Protein AF-A0ABD3FH54-F1 (afdb_monomer_lite)

Radius of gyration: 39.16 Å; chains: 1; bounding box: 114×93×156 Å

Organism: NCBI:txid2107226

pLDDT: mean 70.72, std 25.62, range [23.98, 96.56]

Foldseek 3Di:
DDDDDDDDDDDDDDDDDDDDDDDDDDDDDDDDDDDDDDDDDDDDDDDDDDDDDDDDDDDDDDDDDDDDDDDDDDDDDDDDDDDDDDDDDDDDPDDLPPLQVPVLVWKFFPPDSGFDQAVVLQCVLLVHPAQQVSQQVQCVVCVVVVHDDPNFKHWDDPRHRMDTPDDDDQLWKDKDGKTKIKGFDWDKDAWFFDLAKKKKAFANNLQFKKKKKKWQVPDDLVLDPADDDDCSVVSSVVRPDIDIDIHGHSDIDIGGFPITMMMIMDGDPPQDNSSRMTIMIMIGMHTPVCLQSSVCCLQRGPYDDPRVDPVSQLVVLCSVCSSVVHHDDVVCSVVSVVVSVVPDDDDPVRVVVVVVVVVVVVVVVVVVVVVVVVVVVVVVVVVVVVVVVVVVVVVVVVVVVVVVPDDDD

Sequence (409 aa):
MNHPKAPDARITGTADHGGPGHGRRGHGHGSLGHHGALGHDEGHGLGEGCGHGDGGHNEALGHGLGERHVERGHGEGPDLGEGHGRGDCSHGELDDGELAGEVNLFNGFRGKAQLPTHKEHLLAALDTGNMLEYINQGVLGEWNAGRYSPEDQFISKEPVGYYSKLRFKREKAYAFPSEYWMQTGNRESAIHMDHGRVVASIPPCATQCFKVWVFFPKEHAETFRTGYKTNSFNRMLDATTTGVLIQRPGDVVCLNNFVYHAVLLVYQPGTPDDDRWGCSFGDMIIRSDDRRNSFKYIMRAACGVRRKSHDAWDSLLSVYCFMKNSIWDPTFFEEEKTQFLASLPLDPAALRGQTGARAKHDKRRRMKDRLASLRMMKKKKADSVGEELSCAKDTCTALHWAASASPMT

Secondary structure (DSSP, 8-state):
-----------------------------------------------------------------------------------------------TTSTHHHHHHHEEETT-SS---SHHHHHHHTT-S-HHHHHHHHHHHHHHTT----TTEEEEPPPTTEEE-----TTTEEEPPPEEEEEESS-EEEEE--SSEEEEE--TT-TTEEEEEEE-TT--GGGS--S--TTGGGGGTT-SS-EEEEEPTT-EEEEPTT--EEEEEEE-TT--GGG-EEEEEEEEEEEGGGHHHHHHHHHH--SSS-TT-HHHHHHHHHHHHHHTT----GGGHHHHHHHHHHTSPPPHHHHHHHHHHHHHHHHHHHHHHHHHHHHHHHHHHHHHHHHHHHHHHHHHHHHHHHTT-----

Structure (mmCIF, N/CA/C/O backbone):
data_AF-A0ABD3FH54-F1
#
_entry.id   AF-A0ABD3FH54-F1
#
loop_
_atom_site.group_PDB
_atom_site.id
_atom_site.type_symbol
_atom_site.label_atom_id
_atom_site.label_alt_id
_atom_site.label_comp_id
_atom_site.label_asym_id
_atom_site.label_entity_id
_atom_site.label_seq_id
_atom_site.pdbx_PDB_ins_code
_atom_site.Cartn_x
_atom_site.Cartn_y
_atom_site.Cartn_z
_atom_site.occupancy
_atom_site.B_iso_or_equiv
_atom_site.auth_seq_id
_atom_site.auth_comp_id
_atom_site.auth_asym_id
_atom_site.auth_atom_id
_atom_site.pdbx_PDB_model_num
ATOM 1 N N . MET A 1 1 ? -12.477 20.280 65.196 1.00 34.72 1 MET A N 1
ATOM 2 C CA . MET A 1 1 ? -11.253 20.554 64.414 1.00 34.72 1 MET A CA 1
ATOM 3 C C . MET A 1 1 ? -11.698 20.973 63.028 1.00 34.72 1 MET A C 1
ATOM 5 O O . MET A 1 1 ? -12.534 20.299 62.444 1.00 34.72 1 MET A O 1
ATOM 9 N N . ASN A 1 2 ? -11.267 22.165 62.628 1.00 29.20 2 ASN A N 1
ATOM 10 C CA . ASN A 1 2 ? -11.924 23.037 61.658 1.00 29.20 2 ASN A CA 1
ATOM 11 C C . ASN A 1 2 ? -11.390 22.852 60.232 1.00 29.20 2 ASN A C 1
ATOM 13 O O . ASN A 1 2 ? -10.189 22.687 60.036 1.00 29.20 2 ASN A O 1
ATOM 17 N N . HIS A 1 3 ? -12.285 22.987 59.253 1.00 35.66 3 HIS A N 1
ATOM 18 C CA . HIS A 1 3 ? -11.949 23.366 57.878 1.00 35.66 3 HIS A CA 1
ATOM 19 C C . HIS A 1 3 ? -11.307 24.760 57.818 1.00 35.66 3 HIS A C 1
ATOM 21 O O . HIS A 1 3 ? -11.648 25.618 58.638 1.00 35.66 3 HIS A O 1
ATOM 27 N N . PRO A 1 4 ? -10.550 25.052 56.747 1.00 49.19 4 PRO A N 1
ATOM 28 C CA . PRO A 1 4 ? -10.490 26.404 56.214 1.00 49.19 4 PRO A CA 1
ATOM 29 C C . PRO A 1 4 ? -11.003 26.498 54.766 1.00 49.19 4 PRO A C 1
ATOM 31 O O . PRO A 1 4 ? -10.686 25.679 53.904 1.00 49.19 4 PRO A O 1
ATOM 34 N N . LYS A 1 5 ? -11.799 27.550 54.537 1.00 35.97 5 LYS A N 1
ATOM 35 C CA . LYS A 1 5 ? -12.118 28.172 53.242 1.00 35.97 5 LYS A CA 1
ATOM 36 C C . LYS A 1 5 ? -11.085 29.272 52.924 1.00 35.97 5 LYS A C 1
ATOM 38 O O . LYS A 1 5 ? -10.418 29.766 53.827 1.00 35.97 5 LYS A O 1
ATOM 43 N N . ALA A 1 6 ? -11.022 29.626 51.637 1.00 35.44 6 ALA A N 1
ATOM 44 C CA . ALA A 1 6 ? -10.164 30.608 50.955 1.00 35.44 6 ALA A CA 1
ATOM 45 C C . ALA A 1 6 ? -10.181 32.056 51.503 1.00 35.44 6 ALA A C 1
ATOM 47 O O . ALA A 1 6 ? -11.003 32.387 52.362 1.00 35.44 6 ALA A O 1
ATOM 48 N N . PRO A 1 7 ? -9.349 32.944 50.914 1.00 48.66 7 PRO A N 1
ATOM 49 C CA . PRO A 1 7 ? -9.944 34.145 50.307 1.00 48.66 7 PRO A CA 1
ATOM 50 C C . PRO A 1 7 ? -9.359 34.599 48.947 1.00 48.66 7 PRO A C 1
ATOM 52 O O . PRO A 1 7 ? -8.205 34.338 48.611 1.00 48.66 7 PRO A O 1
ATOM 55 N N . ASP A 1 8 ? -10.211 35.334 48.219 1.00 37.16 8 ASP A N 1
ATOM 56 C CA . ASP A 1 8 ? -9.977 36.188 47.040 1.00 37.16 8 ASP A CA 1
ATOM 57 C C . ASP A 1 8 ? -9.146 37.453 47.343 1.00 37.16 8 ASP A C 1
ATOM 59 O O . ASP A 1 8 ? -9.212 37.965 48.459 1.00 37.16 8 ASP A O 1
ATOM 63 N N . ALA A 1 9 ? -8.518 38.053 46.313 1.00 32.09 9 ALA A N 1
ATOM 64 C CA . ALA A 1 9 ? -8.592 39.504 46.039 1.00 32.09 9 ALA A CA 1
ATOM 65 C C . ALA A 1 9 ? -7.971 39.913 44.680 1.00 32.09 9 ALA A C 1
ATOM 67 O O . ALA A 1 9 ? -7.040 39.300 44.169 1.00 32.09 9 ALA A O 1
ATOM 68 N N . ARG A 1 10 ? -8.523 40.998 44.123 1.00 28.86 10 ARG A N 1
ATOM 69 C CA . ARG A 1 10 ? -8.390 41.579 42.773 1.00 28.86 10 ARG A CA 1
ATOM 70 C C . ARG A 1 10 ? -7.550 42.882 42.756 1.00 28.86 10 ARG A C 1
ATOM 72 O O . ARG A 1 10 ? -7.645 43.653 43.699 1.00 28.86 10 ARG A O 1
ATOM 79 N N . ILE A 1 11 ? -6.949 43.166 41.585 1.00 32.69 11 ILE A N 1
ATOM 80 C CA . ILE A 1 11 ? -6.762 44.463 40.857 1.00 32.69 11 ILE A CA 1
ATOM 81 C C . ILE A 1 11 ? -5.819 45.564 41.410 1.00 32.69 11 ILE A C 1
ATOM 83 O O . ILE A 1 11 ? -5.997 46.057 42.515 1.00 32.69 11 ILE A O 1
ATOM 87 N N . THR A 1 12 ? -4.906 46.048 40.541 1.00 32.62 12 THR A N 1
ATOM 88 C CA . THR A 1 12 ? -4.634 47.451 40.070 1.00 32.62 12 THR A CA 1
ATOM 89 C C . THR A 1 12 ? -3.328 47.428 39.227 1.00 32.62 12 THR A C 1
ATOM 91 O O . THR A 1 12 ? -2.480 46.590 39.494 1.00 32.62 12 THR A O 1
ATOM 94 N N . GLY A 1 13 ? -3.055 48.207 38.167 1.00 28.86 13 GLY A N 1
ATOM 95 C CA . GLY A 1 13 ? -3.699 49.362 37.538 1.00 28.86 13 GLY A CA 1
ATOM 96 C C . GLY A 1 13 ? -3.063 49.723 36.165 1.00 28.86 13 GLY A C 1
ATOM 97 O O . GLY A 1 13 ? -2.164 49.047 35.676 1.00 28.86 13 GLY A O 1
ATOM 98 N N . THR A 1 14 ? -3.612 50.785 35.567 1.00 31.66 14 THR A N 1
ATOM 99 C CA . THR A 1 14 ? -3.348 51.520 34.298 1.00 31.66 14 THR A CA 1
ATOM 100 C C . THR A 1 14 ? -1.918 52.115 34.191 1.00 31.66 14 THR A C 1
ATOM 102 O O . THR A 1 14 ? -1.252 52.200 35.213 1.00 31.66 14 THR A O 1
ATOM 105 N N . ALA A 1 15 ? -1.347 52.592 33.070 1.00 31.95 15 ALA A N 1
ATOM 106 C CA . ALA A 1 15 ? -1.837 53.531 32.047 1.00 31.95 15 ALA A CA 1
ATOM 107 C C . ALA A 1 15 ? -0.879 53.610 30.815 1.00 31.95 15 ALA A C 1
ATOM 109 O O . ALA A 1 15 ? -0.008 52.769 30.628 1.00 31.95 15 ALA A O 1
ATOM 110 N N . ASP A 1 16 ? -1.063 54.652 30.006 1.00 33.69 16 ASP A N 1
ATOM 111 C CA . ASP A 1 16 ? -1.063 54.731 28.541 1.00 33.69 16 ASP A CA 1
ATOM 112 C C . ASP A 1 16 ? 0.046 55.665 27.968 1.00 33.69 16 ASP A C 1
ATOM 114 O O . ASP A 1 16 ? 0.692 56.397 28.717 1.00 33.69 16 ASP A O 1
ATOM 118 N N . HIS A 1 17 ? 0.147 55.694 26.628 1.00 33.88 17 HIS A N 1
ATOM 119 C CA . HIS A 1 17 ? 0.651 56.752 25.720 1.00 33.88 17 HIS A CA 1
ATOM 120 C C . HIS A 1 17 ? 2.074 56.729 25.112 1.00 33.88 17 HIS A C 1
ATOM 122 O O . HIS A 1 17 ? 3.086 56.868 25.792 1.00 33.88 17 HIS A O 1
ATOM 128 N N . GLY A 1 18 ? 2.095 56.790 23.764 1.00 28.92 18 GLY A N 1
ATOM 129 C CA . GLY A 1 18 ? 3.006 57.664 22.997 1.00 28.92 18 GLY A CA 1
ATOM 130 C C . GLY A 1 18 ? 3.621 57.095 21.702 1.00 28.92 18 GLY A C 1
ATOM 131 O O . GLY A 1 18 ? 4.697 56.514 21.748 1.00 28.92 18 GLY A O 1
ATOM 132 N N . GLY A 1 19 ? 3.003 57.323 20.530 1.00 27.06 19 GLY A N 1
ATOM 133 C CA . GLY A 1 19 ? 3.700 57.310 19.217 1.00 27.06 19 GLY A CA 1
ATOM 134 C C . GLY A 1 19 ? 4.253 58.708 18.859 1.00 27.06 19 GLY A C 1
ATOM 135 O O . GLY A 1 19 ? 4.308 59.556 19.747 1.00 27.06 19 GLY A O 1
ATOM 136 N N . PRO A 1 20 ? 4.471 59.076 17.576 1.00 53.59 20 PRO A N 1
ATOM 137 C CA . PRO A 1 20 ? 5.099 58.379 16.441 1.00 53.59 20 PRO A CA 1
ATOM 138 C C . PRO A 1 20 ? 6.225 59.238 15.778 1.00 53.59 20 PRO A C 1
ATOM 140 O O . PRO A 1 20 ? 6.400 60.409 16.107 1.00 53.59 20 PRO A O 1
ATOM 143 N N . GLY A 1 21 ? 6.959 58.714 14.780 1.00 30.38 21 GLY A N 1
ATOM 144 C CA . GLY A 1 21 ? 7.939 59.519 14.024 1.00 30.38 21 GLY A CA 1
ATOM 145 C C . GLY A 1 21 ? 8.381 58.937 12.674 1.00 30.38 21 GLY A C 1
ATOM 146 O O . GLY A 1 21 ? 8.992 57.877 12.611 1.00 30.38 21 GLY A O 1
ATOM 147 N N . HIS A 1 22 ? 8.075 59.664 11.596 1.00 37.66 22 HIS A N 1
ATOM 148 C CA . HIS A 1 22 ? 8.464 59.425 10.200 1.00 37.66 22 HIS A CA 1
ATOM 149 C C . HIS A 1 22 ? 9.959 59.677 9.913 1.00 37.66 22 HIS A C 1
ATOM 151 O O . HIS A 1 22 ? 10.553 60.595 10.469 1.00 37.66 22 HIS A O 1
ATOM 157 N N . GLY A 1 23 ? 10.514 58.990 8.903 1.00 29.86 23 GLY A N 1
ATOM 158 C CA . GLY A 1 23 ? 11.784 59.352 8.259 1.00 29.86 23 GLY A CA 1
ATOM 159 C C . GLY A 1 23 ? 11.956 58.684 6.890 1.00 29.86 23 GLY A C 1
ATOM 160 O O . GLY A 1 23 ? 11.749 57.487 6.745 1.00 29.86 23 GLY A O 1
ATOM 161 N N . ARG A 1 24 ? 12.272 59.479 5.865 1.00 33.50 24 ARG A N 1
ATOM 162 C CA . ARG A 1 24 ? 12.218 59.185 4.420 1.00 33.50 24 ARG A CA 1
ATOM 163 C C . ARG A 1 24 ? 13.638 59.064 3.823 1.00 33.50 24 ARG A C 1
ATOM 165 O O . ARG A 1 24 ? 14.525 59.774 4.273 1.00 33.50 24 ARG A O 1
ATOM 172 N N . ARG A 1 25 ? 13.721 58.373 2.670 1.00 31.52 25 ARG A N 1
ATOM 173 C CA . ARG A 1 25 ? 14.666 58.504 1.521 1.00 31.52 25 ARG A CA 1
ATOM 174 C C . ARG A 1 25 ? 16.062 57.855 1.573 1.00 31.52 25 ARG A C 1
ATOM 176 O O . ARG A 1 25 ? 16.849 58.091 2.474 1.00 31.52 25 ARG A O 1
ATOM 183 N N . GLY A 1 26 ? 16.396 57.216 0.443 1.00 28.70 26 GLY A N 1
ATOM 184 C CA . GLY A 1 26 ? 17.763 56.997 -0.038 1.00 28.70 26 GLY A CA 1
ATOM 185 C C . GLY A 1 26 ? 17.836 56.055 -1.247 1.00 28.70 26 GLY A C 1
ATOM 186 O O . GLY A 1 26 ? 17.954 54.851 -1.070 1.00 28.70 26 GLY A O 1
ATOM 187 N N . HIS A 1 27 ? 17.754 56.595 -2.468 1.00 31.25 27 HIS A N 1
ATOM 188 C CA . HIS A 1 27 ? 18.139 55.902 -3.708 1.00 31.25 27 HIS A CA 1
ATOM 189 C C . HIS A 1 27 ? 19.669 55.790 -3.807 1.00 31.25 27 HIS A C 1
ATOM 191 O O . HIS A 1 27 ? 20.366 56.744 -3.471 1.00 31.25 27 HIS A O 1
ATOM 197 N N . GLY A 1 28 ? 20.173 54.692 -4.378 1.00 28.02 28 GLY A N 1
ATOM 198 C CA . GLY A 1 28 ? 21.567 54.559 -4.807 1.00 28.02 28 GLY A CA 1
ATOM 199 C C . GLY A 1 28 ? 21.725 53.469 -5.867 1.00 28.02 28 GLY A C 1
ATOM 200 O O . GLY A 1 28 ? 21.619 52.286 -5.565 1.00 28.02 28 GLY A O 1
ATOM 201 N N . HIS A 1 29 ? 21.945 53.890 -7.113 1.00 29.41 29 HIS A N 1
ATOM 202 C CA . HIS A 1 29 ? 22.426 53.069 -8.227 1.00 29.41 29 HIS A CA 1
ATOM 203 C C . HIS A 1 29 ? 23.844 52.542 -7.947 1.00 29.41 29 HIS A C 1
ATOM 205 O O . HIS A 1 29 ? 24.668 53.269 -7.398 1.00 29.41 29 HIS A O 1
ATOM 211 N N . GLY A 1 30 ? 24.170 51.343 -8.435 1.00 27.22 30 GLY A N 1
ATOM 212 C CA . GLY A 1 30 ? 25.546 50.847 -8.497 1.00 27.22 30 GLY A CA 1
ATOM 213 C C . GLY A 1 30 ? 25.633 49.553 -9.300 1.00 27.22 30 GLY A C 1
ATOM 214 O O . GLY A 1 30 ? 24.889 48.616 -9.053 1.00 27.22 30 GLY A O 1
ATOM 215 N N . SER A 1 31 ? 26.498 49.554 -10.304 1.00 27.14 31 SER A N 1
ATOM 216 C CA . SER A 1 31 ? 26.586 48.614 -11.419 1.00 27.14 31 SER A CA 1
ATOM 217 C C . SER A 1 31 ? 27.839 47.734 -11.304 1.00 27.14 31 SER A C 1
ATOM 219 O O . SER A 1 31 ? 28.832 48.197 -10.755 1.00 27.14 31 SER A O 1
ATOM 221 N N . LEU A 1 32 ? 27.786 46.549 -11.930 1.00 28.06 32 LEU A N 1
ATOM 222 C CA . LEU A 1 32 ? 28.887 45.730 -12.481 1.00 28.06 32 LEU A CA 1
ATOM 223 C C . LEU A 1 32 ? 29.980 45.168 -11.546 1.00 28.06 32 LEU A C 1
ATOM 225 O O . LEU A 1 32 ? 30.685 45.887 -10.852 1.00 28.06 32 LEU A O 1
ATOM 229 N N . GLY A 1 33 ? 30.236 43.862 -11.693 1.00 26.22 33 GLY A N 1
ATOM 230 C CA . GLY A 1 33 ? 31.463 43.213 -11.224 1.00 26.22 33 GLY A CA 1
ATOM 231 C C . GLY A 1 33 ? 31.485 41.708 -11.495 1.00 26.22 33 GLY A C 1
ATOM 232 O O . GLY A 1 33 ? 30.744 40.955 -10.881 1.00 26.22 33 GLY A O 1
ATOM 233 N N . HIS A 1 34 ? 32.306 41.296 -12.458 1.00 28.62 34 HIS A N 1
ATOM 234 C CA . HIS A 1 34 ? 32.585 39.921 -12.890 1.00 28.62 34 HIS A CA 1
ATOM 235 C C . HIS A 1 34 ? 33.560 39.173 -11.950 1.00 28.62 34 HIS A C 1
ATOM 237 O O . HIS A 1 34 ? 34.184 39.795 -11.097 1.00 28.62 34 HIS A O 1
ATOM 243 N N . HIS A 1 35 ? 33.765 37.878 -12.255 1.00 30.08 35 HIS A N 1
ATOM 244 C CA . HIS A 1 35 ? 34.653 36.856 -11.653 1.00 30.08 35 HIS A CA 1
ATOM 245 C C . HIS A 1 35 ? 34.010 36.046 -10.510 1.00 30.08 35 HIS A C 1
ATOM 247 O O . HIS A 1 35 ? 33.373 36.602 -9.634 1.00 30.08 35 HIS A O 1
ATOM 253 N N . GLY A 1 36 ? 34.096 34.718 -10.436 1.00 25.25 36 GLY A N 1
ATOM 254 C CA . GLY A 1 36 ? 34.899 33.760 -11.186 1.00 25.25 36 GLY A CA 1
ATOM 255 C C . GLY A 1 36 ? 35.547 32.763 -10.220 1.00 25.25 36 GLY A C 1
ATOM 256 O O . GLY A 1 36 ? 36.480 33.134 -9.528 1.00 25.25 36 GLY A O 1
ATOM 257 N N . ALA A 1 37 ? 35.091 31.510 -10.296 1.00 27.39 37 ALA A N 1
ATOM 258 C CA . ALA A 1 37 ? 35.834 30.272 -10.035 1.00 27.39 37 ALA A CA 1
ATOM 259 C C . ALA A 1 37 ? 36.099 29.771 -8.592 1.00 27.39 37 ALA A C 1
ATOM 261 O O . ALA A 1 37 ? 36.389 30.525 -7.672 1.00 27.39 37 ALA A O 1
ATOM 262 N N . LEU A 1 38 ? 36.135 28.425 -8.545 1.00 30.36 38 LEU A N 1
ATOM 263 C CA . LEU A 1 38 ? 36.715 27.498 -7.555 1.00 30.36 38 LEU A CA 1
ATOM 264 C C . LEU A 1 38 ? 35.866 27.295 -6.283 1.00 30.36 38 LEU A C 1
ATOM 266 O O . LEU A 1 38 ? 35.451 28.250 -5.653 1.00 30.36 38 LEU A O 1
ATOM 270 N N . GLY A 1 39 ? 35.497 26.084 -5.861 1.00 26.36 39 GLY A N 1
ATOM 271 C CA . GLY A 1 39 ? 36.102 24.772 -6.079 1.00 26.36 39 GLY A CA 1
ATOM 272 C C . GLY A 1 39 ? 36.667 24.271 -4.749 1.00 26.36 39 GLY A C 1
ATOM 273 O O . GLY A 1 39 ? 37.425 25.000 -4.124 1.00 26.36 39 GLY A O 1
ATOM 274 N N . HIS A 1 40 ? 36.338 23.022 -4.408 1.00 29.33 40 HIS A N 1
ATOM 275 C CA . HIS A 1 40 ? 36.711 22.247 -3.214 1.00 29.33 40 HIS A CA 1
ATOM 276 C C . HIS A 1 40 ? 35.823 22.447 -1.983 1.00 29.33 40 HIS A C 1
ATOM 278 O O . HIS A 1 40 ? 35.926 23.441 -1.277 1.00 29.33 40 HIS A O 1
ATOM 284 N N . ASP A 1 41 ? 34.991 21.435 -1.729 1.00 30.66 41 ASP A N 1
ATOM 285 C CA . ASP A 1 41 ? 34.442 21.162 -0.407 1.00 30.66 41 ASP A CA 1
ATOM 286 C C . ASP A 1 41 ? 34.965 19.791 0.031 1.00 30.66 41 ASP A C 1
ATOM 288 O O . ASP A 1 41 ? 34.993 18.831 -0.752 1.00 30.66 41 ASP A O 1
ATOM 292 N N . GLU A 1 42 ? 35.497 19.772 1.244 1.00 32.31 42 GLU A N 1
ATOM 293 C CA . GLU A 1 42 ? 36.257 18.687 1.840 1.00 32.31 42 GLU A CA 1
ATOM 294 C C . GLU A 1 42 ? 35.340 17.560 2.318 1.00 32.31 42 GLU A C 1
ATOM 296 O O . GLU A 1 42 ? 34.211 17.760 2.767 1.00 32.31 42 GLU A O 1
ATOM 301 N N . GLY A 1 43 ? 35.848 16.335 2.208 1.00 28.70 43 GLY A N 1
ATOM 302 C CA . GLY A 1 43 ? 35.193 15.156 2.740 1.00 28.70 43 GLY A CA 1
ATOM 303 C C . GLY A 1 43 ? 35.354 15.043 4.251 1.00 28.70 43 GLY A C 1
ATOM 304 O O . GLY A 1 43 ? 36.419 15.306 4.793 1.00 28.70 43 GLY A O 1
ATOM 305 N N . HIS A 1 44 ? 34.330 14.498 4.899 1.00 33.06 44 HIS A N 1
ATOM 306 C CA . HIS A 1 44 ? 34.501 13.708 6.111 1.00 33.06 44 HIS A CA 1
ATOM 307 C C . HIS A 1 44 ? 33.610 12.473 6.016 1.00 33.06 44 HIS A C 1
ATOM 309 O O . HIS A 1 44 ? 32.384 12.557 5.980 1.00 33.06 44 HIS A O 1
ATOM 315 N N . GLY A 1 45 ? 34.268 11.319 5.913 1.00 27.58 45 GLY A N 1
ATOM 316 C CA . GLY A 1 45 ? 33.654 10.008 6.026 1.00 27.58 45 GLY A CA 1
ATOM 317 C C . GLY A 1 45 ? 33.650 9.525 7.470 1.00 27.58 45 GLY A C 1
ATOM 318 O O . GLY A 1 45 ? 34.601 9.775 8.198 1.00 27.58 45 GLY A O 1
ATOM 319 N N . LEU A 1 46 ? 32.592 8.804 7.827 1.00 33.97 46 LEU A N 1
ATOM 320 C CA . LEU A 1 46 ? 32.466 7.790 8.879 1.00 33.97 46 LEU A CA 1
ATOM 321 C C . LEU A 1 46 ? 31.233 6.971 8.448 1.00 33.97 46 LEU A C 1
ATOM 323 O O . LEU A 1 46 ? 30.235 7.561 8.052 1.00 33.97 46 LEU A O 1
ATOM 327 N N . GLY A 1 47 ? 31.165 5.651 8.437 1.00 27.61 47 GLY A N 1
ATOM 328 C CA . GLY A 1 47 ? 32.051 4.569 8.826 1.00 27.61 47 GLY A CA 1
ATOM 329 C C . GLY A 1 47 ? 31.193 3.311 8.657 1.00 27.61 47 GLY A C 1
ATOM 330 O O . GLY A 1 47 ? 30.043 3.285 9.093 1.00 27.61 47 GLY A O 1
ATOM 331 N N . GLU A 1 48 ? 31.706 2.328 7.927 1.00 32.34 48 GLU A N 1
ATOM 332 C CA . GLU A 1 48 ? 31.045 1.049 7.675 1.00 32.34 48 GLU A CA 1
ATOM 333 C C . GLU A 1 48 ? 31.012 0.191 8.946 1.00 32.34 48 GLU A C 1
ATOM 335 O O . GLU A 1 48 ? 31.952 0.186 9.739 1.00 32.34 48 GLU A O 1
ATOM 340 N N . GLY A 1 49 ? 29.933 -0.571 9.107 1.00 27.22 49 GLY A N 1
ATOM 341 C CA . GLY A 1 49 ? 29.775 -1.576 10.151 1.00 27.22 49 GLY A CA 1
ATOM 342 C C . GLY A 1 49 ? 28.801 -2.648 9.683 1.00 27.22 49 GLY A C 1
ATOM 343 O O . GLY A 1 49 ? 27.615 -2.600 9.993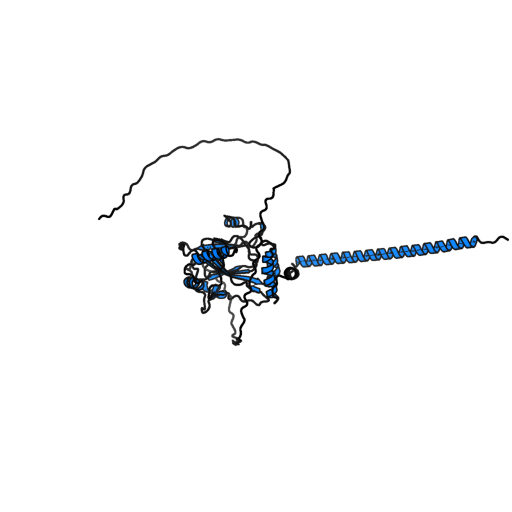 1.00 27.22 49 GLY A O 1
ATOM 344 N N . CYS A 1 50 ? 29.300 -3.581 8.875 1.00 29.52 50 CYS A N 1
ATOM 345 C CA . CYS A 1 50 ? 28.566 -4.737 8.374 1.00 29.52 50 CYS A CA 1
ATOM 346 C C . CYS A 1 50 ? 28.432 -5.791 9.484 1.00 29.52 50 CYS A C 1
ATOM 348 O O . CYS A 1 50 ? 29.434 -6.358 9.914 1.00 29.52 50 CYS A O 1
ATOM 350 N N . GLY A 1 51 ? 27.204 -6.083 9.914 1.00 26.86 51 GLY A N 1
ATOM 351 C CA . GLY A 1 51 ? 26.883 -7.215 10.784 1.00 26.86 51 GLY A CA 1
ATOM 352 C C . GLY A 1 51 ? 26.072 -8.252 10.014 1.00 26.86 51 GLY A C 1
ATOM 353 O O . GLY A 1 51 ? 24.943 -7.978 9.622 1.00 26.86 51 GLY A O 1
ATOM 354 N N . HIS A 1 52 ? 26.672 -9.417 9.771 1.00 30.58 52 HIS A N 1
ATOM 355 C CA . HIS A 1 52 ? 25.989 -10.612 9.274 1.00 30.58 52 HIS A CA 1
ATOM 356 C C . HIS A 1 52 ? 25.067 -11.172 10.366 1.00 30.58 52 HIS A C 1
ATOM 358 O O . HIS A 1 52 ? 25.468 -11.248 11.527 1.00 30.58 52 HIS A O 1
ATOM 364 N N . GLY A 1 53 ? 23.864 -11.598 9.986 1.00 27.75 53 GLY A N 1
ATOM 365 C CA . GLY A 1 53 ? 22.942 -12.322 10.855 1.00 27.75 53 GLY A CA 1
ATOM 366 C C . GLY A 1 53 ? 22.140 -13.328 10.040 1.00 27.75 53 GLY A C 1
ATOM 367 O O . GLY A 1 53 ? 21.273 -12.939 9.262 1.00 27.75 53 GLY A O 1
ATOM 368 N N . ASP A 1 54 ? 22.480 -14.603 10.209 1.00 27.80 54 ASP A N 1
ATOM 369 C CA . ASP A 1 54 ? 21.845 -15.764 9.592 1.00 27.80 54 ASP A CA 1
ATOM 370 C C . ASP A 1 54 ? 20.356 -15.866 9.963 1.00 27.80 54 ASP A C 1
ATOM 372 O O . ASP A 1 54 ? 19.981 -15.894 11.137 1.00 27.80 54 ASP A O 1
ATOM 376 N N . GLY A 1 55 ? 19.499 -15.947 8.943 1.00 28.05 55 GLY A N 1
ATOM 377 C CA . GLY A 1 55 ? 18.068 -16.202 9.083 1.00 28.05 55 GLY A CA 1
ATOM 378 C C . GLY A 1 55 ? 17.775 -17.700 9.108 1.00 28.05 55 GLY A C 1
ATOM 379 O O . GLY A 1 55 ? 17.937 -18.389 8.103 1.00 28.05 55 GLY A O 1
ATOM 380 N N . GLY A 1 56 ? 17.318 -18.194 10.259 1.00 25.88 56 GLY A N 1
ATOM 381 C CA . GLY A 1 56 ? 16.817 -19.554 10.436 1.00 25.88 56 GLY A CA 1
ATOM 382 C C . GLY A 1 56 ? 15.504 -19.798 9.686 1.00 25.88 56 GLY A C 1
ATOM 383 O O . GLY A 1 56 ? 14.547 -19.032 9.797 1.00 25.88 56 GLY A O 1
ATOM 384 N N . HIS A 1 57 ? 15.470 -20.902 8.943 1.00 27.31 57 HIS A N 1
ATOM 385 C CA . HIS A 1 57 ? 14.288 -21.466 8.301 1.00 27.31 57 HIS A CA 1
ATOM 386 C C . HIS A 1 57 ? 13.334 -22.077 9.339 1.00 27.31 57 HIS A C 1
ATOM 388 O O . HIS A 1 57 ? 13.754 -22.882 10.166 1.00 27.31 57 HIS A O 1
ATOM 394 N N . ASN A 1 58 ? 12.040 -21.758 9.238 1.00 30.92 58 ASN A N 1
ATOM 395 C CA . ASN A 1 58 ? 10.965 -22.544 9.842 1.00 30.92 58 ASN A CA 1
ATOM 396 C C . ASN A 1 58 ? 10.266 -23.351 8.741 1.00 30.92 58 ASN A C 1
ATOM 398 O O . ASN A 1 58 ? 9.554 -22.795 7.904 1.00 30.92 58 ASN A O 1
ATOM 402 N N . GLU A 1 59 ? 10.473 -24.667 8.763 1.00 28.33 59 GLU A N 1
ATOM 403 C CA . GLU A 1 59 ? 9.591 -25.654 8.146 1.00 28.33 59 GLU A CA 1
ATOM 404 C C . GLU A 1 59 ? 8.408 -25.926 9.083 1.00 28.33 59 GLU A C 1
ATOM 406 O O . GLU A 1 59 ? 8.609 -26.218 10.260 1.00 28.33 59 GLU A O 1
ATOM 411 N N . ALA A 1 60 ? 7.179 -25.902 8.561 1.00 28.53 60 ALA A N 1
ATOM 412 C CA . ALA A 1 60 ? 6.070 -26.659 9.140 1.00 28.53 60 ALA A CA 1
ATOM 413 C C . ALA A 1 60 ? 4.955 -26.902 8.107 1.00 28.53 60 ALA A C 1
ATOM 415 O O . ALA A 1 60 ? 4.096 -26.059 7.868 1.00 28.53 60 ALA A O 1
ATOM 416 N N . LEU A 1 61 ? 5.017 -28.100 7.523 1.00 28.73 61 LEU A N 1
ATOM 417 C CA . LEU A 1 61 ? 3.934 -29.080 7.384 1.00 28.73 61 LEU A CA 1
ATOM 418 C C . LEU A 1 61 ? 2.622 -28.672 6.694 1.00 28.73 61 LEU A C 1
ATOM 420 O O . LEU A 1 61 ? 1.747 -28.009 7.245 1.00 28.73 61 LEU A O 1
ATOM 424 N N . GLY A 1 62 ? 2.439 -29.272 5.516 1.00 23.98 62 GLY A N 1
ATOM 425 C CA . GLY A 1 62 ? 1.138 -29.523 4.920 1.00 23.98 62 GLY A CA 1
ATOM 426 C C . GLY A 1 62 ? 0.478 -30.794 5.464 1.00 23.98 62 GLY A C 1
ATOM 427 O O . GLY A 1 62 ? 1.121 -31.817 5.646 1.00 23.98 62 GLY A O 1
ATOM 428 N N . HIS A 1 63 ? -0.835 -30.706 5.641 1.00 28.09 63 HIS A N 1
ATOM 429 C CA . HIS A 1 63 ? -1.865 -31.745 5.547 1.00 28.09 63 HIS A CA 1
ATOM 430 C C . HIS A 1 63 ? -3.140 -30.937 5.220 1.00 28.09 63 HIS A C 1
ATOM 432 O O . HIS A 1 63 ? -3.334 -29.868 5.782 1.00 28.09 63 HIS A O 1
ATOM 438 N N . GLY A 1 64 ? -4.030 -31.252 4.287 1.00 24.02 64 GLY A N 1
ATOM 439 C CA . GLY A 1 64 ? -4.453 -32.520 3.728 1.00 24.02 64 GLY A CA 1
ATOM 440 C C . GLY A 1 64 ? -5.988 -32.513 3.763 1.00 24.02 64 GLY A C 1
ATOM 441 O O . GLY A 1 64 ? -6.565 -32.275 4.817 1.00 24.02 64 GLY A O 1
ATOM 442 N N . LEU A 1 65 ? -6.602 -32.842 2.621 1.00 26.72 65 LEU A N 1
ATOM 443 C CA . LEU A 1 65 ? -7.996 -33.279 2.433 1.00 26.72 65 LEU A CA 1
ATOM 444 C C . LEU A 1 65 ? -9.105 -32.218 2.324 1.00 26.72 65 LEU A C 1
ATOM 446 O O . LEU A 1 65 ? -9.282 -31.357 3.179 1.00 26.72 65 LEU A O 1
ATOM 450 N N . GLY A 1 66 ? -9.961 -32.427 1.316 1.00 26.20 66 GLY A N 1
ATOM 451 C CA . GLY A 1 66 ? -11.384 -32.117 1.444 1.00 26.20 66 GLY A CA 1
ATOM 452 C C . GLY A 1 66 ? -12.065 -31.546 0.209 1.00 26.20 66 GLY A C 1
ATOM 453 O O . GLY A 1 66 ? -12.643 -30.467 0.295 1.00 26.20 66 GLY A O 1
ATOM 454 N N . GLU A 1 67 ? -12.052 -32.268 -0.912 1.00 29.00 67 GLU A N 1
ATOM 455 C CA . GLU A 1 67 ? -13.026 -32.059 -1.987 1.00 29.00 67 GLU A CA 1
ATOM 456 C C . GLU A 1 67 ? -14.450 -32.139 -1.423 1.00 29.00 67 GLU A C 1
ATOM 458 O O . GLU A 1 67 ? -14.806 -33.114 -0.760 1.00 29.00 67 GLU A O 1
ATOM 463 N N . ARG A 1 68 ? -15.287 -31.138 -1.711 1.00 29.66 68 ARG A N 1
ATOM 464 C CA . ARG A 1 68 ? -16.742 -31.302 -1.709 1.00 29.66 68 ARG A CA 1
ATOM 465 C C . ARG A 1 68 ? -17.371 -30.436 -2.794 1.00 29.66 68 ARG A C 1
ATOM 467 O O . ARG A 1 68 ? -17.396 -29.212 -2.712 1.00 29.66 68 ARG A O 1
ATOM 474 N N . HIS A 1 69 ? -17.875 -31.136 -3.806 1.00 26.00 69 HIS A N 1
ATOM 475 C CA . HIS A 1 69 ? -18.866 -30.678 -4.768 1.00 26.00 69 HIS A CA 1
ATOM 476 C C . HIS A 1 69 ? -20.095 -30.114 -4.045 1.00 26.00 69 HIS A C 1
ATOM 478 O O . HIS A 1 69 ? -20.643 -30.771 -3.162 1.00 26.00 69 HIS A O 1
ATOM 484 N N . VAL A 1 70 ? -20.566 -28.944 -4.477 1.00 31.44 70 VAL A N 1
ATOM 485 C CA . VAL A 1 70 ? -21.957 -28.520 -4.296 1.00 31.44 70 VAL A CA 1
ATOM 486 C C . VAL A 1 70 ? -22.432 -27.933 -5.620 1.00 31.44 70 VAL A C 1
ATOM 488 O O . VAL A 1 70 ? -21.935 -26.905 -6.076 1.00 31.44 70 VAL A O 1
ATOM 491 N N . GLU A 1 71 ? -23.377 -28.636 -6.236 1.00 29.02 71 GLU A N 1
ATOM 492 C CA . GLU A 1 71 ? -24.203 -28.173 -7.345 1.00 29.02 71 GLU A CA 1
ATOM 493 C C . GLU A 1 71 ? -25.036 -26.962 -6.904 1.00 29.02 71 GLU A C 1
ATOM 495 O O . GLU A 1 71 ? -25.644 -26.986 -5.831 1.00 29.02 71 GLU A O 1
ATOM 500 N N . ARG A 1 72 ? -25.142 -25.926 -7.744 1.00 30.44 72 ARG A N 1
ATOM 501 C CA . ARG A 1 72 ? -26.302 -25.029 -7.710 1.00 30.44 72 ARG A CA 1
ATOM 502 C C . ARG A 1 72 ? -26.762 -24.676 -9.109 1.00 30.44 72 ARG A C 1
ATOM 504 O O . ARG A 1 72 ? -25.978 -24.263 -9.957 1.00 30.44 72 ARG A O 1
ATOM 511 N N . GLY A 1 73 ? -28.060 -24.897 -9.278 1.00 28.88 73 GLY A N 1
ATOM 512 C CA . GLY A 1 73 ? -28.835 -24.732 -10.485 1.00 28.88 73 GLY A CA 1
ATOM 513 C C . GLY A 1 73 ? -28.915 -23.300 -10.993 1.00 28.88 73 GLY A C 1
ATOM 514 O O . GLY A 1 73 ? -28.793 -22.321 -10.257 1.00 28.88 73 GLY A O 1
ATOM 515 N N . HIS A 1 74 ? -29.160 -23.255 -12.294 1.00 28.86 74 HIS A N 1
ATOM 516 C CA . HIS A 1 74 ? -29.597 -22.114 -13.071 1.00 28.86 74 HIS A CA 1
ATOM 517 C C . HIS A 1 74 ? -30.900 -21.514 -12.521 1.00 28.86 74 HIS A C 1
ATOM 519 O O . HIS A 1 74 ? -31.841 -22.241 -12.206 1.00 28.86 74 HIS A O 1
ATOM 525 N N . GLY A 1 75 ? -30.957 -20.185 -12.471 1.00 28.80 75 GLY A N 1
ATOM 526 C CA . GLY A 1 75 ? -32.177 -19.404 -12.304 1.00 28.80 75 GLY A CA 1
ATOM 527 C C . GLY A 1 75 ? -32.048 -18.134 -13.137 1.00 28.80 75 GLY A C 1
ATOM 528 O O . GLY A 1 75 ? -31.142 -17.336 -12.911 1.00 28.80 75 GLY A O 1
ATOM 529 N N . GLU A 1 76 ? -32.897 -18.036 -14.153 1.00 29.95 76 GLU A N 1
ATOM 530 C CA . GLU A 1 76 ? -33.010 -16.953 -15.130 1.00 29.95 76 GLU A CA 1
ATOM 531 C C . GLU A 1 76 ? -33.529 -15.644 -14.493 1.00 29.95 76 GLU A C 1
ATOM 533 O O . GLU A 1 76 ? -34.059 -15.658 -13.384 1.00 29.95 76 GLU A O 1
ATOM 538 N N . GLY A 1 77 ? -33.326 -14.517 -15.195 1.00 27.45 77 GLY A N 1
ATOM 539 C CA . GLY A 1 77 ? -33.622 -13.136 -14.761 1.00 27.45 77 GLY A CA 1
ATOM 540 C C . GLY A 1 77 ? -35.115 -12.784 -14.573 1.00 27.45 77 GLY A C 1
ATOM 541 O O . GLY A 1 77 ? -35.947 -13.684 -14.486 1.00 27.45 77 GLY A O 1
ATOM 542 N N . PRO A 1 78 ? -35.489 -11.483 -14.520 1.00 39.31 78 PRO A N 1
ATOM 543 C CA . PRO A 1 78 ? -35.275 -10.600 -15.667 1.00 39.31 78 PRO A CA 1
ATOM 544 C C . PRO A 1 78 ? -34.880 -9.137 -15.371 1.00 39.31 78 PRO A C 1
ATOM 546 O O . PRO A 1 78 ? -34.907 -8.629 -14.253 1.00 39.31 78 PRO A O 1
ATOM 549 N N . ASP A 1 79 ? -34.525 -8.521 -16.492 1.00 29.53 79 ASP A N 1
ATOM 550 C CA . ASP A 1 79 ? -34.190 -7.147 -16.851 1.00 29.53 79 ASP A CA 1
ATOM 551 C C . ASP A 1 79 ? -35.408 -6.202 -16.836 1.00 29.53 79 ASP A C 1
ATOM 553 O O . ASP A 1 79 ? -36.416 -6.543 -17.448 1.00 29.53 79 ASP A O 1
ATOM 557 N N . LEU A 1 80 ? -35.299 -5.043 -16.169 1.00 32.75 80 LEU A N 1
ATOM 558 C CA . LEU A 1 80 ? -36.068 -3.783 -16.304 1.00 32.75 80 LEU A CA 1
ATOM 559 C C . LEU A 1 80 ? -35.295 -2.737 -15.464 1.00 32.75 80 LEU A C 1
ATOM 561 O O . LEU A 1 80 ? -34.918 -3.043 -14.340 1.00 32.75 80 LEU A O 1
ATOM 565 N N . GLY A 1 81 ? -35.014 -1.488 -15.822 1.00 27.81 81 GLY A N 1
ATOM 566 C CA . GLY A 1 81 ? -35.353 -0.598 -16.922 1.00 27.81 81 GLY A CA 1
ATOM 567 C C . GLY A 1 81 ? -34.866 0.805 -1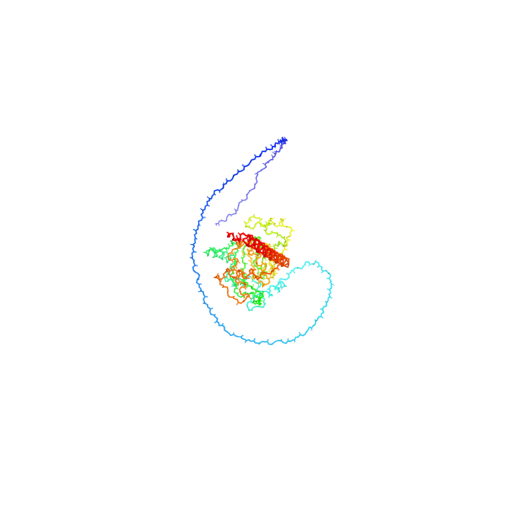6.502 1.00 27.81 81 GLY A C 1
ATOM 568 O O . GLY A 1 81 ? -34.787 1.113 -15.312 1.00 27.81 81 GLY A O 1
ATOM 569 N N . GLU A 1 82 ? -34.478 1.635 -17.468 1.00 32.34 82 GLU A N 1
ATOM 570 C CA . GLU A 1 82 ? -33.969 2.996 -17.259 1.00 32.34 82 GLU A CA 1
ATOM 571 C C . GLU A 1 82 ? -35.013 3.949 -16.645 1.00 32.34 82 GLU A C 1
ATOM 573 O O . GLU A 1 82 ? -36.192 3.916 -16.995 1.00 32.34 82 GLU A O 1
ATOM 578 N N . GLY A 1 83 ? -34.556 4.880 -15.798 1.00 28.06 83 GLY A N 1
ATOM 579 C CA . GLY A 1 83 ? -35.363 5.998 -15.308 1.00 28.06 83 GLY A CA 1
ATOM 580 C C . GLY A 1 83 ? -34.510 7.123 -14.718 1.00 28.06 83 GLY A C 1
ATOM 581 O O . GLY A 1 83 ? -33.948 6.990 -13.637 1.00 28.06 83 GLY A O 1
ATOM 582 N N . HIS A 1 84 ? -34.410 8.243 -15.438 1.00 30.97 84 HIS A N 1
ATOM 583 C CA . HIS A 1 84 ? -33.891 9.520 -14.938 1.00 30.97 84 HIS A CA 1
ATOM 584 C C . HIS A 1 84 ? -34.845 10.144 -13.904 1.00 30.97 84 HIS A C 1
ATOM 586 O O . HIS A 1 84 ? -36.049 10.209 -14.141 1.00 30.97 84 HIS A O 1
ATOM 592 N N . GLY A 1 85 ? -34.300 10.729 -12.833 1.00 27.58 85 GLY A N 1
ATOM 593 C CA . GLY A 1 85 ? -35.051 11.578 -11.905 1.00 27.58 85 GLY A CA 1
ATOM 594 C C . GLY A 1 85 ? -34.130 12.375 -10.982 1.00 27.58 85 GLY A C 1
ATOM 595 O O . GLY A 1 85 ? -33.279 11.805 -10.314 1.00 27.58 85 GLY A O 1
ATOM 596 N N . ARG A 1 86 ? -34.275 13.703 -10.998 1.00 31.88 86 ARG A N 1
ATOM 597 C CA . ARG A 1 86 ? -33.569 14.682 -10.154 1.00 31.88 86 ARG A CA 1
ATOM 598 C C . ARG A 1 86 ? -34.186 14.775 -8.750 1.00 31.88 86 ARG A C 1
ATOM 600 O O . ARG A 1 86 ? -35.381 14.549 -8.605 1.00 31.88 86 ARG A O 1
ATOM 607 N N . GLY A 1 87 ? -33.397 15.298 -7.809 1.00 25.84 87 GLY A N 1
ATOM 608 C CA . GLY A 1 87 ? -33.801 15.756 -6.469 1.00 25.84 87 GLY A CA 1
ATOM 609 C C . GLY A 1 87 ? -33.067 14.956 -5.392 1.00 25.84 87 GLY A C 1
ATOM 610 O O . GLY A 1 87 ? -32.730 13.806 -5.618 1.00 25.84 87 GLY A O 1
ATOM 611 N N . ASP A 1 88 ? -32.731 15.457 -4.218 1.00 26.73 88 ASP A N 1
ATOM 612 C CA . ASP A 1 88 ? -32.836 16.771 -3.600 1.00 26.73 88 ASP A CA 1
ATOM 613 C C . ASP A 1 88 ? -31.853 16.705 -2.414 1.00 26.73 88 ASP A C 1
ATOM 615 O O . ASP A 1 88 ? -31.682 15.641 -1.813 1.00 26.73 88 ASP A O 1
ATOM 619 N N . CYS A 1 89 ? -31.146 17.788 -2.101 1.00 31.47 89 CYS A N 1
ATOM 620 C CA . CYS A 1 89 ? -30.156 17.778 -1.022 1.00 31.47 89 CYS A CA 1
ATOM 621 C C . CYS A 1 89 ? -30.857 17.986 0.324 1.00 31.47 89 CYS A C 1
ATOM 623 O O . CYS A 1 89 ? -30.982 19.118 0.786 1.00 31.47 89 CYS A O 1
ATOM 625 N N . SER A 1 90 ? -31.283 16.903 0.971 1.00 28.91 90 SER A N 1
ATOM 626 C CA . SER A 1 90 ? -31.731 16.932 2.365 1.00 28.91 90 SER A CA 1
ATOM 627 C C . SER A 1 90 ? -30.729 16.214 3.263 1.00 28.91 90 SER A C 1
ATOM 629 O O . SER A 1 90 ? -30.437 15.036 3.069 1.00 28.91 90 SER A O 1
ATOM 631 N N . HIS A 1 91 ? -30.212 16.951 4.247 1.00 38.50 91 HIS A N 1
ATOM 632 C CA . HIS A 1 91 ? -29.433 16.444 5.372 1.00 38.50 91 HIS A CA 1
ATOM 633 C C . HIS A 1 91 ? -30.166 15.280 6.058 1.00 38.50 91 HIS A C 1
ATOM 635 O O . HIS A 1 91 ? -31.148 15.504 6.760 1.00 38.50 91 HIS A O 1
ATOM 641 N N . GLY A 1 92 ? -29.682 14.057 5.848 1.00 25.95 92 GLY A N 1
ATOM 642 C CA . GLY A 1 92 ? -30.027 12.893 6.656 1.00 25.95 92 GLY A CA 1
ATOM 643 C C . GLY A 1 92 ? -28.887 12.596 7.622 1.00 25.95 92 GLY A C 1
ATOM 644 O O . GLY A 1 92 ? -27.734 12.492 7.199 1.00 25.95 92 GLY A O 1
ATOM 645 N N . GLU A 1 93 ? -29.200 12.490 8.912 1.00 32.34 93 GLU A N 1
ATOM 646 C CA . GLU A 1 93 ? -28.368 11.737 9.851 1.00 32.34 93 GLU A CA 1
ATOM 647 C C . GLU A 1 93 ? -28.181 10.332 9.267 1.00 32.34 93 GLU A C 1
ATOM 649 O O . GLU A 1 93 ? -29.153 9.641 8.964 1.00 32.34 93 GLU A O 1
ATOM 654 N N . LEU A 1 94 ? -26.926 9.973 8.998 1.00 31.34 94 LEU A N 1
ATOM 655 C CA . LEU A 1 94 ? -26.570 8.695 8.398 1.00 31.34 94 LEU A CA 1
ATOM 656 C C . LEU A 1 94 ? -26.651 7.631 9.487 1.00 31.34 94 LEU A C 1
ATOM 658 O O . LEU A 1 94 ? -25.886 7.667 10.445 1.00 31.34 94 LEU A O 1
ATOM 662 N N . ASP A 1 95 ? -27.598 6.718 9.324 1.00 34.69 95 ASP A N 1
ATOM 663 C CA . ASP A 1 95 ? -27.721 5.509 10.123 1.00 34.69 95 ASP A CA 1
ATOM 664 C C . ASP A 1 95 ? -26.484 4.626 9.853 1.00 34.69 95 ASP A C 1
ATOM 666 O O . ASP A 1 95 ? -26.213 4.246 8.709 1.00 34.69 95 ASP A O 1
ATOM 670 N N . ASP A 1 96 ? -25.698 4.328 10.891 1.00 44.50 96 ASP A N 1
ATOM 671 C CA . ASP A 1 96 ? -24.388 3.649 10.813 1.00 44.50 96 ASP A CA 1
ATOM 672 C C . ASP A 1 96 ? -24.451 2.240 10.168 1.00 44.50 96 ASP A C 1
ATOM 674 O O . ASP A 1 96 ? -23.424 1.621 9.873 1.00 44.50 96 ASP A O 1
ATOM 678 N N . GLY A 1 97 ? -25.658 1.710 9.939 1.00 41.69 97 GLY A N 1
ATOM 679 C CA . GLY A 1 97 ? -25.908 0.379 9.389 1.00 41.69 97 GLY A CA 1
ATOM 680 C C . GLY A 1 97 ? -25.700 0.227 7.876 1.00 41.69 97 GLY A C 1
ATOM 681 O O . GLY A 1 97 ? -25.418 -0.886 7.428 1.00 41.69 97 GLY A O 1
ATOM 682 N N . GLU A 1 98 ? -25.802 1.296 7.077 1.00 37.25 98 GLU A N 1
ATOM 683 C CA . GLU A 1 98 ? -25.757 1.186 5.604 1.00 37.25 98 GLU A CA 1
ATOM 684 C C . GLU A 1 98 ? -24.314 1.182 5.046 1.00 37.25 98 GLU A C 1
ATOM 686 O O . GLU A 1 98 ? -24.014 0.481 4.078 1.00 37.25 98 GLU A O 1
ATOM 691 N N . LEU A 1 99 ? -23.372 1.849 5.727 1.00 43.25 99 LEU A N 1
ATOM 692 C CA . LEU A 1 99 ? -21.953 1.933 5.328 1.00 43.25 99 LEU A CA 1
ATOM 693 C C . LEU A 1 99 ? -21.168 0.628 5.547 1.00 43.25 99 LEU A C 1
ATOM 695 O O . LEU A 1 99 ? -20.138 0.394 4.916 1.00 43.25 99 LEU A O 1
ATOM 699 N N . ALA A 1 100 ? -21.659 -0.274 6.402 1.00 52.62 100 ALA A N 1
ATOM 700 C CA . ALA A 1 100 ? -21.013 -1.564 6.637 1.00 52.62 100 ALA A CA 1
ATOM 701 C C . ALA A 1 100 ? -21.043 -2.484 5.395 1.00 52.62 100 ALA A C 1
ATOM 703 O O . ALA A 1 100 ? -20.285 -3.454 5.332 1.00 52.62 100 ALA A O 1
ATOM 704 N N . GLY A 1 101 ? -21.903 -2.219 4.405 1.00 57.91 101 GLY A N 1
ATOM 705 C CA . GLY A 1 101 ? -22.095 -3.085 3.238 1.00 57.91 101 GLY A CA 1
ATOM 706 C C . GLY A 1 101 ? -20.852 -3.242 2.357 1.00 57.91 101 GLY A C 1
ATOM 707 O O . GLY A 1 101 ? -20.522 -4.363 1.964 1.00 57.91 101 GLY A O 1
ATOM 708 N N . GLU A 1 102 ? -20.128 -2.154 2.086 1.00 67.31 102 GLU A N 1
ATOM 709 C CA . GLU A 1 102 ? -19.032 -2.167 1.111 1.00 67.31 102 GLU A CA 1
ATOM 710 C C . GLU A 1 102 ? -17.777 -2.854 1.649 1.00 67.31 102 GLU A C 1
ATOM 712 O O . GLU A 1 102 ? -17.254 -3.759 1.000 1.00 67.31 102 GLU A O 1
ATOM 717 N N . VAL A 1 103 ? -17.322 -2.525 2.865 1.00 78.50 103 VAL A N 1
ATOM 718 C CA . VAL A 1 103 ? -16.144 -3.182 3.465 1.00 78.50 103 VAL A CA 1
ATOM 719 C C . VAL A 1 103 ? -16.331 -4.685 3.649 1.00 78.50 103 VAL A C 1
ATOM 721 O O . VAL A 1 103 ? -15.379 -5.453 3.495 1.00 78.50 103 VAL A O 1
ATOM 724 N N . ASN A 1 104 ? -17.562 -5.135 3.898 1.00 81.25 104 ASN A N 1
ATOM 725 C CA . ASN A 1 104 ? -17.883 -6.553 4.019 1.00 81.25 104 ASN A CA 1
ATOM 726 C C . ASN A 1 104 ? -17.708 -7.324 2.700 1.00 81.25 104 ASN A C 1
ATOM 728 O O . ASN A 1 104 ? -17.645 -8.554 2.734 1.00 81.25 104 ASN A O 1
ATOM 732 N N . LEU A 1 105 ? -17.584 -6.658 1.549 1.00 83.44 105 LEU A N 1
ATOM 733 C CA . LEU A 1 105 ? -17.227 -7.310 0.284 1.00 83.44 105 LEU A CA 1
ATOM 734 C C . LEU A 1 105 ? -15.735 -7.667 0.219 1.00 83.44 105 LEU A C 1
ATOM 736 O O . LEU A 1 105 ? -15.367 -8.658 -0.412 1.00 83.44 105 LEU A O 1
ATOM 740 N N . PHE A 1 106 ? -14.886 -6.895 0.898 1.00 85.94 106 PHE A N 1
ATOM 741 C CA . PHE A 1 106 ? -13.427 -6.994 0.797 1.00 85.94 106 PHE A CA 1
ATOM 742 C C . PHE A 1 106 ? -12.791 -7.665 2.004 1.00 85.94 106 PHE A C 1
ATOM 744 O O . PHE A 1 106 ? -11.816 -8.390 1.849 1.00 85.94 106 PHE A O 1
ATOM 751 N N . ASN A 1 107 ? -13.370 -7.480 3.186 1.00 90.12 107 ASN A N 1
ATOM 752 C CA . ASN A 1 107 ? -12.855 -8.002 4.440 1.00 90.12 107 ASN A CA 1
ATOM 753 C C . ASN A 1 107 ? -13.895 -8.866 5.148 1.00 90.12 107 ASN A C 1
ATOM 755 O O . ASN A 1 107 ? -15.108 -8.747 4.950 1.00 90.12 107 ASN A O 1
ATOM 759 N N . GLY A 1 108 ? -13.405 -9.801 5.954 1.00 91.44 108 GLY A N 1
ATOM 760 C CA . GLY A 1 108 ? -14.230 -10.725 6.711 1.00 91.44 108 GLY A CA 1
ATOM 761 C C . GLY A 1 108 ? -13.754 -10.903 8.139 1.00 91.44 108 GLY A C 1
ATOM 762 O O . GLY A 1 108 ? -12.605 -10.629 8.475 1.00 91.44 108 GLY A O 1
ATOM 763 N N . PHE A 1 109 ? -14.669 -11.406 8.963 1.00 92.94 109 PHE A N 1
ATOM 764 C CA . PHE A 1 109 ? -14.383 -11.861 10.312 1.00 92.94 109 PHE A CA 1
ATOM 765 C C . PHE A 1 109 ? -14.869 -13.305 10.468 1.00 92.94 109 PHE A C 1
ATOM 767 O O . PHE A 1 109 ? -16.003 -13.633 10.110 1.00 92.94 109 PHE A O 1
ATOM 774 N N . ARG A 1 110 ? -14.006 -14.203 10.946 1.00 93.19 110 ARG A N 1
ATOM 775 C CA . ARG A 1 110 ? -14.307 -15.636 11.052 1.00 93.19 110 ARG A CA 1
ATOM 776 C C . ARG A 1 110 ? -15.514 -15.865 11.961 1.00 93.19 110 ARG A C 1
ATOM 778 O O . ARG A 1 110 ? -15.596 -15.328 13.060 1.00 93.19 110 ARG A O 1
ATOM 785 N N . GLY A 1 111 ? -16.454 -16.681 11.487 1.00 90.00 111 GLY A N 1
ATOM 786 C CA . GLY A 1 111 ? -17.672 -17.014 12.230 1.00 90.00 111 GLY A CA 1
ATOM 787 C C . GLY A 1 111 ? -18.734 -15.909 12.268 1.00 90.00 111 GLY A C 1
ATOM 788 O O . GLY A 1 111 ? -19.747 -16.094 12.935 1.00 90.00 111 GLY A O 1
ATOM 789 N N . LYS A 1 112 ? -18.548 -14.785 11.558 1.00 88.31 112 LYS A N 1
ATOM 790 C CA . LYS A 1 112 ? -19.547 -13.711 11.452 1.00 88.31 112 LYS A CA 1
ATOM 791 C C . LYS A 1 112 ? -19.861 -13.377 9.994 1.00 88.31 112 LYS A C 1
ATOM 793 O O . LYS A 1 112 ? -19.004 -13.476 9.119 1.00 88.31 112 LYS A O 1
ATOM 798 N N . ALA A 1 113 ? -21.104 -12.965 9.741 1.00 86.69 113 ALA A N 1
ATOM 799 C CA . ALA A 1 113 ? -21.541 -12.517 8.416 1.00 86.69 113 ALA A CA 1
ATOM 800 C C . ALA A 1 113 ? -20.963 -11.140 8.046 1.00 86.69 113 ALA A C 1
ATOM 802 O O . ALA A 1 113 ? -20.745 -10.855 6.870 1.00 86.69 113 ALA A O 1
ATOM 803 N N . GLN A 1 114 ? -20.698 -10.310 9.056 1.00 89.25 114 GLN A N 1
ATOM 804 C CA . GLN A 1 114 ? -20.217 -8.941 8.917 1.00 89.25 114 GLN A CA 1
ATOM 805 C C . GLN A 1 114 ? -19.021 -8.691 9.839 1.00 89.25 114 GLN A C 1
ATOM 807 O O . GLN A 1 114 ? -18.829 -9.393 10.841 1.00 89.25 114 GLN A O 1
ATOM 812 N N . LEU A 1 115 ? -18.224 -7.681 9.498 1.00 91.25 115 LEU A N 1
ATOM 813 C CA . LEU A 1 115 ? -17.172 -7.169 10.359 1.00 91.25 115 LEU A CA 1
ATOM 814 C C . LEU A 1 115 ? -17.749 -6.638 11.680 1.00 91.25 115 LEU A C 1
ATOM 816 O O . LEU A 1 115 ? -18.837 -6.061 11.692 1.00 91.25 115 LEU A O 1
ATOM 820 N N . PRO A 1 116 ? -17.019 -6.798 12.795 1.00 90.62 116 PRO A N 1
ATOM 821 C CA . PRO A 1 116 ? -17.416 -6.211 14.064 1.00 90.62 116 PRO A CA 1
ATOM 822 C C . PRO A 1 116 ? -17.519 -4.680 14.016 1.00 90.62 116 PRO A C 1
ATOM 824 O O . PRO A 1 116 ? -16.668 -4.007 13.433 1.00 90.62 116 PRO A O 1
ATOM 827 N N . THR A 1 117 ? -18.529 -4.144 14.701 1.00 92.38 117 THR A N 1
ATOM 828 C CA . THR A 1 117 ? -18.823 -2.703 14.828 1.00 92.38 117 THR A CA 1
ATOM 829 C C . THR A 1 117 ? -18.419 -2.113 16.182 1.00 92.38 117 THR A C 1
ATOM 831 O O . THR A 1 117 ? -18.430 -0.901 16.350 1.00 92.38 117 THR A O 1
ATOM 834 N N . HIS A 1 118 ? -18.028 -2.948 17.146 1.00 92.00 118 HIS A N 1
ATOM 835 C CA . HIS A 1 118 ? -17.597 -2.524 18.481 1.00 92.00 118 HIS A CA 1
ATOM 836 C C . HIS A 1 118 ? -16.083 -2.685 18.643 1.00 92.00 118 HIS A C 1
ATOM 838 O O . HIS A 1 118 ? -15.531 -3.720 18.252 1.00 92.00 118 HIS A O 1
ATOM 844 N N . LYS A 1 119 ? -15.408 -1.675 19.210 1.00 92.00 119 LYS A N 1
ATOM 845 C CA . LYS A 1 119 ? -13.937 -1.637 19.336 1.00 92.00 119 LYS A CA 1
ATOM 846 C C . LYS A 1 119 ? -13.384 -2.775 20.193 1.00 92.00 119 LYS A C 1
ATOM 848 O O . LYS A 1 119 ? -12.285 -3.257 19.938 1.00 92.00 119 LYS A O 1
ATOM 853 N N . GLU A 1 120 ? -14.176 -3.269 21.140 1.00 93.19 120 GLU A N 1
ATOM 854 C CA . GLU A 1 120 ? -13.849 -4.385 22.029 1.00 93.19 120 GLU A CA 1
ATOM 855 C C . GLU A 1 120 ? -13.524 -5.663 21.246 1.00 93.19 120 GLU A C 1
ATOM 857 O O . GLU A 1 120 ? -12.682 -6.451 21.669 1.00 93.19 120 GLU A O 1
ATOM 862 N N . HIS A 1 121 ? -14.130 -5.859 20.069 1.00 92.06 121 HIS A N 1
ATOM 863 C CA . HIS A 1 121 ? -13.785 -6.985 19.204 1.00 92.06 121 HIS A CA 1
ATOM 864 C C . HIS A 1 121 ? -12.382 -6.867 18.613 1.00 92.06 121 HIS A C 1
ATOM 866 O O . HIS A 1 121 ? -11.694 -7.879 18.503 1.00 92.06 121 HIS A O 1
ATOM 872 N N . LEU A 1 122 ? -11.962 -5.657 18.240 1.00 92.88 122 LEU A N 1
ATOM 873 C CA . LEU A 1 122 ? -10.621 -5.425 17.718 1.00 92.88 122 LEU A CA 1
ATOM 874 C C . LEU A 1 122 ? -9.576 -5.529 18.834 1.00 92.88 122 LEU A C 1
ATOM 876 O O . LEU A 1 122 ? -8.552 -6.172 18.640 1.00 92.88 122 LEU A O 1
ATOM 880 N N . LEU A 1 123 ? -9.872 -4.974 20.013 1.00 94.75 123 LEU A N 1
ATOM 881 C CA . LEU A 1 123 ? -9.048 -5.122 21.218 1.00 94.75 123 LEU A CA 1
ATOM 882 C C . LEU A 1 123 ? -8.825 -6.602 21.567 1.00 94.75 123 LEU A C 1
ATOM 884 O O . LEU A 1 123 ? -7.686 -7.040 21.711 1.00 94.75 123 LEU A O 1
ATOM 888 N N . ALA A 1 124 ? -9.897 -7.402 21.591 1.00 95.06 124 ALA A N 1
ATOM 889 C CA . ALA A 1 124 ? -9.803 -8.842 21.822 1.00 95.06 124 ALA A CA 1
ATOM 890 C C . ALA A 1 124 ? -9.032 -9.577 20.710 1.00 95.06 124 ALA A C 1
ATOM 892 O O . ALA A 1 124 ? -8.253 -10.480 21.000 1.00 95.06 124 ALA A O 1
ATOM 893 N N . ALA A 1 125 ? -9.218 -9.197 19.441 1.00 94.12 125 ALA A N 1
ATOM 894 C CA . ALA A 1 125 ? -8.509 -9.805 18.310 1.00 94.12 125 ALA A CA 1
ATOM 895 C C . ALA A 1 125 ? -6.999 -9.512 18.304 1.00 94.12 125 ALA A C 1
ATOM 897 O O . ALA A 1 125 ? -6.231 -10.264 17.702 1.00 94.12 125 ALA A O 1
ATOM 898 N N . LEU A 1 126 ? -6.589 -8.423 18.953 1.00 94.25 126 LEU A N 1
ATOM 899 C CA . LEU A 1 126 ? -5.200 -7.998 19.114 1.00 94.25 126 LEU A CA 1
ATOM 900 C C . LEU A 1 126 ? -4.596 -8.406 20.464 1.00 94.25 126 LEU A C 1
ATOM 902 O O . LEU A 1 126 ? -3.426 -8.113 20.696 1.00 94.25 126 LEU A O 1
ATOM 906 N N . ASP A 1 127 ? -5.375 -9.065 21.328 1.00 95.44 127 ASP A N 1
ATOM 907 C CA . ASP A 1 127 ? -4.991 -9.430 22.697 1.00 95.44 127 ASP A CA 1
ATOM 908 C C . ASP A 1 127 ? -4.473 -8.227 23.508 1.00 95.44 127 ASP A C 1
ATOM 910 O O . ASP A 1 127 ? -3.406 -8.252 24.117 1.00 95.44 127 ASP A O 1
ATOM 914 N N . THR A 1 128 ? -5.222 -7.120 23.471 1.00 94.81 128 THR A N 1
ATOM 915 C CA . THR A 1 128 ? -4.872 -5.890 24.192 1.00 94.81 128 THR A CA 1
ATOM 916 C C . THR A 1 128 ? -6.077 -5.259 24.881 1.00 94.81 128 THR A C 1
ATOM 918 O O . THR A 1 128 ? -7.198 -5.301 24.379 1.00 94.81 128 THR A O 1
ATOM 921 N N . GLY A 1 129 ? -5.841 -4.631 26.035 1.00 94.88 129 GLY A N 1
ATOM 922 C CA . GLY A 1 129 ? -6.815 -3.771 26.713 1.00 94.88 129 GLY A CA 1
ATOM 923 C C . GLY A 1 129 ? -6.698 -2.288 26.339 1.00 94.88 129 GLY A C 1
ATOM 924 O O . GLY A 1 129 ? -7.582 -1.509 26.682 1.00 94.88 129 GLY A O 1
ATOM 925 N N . ASN A 1 130 ? -5.624 -1.888 25.649 1.00 94.06 130 ASN A N 1
ATOM 926 C CA . ASN A 1 130 ? -5.335 -0.495 25.315 1.00 94.06 130 ASN A CA 1
ATOM 927 C C . ASN A 1 130 ? -4.683 -0.400 23.926 1.00 94.06 130 ASN A C 1
ATOM 929 O O . ASN A 1 130 ? -3.587 -0.916 23.694 1.00 94.06 130 ASN A O 1
ATOM 933 N N . MET A 1 131 ? -5.360 0.271 22.989 1.00 94.12 131 MET A N 1
ATOM 934 C CA . MET A 1 131 ? -4.884 0.369 21.608 1.00 94.12 131 MET A CA 1
ATOM 935 C C . MET A 1 131 ? -3.653 1.269 21.466 1.00 94.12 131 MET A C 1
ATOM 937 O O . MET A 1 131 ? -2.743 0.944 20.708 1.00 94.12 131 MET A O 1
ATOM 941 N N . LEU A 1 132 ? -3.601 2.388 22.192 1.00 94.25 132 LEU A N 1
ATOM 942 C CA . LEU A 1 132 ? -2.460 3.303 22.137 1.00 94.25 132 LEU A CA 1
ATOM 943 C C . LEU A 1 132 ? -1.191 2.619 22.637 1.00 94.25 132 LEU A C 1
ATOM 945 O O . LEU A 1 132 ? -0.146 2.702 21.995 1.00 94.25 132 LEU A O 1
ATOM 949 N N . GLU A 1 133 ? -1.295 1.907 23.758 1.00 95.06 133 GLU A N 1
ATOM 950 C CA . GLU A 1 133 ? -0.189 1.131 24.308 1.00 95.06 133 GLU A CA 1
ATOM 951 C C . GLU A 1 133 ? 0.257 0.039 23.334 1.00 95.06 133 GLU A C 1
ATOM 953 O O . GLU A 1 133 ? 1.451 -0.074 23.064 1.00 95.06 133 GLU A O 1
ATOM 958 N N . TYR A 1 134 ? -0.689 -0.700 22.744 1.00 95.81 134 TYR A N 1
ATOM 959 C CA . TYR A 1 134 ? -0.393 -1.717 21.734 1.00 95.81 134 TYR A CA 1
ATOM 960 C C . TYR A 1 134 ? 0.416 -1.149 20.558 1.00 95.81 134 TYR A C 1
ATOM 962 O O . TYR A 1 134 ? 1.420 -1.734 20.149 1.00 95.81 134 TYR A O 1
ATOM 970 N N . ILE A 1 135 ? 0.017 0.016 20.037 1.00 95.62 135 ILE A N 1
ATOM 971 C CA . ILE A 1 135 ? 0.717 0.670 18.925 1.00 95.62 135 ILE A CA 1
ATOM 972 C C . ILE A 1 135 ? 2.116 1.116 19.355 1.00 95.62 135 ILE A C 1
ATOM 974 O O . ILE A 1 135 ? 3.090 0.786 18.680 1.00 95.62 135 ILE A O 1
ATOM 978 N N . ASN A 1 136 ? 2.235 1.806 20.491 1.00 94.81 136 ASN A N 1
ATOM 979 C CA . ASN A 1 136 ? 3.516 2.314 20.988 1.00 94.81 136 ASN A CA 1
ATOM 980 C C . ASN A 1 136 ? 4.512 1.178 21.289 1.00 94.81 136 ASN A C 1
ATOM 982 O O . ASN A 1 136 ? 5.698 1.284 20.971 1.00 94.81 136 ASN A O 1
ATOM 986 N N . GLN A 1 137 ? 4.041 0.068 21.864 1.00 96.12 137 GLN A N 1
ATOM 987 C CA . GLN A 1 137 ? 4.861 -1.124 22.089 1.00 96.12 137 GLN A CA 1
ATOM 988 C C . GLN A 1 137 ? 5.273 -1.786 20.769 1.00 96.12 137 GLN A C 1
ATOM 990 O O . GLN A 1 137 ? 6.416 -2.224 20.640 1.00 96.12 137 GLN A O 1
ATOM 995 N N . GLY A 1 138 ? 4.376 -1.825 19.779 1.00 96.12 138 GLY A N 1
ATOM 996 C CA . GLY A 1 138 ? 4.680 -2.309 18.434 1.00 96.12 138 GLY A CA 1
ATOM 997 C C . GLY A 1 138 ? 5.794 -1.503 17.761 1.00 96.12 138 GLY A C 1
ATOM 998 O O . GLY A 1 138 ? 6.768 -2.085 17.285 1.00 96.12 138 GLY A O 1
ATOM 999 N N . VAL A 1 139 ? 5.707 -0.169 17.804 1.00 95.38 139 VAL A N 1
ATOM 1000 C CA . VAL A 1 139 ? 6.754 0.747 17.312 1.00 95.38 139 VAL A CA 1
ATOM 1001 C C . VAL A 1 139 ? 8.096 0.466 17.989 1.00 95.38 139 VAL A C 1
ATOM 1003 O O . VAL A 1 139 ? 9.109 0.277 17.314 1.00 95.38 139 VAL A O 1
ATOM 1006 N N . LEU A 1 140 ? 8.107 0.384 19.323 1.00 96.38 140 LEU A N 1
ATOM 1007 C CA . LEU A 1 140 ? 9.323 0.095 20.080 1.00 96.38 140 LEU A CA 1
ATOM 1008 C C . LEU A 1 140 ? 9.900 -1.285 19.722 1.00 96.38 140 LEU A C 1
ATOM 1010 O O . LEU A 1 140 ? 11.116 -1.442 19.622 1.00 96.38 140 LEU A O 1
ATOM 1014 N N . GLY A 1 141 ? 9.040 -2.279 19.494 1.00 96.31 141 GLY A N 1
ATOM 1015 C CA . GLY A 1 141 ? 9.428 -3.613 19.041 1.00 96.31 141 GLY A CA 1
ATOM 1016 C C . GLY A 1 141 ? 10.125 -3.603 17.678 1.00 96.31 141 GLY A C 1
ATOM 1017 O O . GLY A 1 141 ? 11.147 -4.272 17.513 1.00 96.31 141 GLY A O 1
ATOM 1018 N N . GLU A 1 142 ? 9.624 -2.818 16.722 1.00 95.00 142 GLU A N 1
ATOM 1019 C CA . GLU A 1 142 ? 10.260 -2.630 15.412 1.00 95.00 142 GLU A CA 1
ATOM 1020 C C . GLU A 1 142 ? 11.641 -1.979 15.544 1.00 95.00 142 GLU A C 1
ATOM 1022 O O . GLU A 1 142 ? 12.622 -2.495 15.001 1.00 95.00 142 GLU A O 1
ATOM 1027 N N . TRP A 1 143 ? 11.746 -0.903 16.331 1.00 95.12 143 TRP A N 1
ATOM 1028 C CA . TRP A 1 143 ? 13.016 -0.214 16.578 1.00 95.12 143 TRP A CA 1
ATOM 1029 C C . TRP A 1 143 ? 14.048 -1.110 17.259 1.00 95.12 143 TRP A C 1
ATOM 1031 O O . TRP A 1 143 ? 15.201 -1.157 16.831 1.00 95.12 143 TRP A O 1
ATOM 1041 N N . ASN A 1 144 ? 13.634 -1.877 18.269 1.00 96.56 144 ASN A N 1
ATOM 1042 C CA . ASN A 1 144 ? 14.501 -2.834 18.957 1.00 96.56 144 ASN A CA 1
ATOM 1043 C C . ASN A 1 144 ? 14.997 -3.948 18.026 1.00 96.56 144 ASN A C 1
ATOM 1045 O O . ASN A 1 144 ? 16.074 -4.498 18.241 1.00 96.56 144 ASN A O 1
ATOM 1049 N N . ALA A 1 145 ? 14.237 -4.266 16.977 1.00 95.31 145 ALA A N 1
ATOM 1050 C CA . ALA A 1 145 ? 14.636 -5.213 15.945 1.00 95.31 145 ALA A CA 1
ATOM 1051 C C . ALA A 1 145 ? 15.424 -4.569 14.786 1.00 95.31 145 ALA A C 1
ATOM 1053 O O . ALA A 1 145 ? 15.676 -5.231 13.778 1.00 95.31 145 ALA A O 1
ATOM 1054 N N . GLY A 1 146 ? 15.790 -3.286 14.897 1.00 92.94 146 GLY A N 1
ATOM 1055 C CA . GLY A 1 146 ? 16.521 -2.544 13.868 1.00 92.94 146 GLY A CA 1
ATOM 1056 C C . GLY A 1 146 ? 15.699 -2.230 12.614 1.00 92.94 146 GLY A C 1
ATOM 1057 O O . GLY A 1 146 ? 16.274 -1.877 11.584 1.00 92.94 146 GLY A O 1
ATOM 1058 N N . ARG A 1 147 ? 14.369 -2.370 12.671 1.00 88.25 147 ARG A N 1
ATOM 1059 C CA . ARG A 1 147 ? 13.462 -2.072 11.558 1.00 88.25 147 ARG A CA 1
ATOM 1060 C C . ARG A 1 147 ? 12.937 -0.645 11.654 1.00 88.25 147 ARG A C 1
ATOM 1062 O O . ARG A 1 147 ? 12.812 -0.062 12.730 1.00 88.25 147 ARG A O 1
ATOM 1069 N N . TYR A 1 148 ? 12.644 -0.068 10.494 1.00 85.44 148 TYR A N 1
ATOM 1070 C CA . TYR A 1 148 ? 12.064 1.265 10.425 1.00 85.44 148 TYR A CA 1
ATOM 1071 C C . TYR A 1 148 ? 10.568 1.212 10.739 1.00 85.44 148 TYR A C 1
ATOM 1073 O O . TYR A 1 148 ? 9.815 0.522 10.056 1.00 85.44 148 TYR A O 1
ATOM 1081 N N . SER A 1 149 ? 10.147 2.018 11.710 1.00 87.94 149 SER A N 1
ATOM 1082 C CA . SER A 1 149 ? 8.744 2.320 11.989 1.00 87.94 149 SER A CA 1
ATOM 1083 C C . SER A 1 149 ? 8.631 3.803 12.344 1.00 87.94 149 SER A C 1
ATOM 1085 O O . SER A 1 149 ? 9.489 4.298 13.081 1.00 87.94 149 SER A O 1
ATOM 1087 N N . PRO A 1 150 ? 7.637 4.549 11.838 1.00 87.06 150 PRO A N 1
ATOM 1088 C CA . PRO A 1 150 ? 7.329 5.874 12.371 1.00 87.06 150 PRO A CA 1
ATOM 1089 C C . PRO A 1 150 ? 6.956 5.786 13.860 1.00 87.06 150 PRO A C 1
ATOM 1091 O O . PRO A 1 150 ? 6.414 4.773 14.292 1.00 87.06 150 PRO A O 1
ATOM 1094 N N . GLU A 1 151 ? 7.227 6.842 14.632 1.00 88.56 151 GLU A N 1
ATOM 1095 C CA . GLU A 1 151 ? 6.995 6.872 16.091 1.00 88.56 151 GLU A CA 1
ATOM 1096 C C . GLU A 1 151 ? 5.527 6.673 16.501 1.00 88.56 151 GLU A C 1
ATOM 1098 O O . GLU A 1 151 ? 5.234 6.241 17.610 1.00 88.56 151 GLU A O 1
ATOM 1103 N N . ASP A 1 152 ? 4.615 6.960 15.580 1.00 88.94 152 ASP A N 1
ATOM 1104 C CA . ASP A 1 152 ? 3.168 7.025 15.746 1.00 88.94 152 ASP A CA 1
ATOM 1105 C C . ASP A 1 152 ? 2.422 6.045 14.820 1.00 88.94 152 ASP A C 1
ATOM 1107 O O . ASP A 1 152 ? 1.209 6.156 14.622 1.00 88.94 152 ASP A O 1
ATOM 1111 N N . GLN A 1 153 ? 3.136 5.090 14.212 1.00 91.38 153 GLN A N 1
ATOM 1112 C CA . GLN A 1 153 ? 2.549 4.092 13.323 1.00 91.38 153 GLN A CA 1
ATOM 1113 C C . GLN A 1 153 ? 3.206 2.729 13.480 1.00 91.38 153 GLN A C 1
ATOM 1115 O O . GLN A 1 153 ? 4.422 2.602 13.393 1.00 91.38 153 GLN A O 1
ATOM 1120 N N . PHE A 1 154 ? 2.370 1.699 13.558 1.00 92.94 154 PHE A N 1
ATOM 1121 C CA . PHE A 1 154 ? 2.775 0.305 13.617 1.00 92.94 154 PHE A CA 1
ATOM 1122 C C . PHE A 1 154 ? 2.015 -0.521 12.573 1.00 92.94 154 PHE A C 1
ATOM 1124 O O . PHE A 1 154 ? 0.809 -0.346 12.386 1.00 92.94 154 PHE A O 1
ATOM 1131 N N . ILE A 1 155 ? 2.714 -1.429 11.886 1.00 92.88 155 ILE A N 1
ATOM 1132 C CA . ILE A 1 155 ? 2.079 -2.444 11.037 1.00 92.88 155 ILE A CA 1
ATOM 1133 C C . ILE A 1 155 ? 1.907 -3.696 11.887 1.00 92.88 155 ILE A C 1
ATOM 1135 O O . ILE A 1 155 ? 2.868 -4.404 12.181 1.00 92.88 155 ILE A O 1
ATOM 1139 N N . SER A 1 156 ? 0.671 -3.940 12.307 1.00 91.94 156 SER A N 1
ATOM 1140 C CA . SER A 1 156 ? 0.334 -5.088 13.137 1.00 91.94 156 SER A CA 1
ATOM 1141 C C . SER A 1 156 ? 0.295 -6.380 12.317 1.00 91.94 156 SER A C 1
ATOM 1143 O O . SER A 1 156 ? 0.084 -6.375 11.100 1.00 91.94 156 SER A O 1
ATOM 1145 N N . LYS A 1 157 ? 0.475 -7.508 13.010 1.00 87.50 157 LYS A N 1
ATOM 1146 C CA . LYS A 1 157 ? 0.119 -8.824 12.470 1.00 87.50 157 LYS A CA 1
ATOM 1147 C C . LYS A 1 157 ? -1.392 -8.890 12.243 1.00 87.50 157 LYS A C 1
ATOM 1149 O O . LYS A 1 157 ? -2.149 -8.140 12.849 1.00 87.50 157 LYS A O 1
ATOM 1154 N N . GLU A 1 158 ? -1.828 -9.836 11.415 1.00 90.88 158 GLU A N 1
ATOM 1155 C CA . GLU A 1 158 ? -3.256 -10.092 11.215 1.00 90.88 158 GLU A CA 1
ATOM 1156 C C . GLU A 1 158 ? -3.985 -10.302 12.559 1.00 90.88 158 GLU A C 1
ATOM 1158 O O . GLU A 1 158 ? -3.676 -11.271 13.262 1.00 90.88 158 GLU A O 1
ATOM 1163 N N . PRO A 1 159 ? -4.939 -9.420 12.931 1.00 93.62 159 PRO A N 1
ATOM 1164 C CA . PRO A 1 159 ? -5.740 -9.583 14.130 1.00 93.62 159 PRO A CA 1
ATOM 1165 C C . PRO A 1 159 ? -6.568 -10.860 14.029 1.00 93.62 159 PRO A C 1
ATOM 1167 O O . PRO A 1 159 ? -7.147 -11.173 12.984 1.00 93.62 159 PRO A O 1
ATOM 1170 N N . VAL A 1 160 ? -6.663 -11.599 15.132 1.00 93.94 160 VAL A N 1
ATOM 1171 C CA . VAL A 1 160 ? -7.294 -12.919 15.142 1.00 93.94 160 VAL A CA 1
ATOM 1172 C C . VAL A 1 160 ? -8.734 -12.836 14.637 1.00 93.94 160 VAL A C 1
ATOM 1174 O O . VAL A 1 160 ? -9.568 -12.090 15.145 1.00 93.94 160 VAL A O 1
ATOM 1177 N N . GLY A 1 161 ? -9.031 -13.646 13.621 1.00 92.62 161 GLY A N 1
ATOM 1178 C CA . GLY A 1 161 ? -10.358 -13.737 13.021 1.00 92.62 161 GLY A CA 1
ATOM 1179 C C . GLY A 1 161 ? -10.584 -12.793 11.844 1.00 92.62 161 GLY A C 1
ATOM 1180 O O . GLY A 1 161 ? -11.455 -13.101 11.033 1.00 92.62 161 GLY A O 1
ATOM 1181 N N . TYR A 1 162 ? -9.806 -11.723 11.688 1.00 92.81 162 TYR A N 1
ATOM 1182 C CA . TYR A 1 162 ? -9.863 -10.880 10.494 1.00 92.81 162 TYR A CA 1
ATOM 1183 C C . TYR A 1 162 ? -9.180 -11.578 9.315 1.00 92.81 162 TYR A C 1
ATOM 1185 O O . TYR A 1 162 ? -8.291 -12.400 9.510 1.00 92.81 162 TYR A O 1
ATOM 1193 N N . TYR A 1 163 ? -9.660 -11.325 8.098 1.00 92.38 163 TYR A N 1
ATOM 1194 C CA . TYR A 1 163 ? -9.024 -11.801 6.868 1.00 92.38 163 TYR A CA 1
ATOM 1195 C C . TYR A 1 163 ? -9.496 -10.992 5.655 1.00 92.38 163 TYR A C 1
ATOM 1197 O O . TYR A 1 163 ? -10.662 -10.588 5.583 1.00 92.38 163 TYR A O 1
ATOM 1205 N N . SER A 1 164 ? -8.625 -10.843 4.654 1.00 91.38 164 SER A N 1
ATOM 1206 C CA . SER A 1 164 ? -9.024 -10.339 3.337 1.00 91.38 164 SER A CA 1
ATOM 1207 C C . SER A 1 164 ? -9.796 -11.402 2.552 1.00 91.38 164 SER A C 1
ATOM 1209 O O . SER A 1 164 ? -9.411 -12.580 2.500 1.00 91.38 164 SER A O 1
ATOM 1211 N N . LYS A 1 165 ? -10.884 -10.989 1.899 1.00 91.62 165 LYS A N 1
ATOM 1212 C CA . LYS A 1 165 ? -11.692 -11.791 0.964 1.00 91.62 165 LYS A CA 1
ATOM 1213 C C . LYS A 1 165 ? -11.162 -11.725 -0.468 1.00 91.62 165 LYS A C 1
ATOM 1215 O O . LYS A 1 165 ? -11.640 -12.475 -1.319 1.00 91.62 165 LYS A O 1
ATOM 1220 N N . LEU A 1 166 ? -10.175 -10.872 -0.749 1.00 90.38 166 LEU A N 1
ATOM 1221 C CA . LEU A 1 166 ? -9.633 -10.718 -2.094 1.00 90.38 166 LEU A CA 1
ATOM 1222 C C . LEU A 1 166 ? -8.911 -11.987 -2.544 1.00 90.38 166 LEU A C 1
ATOM 1224 O O . LEU A 1 166 ? -7.967 -12.462 -1.913 1.00 90.38 166 LEU A O 1
ATOM 1228 N N . ARG A 1 167 ? -9.367 -12.562 -3.657 1.00 89.81 167 ARG A N 1
ATOM 1229 C CA . ARG A 1 167 ? -8.774 -13.755 -4.264 1.00 89.81 167 ARG A CA 1
ATOM 1230 C C . ARG A 1 167 ? -8.596 -13.518 -5.750 1.00 89.81 167 ARG A C 1
ATOM 1232 O O . ARG A 1 167 ? -9.508 -13.066 -6.438 1.00 89.81 167 ARG A O 1
ATOM 1239 N N . PHE A 1 168 ? -7.417 -13.863 -6.243 1.00 92.06 168 PHE A N 1
ATOM 1240 C CA . PHE A 1 168 ? -7.058 -13.693 -7.640 1.00 92.06 168 PHE A CA 1
ATOM 1241 C C . PHE A 1 168 ? -6.557 -15.009 -8.211 1.00 92.06 168 PHE A C 1
ATOM 1243 O O . PHE A 1 168 ? -5.956 -15.823 -7.510 1.00 92.06 168 PHE A O 1
ATOM 1250 N N . LYS A 1 169 ? -6.775 -15.204 -9.513 1.00 93.81 169 LYS A N 1
ATOM 1251 C CA . LYS A 1 169 ? -6.061 -16.251 -10.242 1.00 93.81 169 LYS A CA 1
ATOM 1252 C C . LYS A 1 169 ? -4.568 -15.915 -10.236 1.00 93.81 169 LYS A C 1
ATOM 1254 O O . LYS A 1 169 ? -4.212 -14.768 -10.523 1.00 93.81 169 LYS A O 1
ATOM 1259 N N . ARG A 1 170 ? -3.721 -16.904 -9.928 1.00 93.12 170 ARG A N 1
ATOM 1260 C CA . ARG A 1 170 ? -2.263 -16.744 -9.767 1.00 93.12 170 ARG A CA 1
ATOM 1261 C C . ARG A 1 170 ? -1.628 -16.021 -10.954 1.00 93.12 170 ARG A C 1
ATOM 1263 O O . ARG A 1 170 ? -0.806 -15.137 -10.765 1.00 93.12 170 ARG A O 1
ATOM 1270 N N . GLU A 1 171 ? -2.042 -16.350 -12.171 1.00 95.00 171 GLU A N 1
ATOM 1271 C CA . GLU A 1 171 ? -1.508 -15.778 -13.406 1.00 95.00 171 GLU A CA 1
ATOM 1272 C C . GLU A 1 171 ? -1.978 -14.339 -13.693 1.00 95.00 171 GLU A C 1
ATOM 1274 O O . GLU A 1 171 ? -1.501 -13.712 -14.639 1.00 95.00 171 GLU A O 1
ATOM 1279 N N . LYS A 1 172 ? -2.939 -13.814 -12.919 1.00 94.62 172 LYS A N 1
ATOM 1280 C CA . LYS A 1 172 ? -3.561 -12.497 -13.137 1.00 94.62 172 LYS A CA 1
ATOM 1281 C C . LYS A 1 172 ? -3.125 -11.448 -12.135 1.00 94.62 172 LYS A C 1
ATOM 1283 O O . LYS A 1 172 ? -2.955 -10.290 -12.522 1.00 94.62 172 LYS A O 1
ATOM 1288 N N . ALA A 1 173 ? -2.993 -11.814 -10.866 1.00 95.19 173 ALA A N 1
ATOM 1289 C CA . ALA A 1 173 ? -2.584 -10.880 -9.833 1.00 95.19 173 ALA A CA 1
ATOM 1290 C C . ALA A 1 173 ? -1.979 -11.594 -8.625 1.00 95.19 173 ALA A C 1
ATOM 1292 O O . ALA A 1 173 ? -2.229 -12.774 -8.381 1.00 95.19 173 ALA A O 1
ATOM 1293 N N . TYR A 1 174 ? -1.216 -10.826 -7.864 1.00 94.06 174 TYR A N 1
ATOM 1294 C CA . TYR A 1 174 ? -0.663 -11.193 -6.578 1.00 94.06 174 TYR A CA 1
ATOM 1295 C C . TYR A 1 174 ? -1.092 -10.132 -5.574 1.00 94.06 174 TYR A C 1
ATOM 1297 O O . TYR A 1 174 ? -0.895 -8.943 -5.828 1.00 94.06 174 TYR A O 1
ATOM 1305 N N . ALA A 1 175 ? -1.686 -10.570 -4.470 1.00 92.94 175 ALA A N 1
ATOM 1306 C CA . ALA A 1 175 ? -1.896 -9.738 -3.298 1.00 92.94 175 ALA A CA 1
ATOM 1307 C C . ALA A 1 175 ? -0.802 -10.083 -2.288 1.00 92.94 175 ALA A C 1
ATOM 1309 O O . ALA A 1 175 ? -0.597 -11.262 -1.987 1.00 92.94 175 ALA A O 1
ATOM 1310 N N . PHE A 1 176 ? -0.094 -9.068 -1.801 1.00 90.31 176 PHE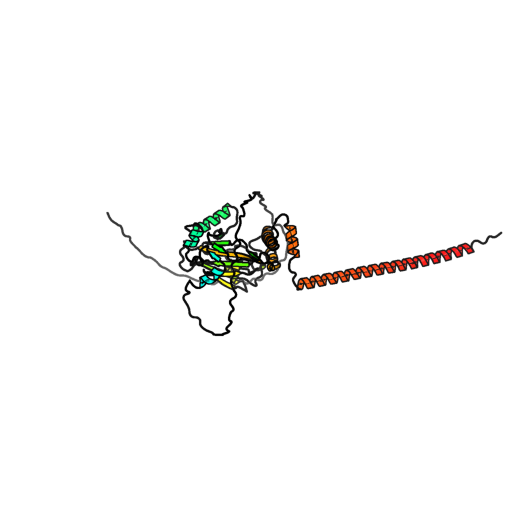 A N 1
ATOM 1311 C CA . PHE A 1 176 ? 0.774 -9.225 -0.641 1.00 90.31 176 PHE A CA 1
ATOM 1312 C C . PHE A 1 176 ? -0.058 -9.647 0.579 1.00 90.31 176 PHE A C 1
ATOM 1314 O O . PHE A 1 176 ? -1.273 -9.429 0.581 1.00 90.31 176 PHE A O 1
ATOM 1321 N N . PRO A 1 177 ? 0.563 -10.269 1.600 1.00 90.69 177 PRO A N 1
ATOM 1322 C CA . PRO A 1 177 ? -0.109 -10.492 2.874 1.00 90.69 177 PRO A CA 1
ATOM 1323 C C . PRO A 1 177 ? -0.779 -9.204 3.357 1.00 90.69 177 PRO A C 1
ATOM 1325 O O . PRO A 1 177 ? -0.173 -8.137 3.271 1.00 90.69 177 PRO A O 1
ATOM 1328 N N . SER A 1 178 ? -2.024 -9.310 3.823 1.00 91.75 178 SER A N 1
ATOM 1329 C CA . SER A 1 178 ? -2.797 -8.146 4.248 1.00 91.75 178 SER A CA 1
ATOM 1330 C C . SER A 1 178 ? -2.073 -7.400 5.367 1.00 91.75 178 SER A C 1
ATOM 1332 O O . SER A 1 178 ? -1.575 -8.006 6.319 1.00 91.75 178 SER A O 1
ATOM 1334 N N . GLU A 1 179 ? -2.032 -6.079 5.249 1.00 92.31 179 GLU A N 1
ATOM 1335 C CA . GLU A 1 179 ? -1.399 -5.189 6.211 1.00 92.31 179 GLU A CA 1
ATOM 1336 C C . GLU A 1 179 ? -2.456 -4.511 7.086 1.00 92.31 179 GLU A C 1
ATOM 1338 O O . GLU A 1 179 ? -3.545 -4.134 6.637 1.00 92.31 179 GLU A O 1
ATOM 1343 N N . TYR A 1 180 ? -2.108 -4.348 8.362 1.00 93.88 180 TYR A N 1
ATOM 1344 C CA . TYR A 1 180 ? -2.969 -3.773 9.387 1.00 93.88 180 TYR A CA 1
ATOM 1345 C C . TYR A 1 180 ? -2.276 -2.535 9.955 1.00 93.88 180 TYR A C 1
ATOM 1347 O O . TYR A 1 180 ? -1.516 -2.606 10.923 1.00 93.88 180 TYR A O 1
ATOM 1355 N N . TRP A 1 181 ? -2.498 -1.394 9.299 1.00 93.56 181 TRP A N 1
ATOM 1356 C CA . TRP A 1 181 ? -1.854 -0.126 9.635 1.00 93.56 181 TRP A CA 1
ATOM 1357 C C . TRP A 1 181 ? -2.555 0.521 10.823 1.00 93.56 181 TRP A C 1
ATOM 1359 O O . TRP A 1 181 ? -3.677 1.011 10.687 1.00 93.56 181 TRP A O 1
ATOM 1369 N N . MET A 1 182 ? -1.876 0.553 11.964 1.00 93.81 182 MET A N 1
ATOM 1370 C CA . MET A 1 182 ? -2.349 1.156 13.206 1.00 93.81 182 MET A CA 1
ATOM 1371 C C . MET A 1 182 ? -1.598 2.463 13.459 1.00 93.81 182 MET A C 1
ATOM 1373 O O . MET A 1 182 ? -0.387 2.529 13.253 1.00 93.81 182 MET A O 1
ATOM 1377 N N . GLN A 1 183 ? -2.305 3.510 13.871 1.00 92.81 183 GLN A N 1
ATOM 1378 C CA . GLN A 1 183 ? -1.756 4.860 14.012 1.00 92.81 183 GLN A CA 1
ATOM 1379 C C . GLN A 1 183 ? -2.307 5.538 15.270 1.00 92.81 183 GLN A C 1
ATOM 1381 O O . GLN A 1 183 ? -3.477 5.343 15.605 1.00 92.81 183 GLN A O 1
ATOM 1386 N N . THR A 1 184 ? -1.487 6.341 15.947 1.00 91.75 184 THR A N 1
ATOM 1387 C CA . THR A 1 184 ? -1.896 7.155 17.104 1.00 91.75 184 THR A CA 1
ATOM 1388 C C . THR A 1 184 ? -1.834 8.644 16.780 1.00 91.75 184 THR A C 1
ATOM 1390 O O . THR A 1 184 ? -1.067 9.083 15.925 1.00 91.75 184 THR A O 1
ATOM 1393 N N . GLY A 1 185 ? -2.668 9.439 17.456 1.00 86.06 185 GLY A N 1
ATOM 1394 C CA . GLY A 1 185 ? -2.662 10.895 17.316 1.00 86.06 185 GLY A CA 1
ATOM 1395 C C . GLY A 1 185 ? -3.046 11.395 15.917 1.00 86.06 185 GLY A C 1
ATOM 1396 O O . GLY A 1 185 ? -3.551 10.651 15.074 1.00 86.06 185 GLY A O 1
ATOM 1397 N N . ASN A 1 186 ? -2.873 12.698 15.686 1.00 81.88 186 ASN A N 1
ATOM 1398 C CA . ASN A 1 186 ? -3.105 13.308 14.376 1.00 81.88 186 ASN A CA 1
ATOM 1399 C C . ASN A 1 186 ? -1.843 13.139 13.534 1.00 81.88 186 ASN A C 1
ATOM 1401 O O . ASN A 1 186 ? -0.897 13.916 13.670 1.00 81.88 186 ASN A O 1
ATOM 1405 N N . ARG A 1 187 ? -1.836 12.123 12.676 1.00 80.44 187 ARG A N 1
ATOM 1406 C CA . ARG A 1 187 ? -0.671 11.765 11.871 1.00 80.44 187 ARG A CA 1
ATOM 1407 C C . ARG A 1 187 ? -0.872 12.096 10.403 1.00 80.44 187 ARG A C 1
ATOM 1409 O O . ARG A 1 187 ? -1.910 11.780 9.823 1.00 80.44 187 ARG A O 1
ATOM 1416 N N . GLU A 1 188 ? 0.180 12.620 9.782 1.00 82.50 188 GLU A N 1
ATOM 1417 C CA . GLU A 1 188 ? 0.304 12.728 8.331 1.00 82.50 188 GLU A CA 1
ATOM 1418 C C . GLU A 1 188 ? 1.296 11.681 7.795 1.00 82.50 188 GLU A C 1
ATOM 1420 O O . GLU A 1 188 ? 2.471 11.658 8.160 1.00 82.50 188 GLU A O 1
ATOM 1425 N N . SER A 1 189 ? 0.842 10.844 6.861 1.00 81.00 189 SER A N 1
ATOM 1426 C CA . SER A 1 189 ? 1.730 10.154 5.926 1.00 81.00 189 SER A CA 1
ATOM 1427 C C . SER A 1 189 ? 2.160 11.135 4.841 1.00 81.00 189 SER A C 1
ATOM 1429 O O . SER A 1 189 ? 1.329 11.570 4.040 1.00 81.00 189 SER A O 1
ATOM 1431 N N . ALA A 1 190 ? 3.459 11.439 4.782 1.00 77.19 190 ALA A N 1
ATOM 1432 C CA . ALA A 1 190 ? 4.038 12.278 3.736 1.00 77.19 190 ALA A CA 1
ATOM 1433 C C . ALA A 1 190 ? 3.712 11.754 2.323 1.00 77.19 190 ALA A C 1
ATOM 1435 O O . ALA A 1 190 ? 3.481 10.559 2.133 1.00 77.19 190 ALA A O 1
ATOM 1436 N N . ILE A 1 191 ? 3.748 12.645 1.323 1.00 79.88 191 ILE A N 1
ATOM 1437 C CA . ILE A 1 191 ? 3.461 12.298 -0.078 1.00 79.88 191 ILE A CA 1
ATOM 1438 C C . ILE A 1 191 ? 4.347 11.136 -0.534 1.00 79.88 191 ILE A C 1
ATOM 1440 O O . ILE A 1 191 ? 5.578 11.244 -0.547 1.00 79.88 191 ILE A O 1
ATOM 1444 N N . HIS A 1 192 ? 3.706 10.052 -0.954 1.00 80.44 192 HIS A N 1
ATOM 1445 C CA . HIS A 1 192 ? 4.362 8.870 -1.485 1.00 80.44 192 HIS A CA 1
ATOM 1446 C C . HIS A 1 192 ? 3.514 8.202 -2.569 1.00 80.44 192 HIS A C 1
ATOM 1448 O O . HIS A 1 192 ? 2.488 8.718 -3.011 1.00 80.44 192 HIS A O 1
ATOM 1454 N N . MET A 1 193 ? 4.019 7.080 -3.061 1.00 82.38 193 MET A N 1
ATOM 1455 C CA . MET A 1 193 ? 3.367 6.205 -4.017 1.00 82.38 193 MET A CA 1
ATOM 1456 C C . MET A 1 193 ? 3.680 4.775 -3.598 1.00 82.38 193 MET A C 1
ATOM 1458 O O . MET A 1 193 ? 4.818 4.491 -3.214 1.00 82.38 193 MET A O 1
ATOM 1462 N N . ASP A 1 194 ? 2.705 3.890 -3.737 1.00 85.12 194 ASP A N 1
ATOM 1463 C CA . ASP A 1 194 ? 2.880 2.470 -3.457 1.00 85.12 194 ASP A CA 1
ATOM 1464 C C . ASP A 1 194 ? 3.412 1.699 -4.665 1.00 85.12 194 ASP A C 1
ATOM 1466 O O . ASP A 1 194 ? 3.309 2.132 -5.819 1.00 85.12 194 ASP A O 1
ATOM 1470 N N . HIS A 1 195 ? 4.003 0.535 -4.393 1.00 82.50 195 HIS A N 1
ATOM 1471 C CA . HIS A 1 195 ? 4.591 -0.330 -5.417 1.00 82.50 195 HIS A CA 1
ATOM 1472 C C . HIS A 1 195 ? 3.552 -1.137 -6.213 1.00 82.50 195 HIS A C 1
ATOM 1474 O O . HIS A 1 195 ? 3.888 -1.742 -7.236 1.00 82.50 195 HIS A O 1
ATOM 1480 N N . GLY A 1 196 ? 2.291 -1.100 -5.783 1.00 88.62 196 GLY A N 1
ATOM 1481 C CA . GLY A 1 196 ? 1.152 -1.707 -6.453 1.00 88.62 196 GLY A CA 1
ATOM 1482 C C . GLY A 1 196 ? -0.117 -0.871 -6.310 1.00 88.62 196 GLY A C 1
ATOM 1483 O O . GLY A 1 196 ? -0.093 0.316 -5.988 1.00 88.62 196 GLY A O 1
ATOM 1484 N N . ARG A 1 197 ? -1.247 -1.516 -6.574 1.00 92.69 197 ARG A N 1
ATOM 1485 C CA . ARG A 1 197 ? -2.585 -1.006 -6.271 1.00 92.69 197 ARG A CA 1
ATOM 1486 C C . ARG A 1 197 ? -2.851 -1.214 -4.790 1.00 92.69 197 ARG A C 1
ATOM 1488 O O . ARG A 1 197 ? -2.462 -2.251 -4.264 1.00 92.69 197 ARG A O 1
ATOM 1495 N N . VAL A 1 198 ? -3.558 -0.291 -4.157 1.00 92.38 198 VAL A N 1
ATOM 1496 C CA . VAL A 1 198 ? -3.940 -0.423 -2.748 1.00 92.38 198 VAL A CA 1
ATOM 1497 C C . VAL A 1 198 ? -5.444 -0.564 -2.646 1.00 92.38 198 VAL A C 1
ATOM 1499 O O . VAL A 1 198 ? -6.183 0.191 -3.271 1.00 92.38 198 VAL A O 1
ATOM 1502 N N . VAL A 1 199 ? -5.895 -1.529 -1.856 1.00 93.69 199 VAL A N 1
ATOM 1503 C CA . VAL A 1 199 ? -7.263 -1.572 -1.342 1.00 93.69 199 VAL A CA 1
ATOM 1504 C C . VAL A 1 199 ? -7.150 -1.385 0.156 1.00 93.69 199 VAL A C 1
ATOM 1506 O O . VAL A 1 199 ? -6.546 -2.222 0.812 1.00 93.69 199 VAL A O 1
ATOM 1509 N N . ALA A 1 200 ? -7.682 -0.293 0.692 1.00 94.25 200 ALA A N 1
ATOM 1510 C CA . ALA A 1 200 ? -7.621 0.019 2.114 1.00 94.25 200 ALA A CA 1
ATOM 1511 C C . ALA A 1 200 ? -9.022 0.300 2.648 1.00 94.25 200 ALA A C 1
ATOM 1513 O O . ALA A 1 200 ? -9.806 0.998 2.013 1.00 94.25 200 ALA A O 1
ATOM 1514 N N . SER A 1 201 ? -9.326 -0.192 3.841 1.00 94.25 201 SER A N 1
ATOM 1515 C CA . SER A 1 201 ? -10.605 0.027 4.517 1.00 94.25 201 SER A CA 1
ATOM 1516 C C . SER A 1 201 ? -10.394 0.438 5.964 1.00 94.25 201 SER A C 1
ATOM 1518 O O . SER A 1 201 ? -9.440 -0.018 6.595 1.00 94.25 201 SER A O 1
ATOM 1520 N N . ILE A 1 202 ? -11.285 1.268 6.500 1.00 94.25 202 ILE A N 1
ATOM 1521 C CA . ILE A 1 202 ? -11.363 1.507 7.944 1.00 94.25 202 ILE A CA 1
ATOM 1522 C C . ILE A 1 202 ? -12.428 0.550 8.487 1.00 94.25 202 ILE A C 1
ATOM 1524 O O . ILE A 1 202 ? -13.558 0.575 7.992 1.00 94.25 202 ILE A O 1
ATOM 1528 N N . PRO A 1 203 ? -12.118 -0.323 9.461 1.00 92.31 203 PRO A N 1
ATOM 1529 C CA . PRO A 1 203 ? -13.122 -1.238 9.984 1.00 92.31 203 PRO A CA 1
ATOM 1530 C C . PRO A 1 203 ? -14.255 -0.458 10.673 1.00 92.31 203 PRO A C 1
ATOM 1532 O O . PRO A 1 203 ? -13.978 0.547 11.331 1.00 92.31 203 PRO A O 1
ATOM 1535 N N . PRO A 1 204 ? -15.512 -0.940 10.610 1.00 92.94 204 PRO A N 1
ATOM 1536 C CA . PRO A 1 204 ? -16.660 -0.237 11.192 1.00 92.94 204 PRO A CA 1
ATOM 1537 C C . PRO A 1 204 ? -16.503 0.087 12.684 1.00 92.94 204 PRO A C 1
ATOM 1539 O O . PRO A 1 204 ? -17.014 1.092 13.157 1.00 92.94 204 PRO A O 1
ATOM 1542 N N . CYS A 1 205 ? -15.752 -0.733 13.427 1.00 91.69 205 CYS A N 1
ATOM 1543 C CA . CYS A 1 205 ? -15.486 -0.510 14.849 1.00 91.69 205 CYS A CA 1
ATOM 1544 C C . CYS A 1 205 ? -14.629 0.721 15.190 1.00 91.69 205 CYS A C 1
ATOM 1546 O O . CYS A 1 205 ? -14.627 1.142 16.345 1.00 91.69 205 CYS A O 1
ATOM 1548 N N . ALA A 1 206 ? -13.922 1.317 14.227 1.00 91.38 206 ALA A N 1
ATOM 1549 C CA . ALA A 1 206 ? -13.067 2.483 14.452 1.00 91.38 206 ALA A CA 1
ATOM 1550 C C . ALA A 1 206 ? -13.848 3.806 14.306 1.00 91.38 206 ALA A C 1
ATOM 1552 O O . ALA A 1 206 ? -13.410 4.726 13.617 1.00 91.38 206 ALA A O 1
ATOM 1553 N N . THR A 1 207 ? -15.016 3.896 14.953 1.00 90.94 207 THR A N 1
ATOM 1554 C CA . THR A 1 207 ? -16.045 4.937 14.737 1.00 90.94 207 THR A CA 1
ATOM 1555 C C . THR A 1 207 ? -15.562 6.373 14.953 1.00 90.94 207 THR A C 1
ATOM 1557 O O . THR A 1 207 ? -16.092 7.309 14.359 1.00 90.94 207 THR A O 1
ATOM 1560 N N . GLN A 1 208 ? -14.537 6.556 15.785 1.00 91.31 208 GLN A N 1
ATOM 1561 C CA . GLN A 1 208 ? -14.016 7.869 16.169 1.00 91.31 208 GLN A CA 1
ATOM 1562 C C . GLN A 1 208 ? -13.051 8.482 15.149 1.00 91.31 208 GLN A C 1
ATOM 1564 O O . GLN A 1 208 ? -12.743 9.669 15.256 1.00 91.31 208 GLN A O 1
ATOM 1569 N N . CYS A 1 209 ? -12.568 7.708 14.173 1.00 93.12 209 CYS A N 1
ATOM 1570 C CA . CYS A 1 209 ? -11.534 8.155 13.246 1.00 93.12 209 CYS A CA 1
ATOM 1571 C C . CYS A 1 209 ? -12.002 8.164 11.788 1.00 93.12 209 CYS A C 1
ATOM 1573 O O . CYS A 1 209 ? -12.885 7.410 11.383 1.00 93.12 209 CYS A O 1
ATOM 1575 N N . PHE A 1 210 ? -11.378 9.013 10.981 1.00 94.31 210 PHE A N 1
ATOM 1576 C CA . PHE A 1 210 ? -11.512 9.022 9.530 1.00 94.31 210 PHE A CA 1
ATOM 1577 C C . PHE A 1 210 ? -10.172 9.376 8.887 1.00 94.31 210 PHE A C 1
ATOM 1579 O O . PHE A 1 210 ? -9.307 10.005 9.503 1.00 94.31 210 PHE A O 1
ATOM 1586 N N . LYS A 1 211 ? -9.993 8.966 7.631 1.00 94.62 211 LYS A N 1
ATOM 1587 C CA . LYS A 1 211 ? -8.796 9.280 6.852 1.00 94.62 211 LYS A CA 1
ATOM 1588 C C . LYS A 1 211 ? -9.093 10.298 5.773 1.00 94.62 211 LYS A C 1
ATOM 1590 O O . LYS A 1 211 ? -10.021 10.132 4.990 1.00 94.62 211 LYS A O 1
ATOM 1595 N N . VAL A 1 212 ? -8.273 11.336 5.700 1.00 93.06 212 VAL A N 1
ATOM 1596 C CA . VAL A 1 212 ? -8.295 12.290 4.592 1.00 93.06 212 VAL A CA 1
ATOM 1597 C C . VAL A 1 212 ? -7.207 11.882 3.613 1.00 93.06 212 VAL A C 1
ATOM 1599 O O . VAL A 1 212 ? -6.022 11.943 3.930 1.00 93.06 212 VAL A O 1
ATOM 1602 N N . TRP A 1 213 ? -7.610 11.448 2.429 1.00 92.50 213 TRP A N 1
ATOM 1603 C CA . TRP A 1 213 ? -6.720 11.117 1.329 1.00 92.50 213 TRP A CA 1
ATOM 1604 C C . TRP A 1 213 ? -6.576 12.323 0.419 1.00 92.50 213 TRP A C 1
ATOM 1606 O O . TRP A 1 213 ? -7.569 12.896 -0.031 1.00 92.50 213 TRP A O 1
ATOM 1616 N N . VAL A 1 214 ? -5.335 12.685 0.118 1.00 88.62 214 VAL A N 1
ATOM 1617 C CA . VAL A 1 214 ? -5.018 13.754 -0.824 1.00 88.62 214 VAL A CA 1
ATOM 1618 C C . VAL A 1 214 ? -4.259 13.154 -1.992 1.00 88.62 214 VAL A C 1
ATOM 1620 O O . VAL A 1 214 ? -3.207 12.553 -1.794 1.00 88.62 214 VAL A O 1
ATOM 1623 N N . PHE A 1 215 ? -4.786 13.313 -3.203 1.00 87.56 215 PHE A N 1
ATOM 1624 C CA . PHE A 1 215 ? -4.256 12.733 -4.433 1.00 87.56 215 PHE A CA 1
ATOM 1625 C C . PHE A 1 215 ? -3.681 13.796 -5.358 1.00 87.56 215 PHE A C 1
ATOM 1627 O O . PHE A 1 215 ? -4.275 14.862 -5.529 1.00 87.56 215 PHE A O 1
ATOM 1634 N N . PHE A 1 216 ? -2.598 13.443 -6.050 1.00 83.12 216 PHE A N 1
ATOM 1635 C CA . PHE A 1 216 ? -1.919 14.322 -7.002 1.00 83.12 216 PHE A CA 1
ATOM 1636 C C . PHE A 1 216 ? -1.773 13.657 -8.386 1.00 83.12 216 PHE A C 1
ATOM 1638 O O . PHE A 1 216 ? -0.685 13.218 -8.768 1.00 83.12 216 PHE A O 1
ATOM 1645 N N . PRO A 1 217 ? -2.869 13.519 -9.158 1.00 72.69 217 PRO A N 1
ATOM 1646 C CA . PRO A 1 217 ? -2.910 12.700 -10.371 1.00 72.69 217 PRO A CA 1
ATOM 1647 C C . PRO A 1 217 ? -2.039 13.174 -11.544 1.00 72.69 217 PRO A C 1
ATOM 1649 O O . PRO A 1 217 ? -1.663 12.338 -12.367 1.00 72.69 217 PRO A O 1
ATOM 1652 N N . LYS A 1 218 ? -1.751 14.477 -11.688 1.00 71.19 218 LYS A N 1
ATOM 1653 C CA . LYS A 1 218 ? -0.992 15.004 -12.847 1.00 71.19 218 LYS A CA 1
ATOM 1654 C C . LYS A 1 218 ? 0.329 15.675 -12.486 1.00 71.19 218 LYS A C 1
ATOM 1656 O O . LYS A 1 218 ? 1.002 16.195 -13.372 1.00 71.19 218 LYS A O 1
ATOM 1661 N N . GLU A 1 219 ? 0.708 15.652 -11.219 1.00 70.44 219 GLU A N 1
ATOM 1662 C CA . GLU A 1 219 ? 1.933 16.298 -10.771 1.00 70.44 219 GLU A CA 1
ATOM 1663 C C . GLU A 1 219 ? 3.167 15.447 -11.094 1.00 70.44 219 GLU A C 1
ATOM 1665 O O . GLU A 1 219 ? 3.162 14.213 -11.011 1.00 70.44 219 GLU A O 1
ATOM 1670 N N . HIS A 1 220 ? 4.253 16.114 -11.484 1.00 68.38 220 HIS A N 1
ATOM 1671 C CA . HIS A 1 220 ? 5.517 15.445 -11.756 1.00 68.38 220 HIS A CA 1
ATOM 1672 C C . HIS A 1 220 ? 6.216 15.064 -10.447 1.00 68.38 220 HIS A C 1
ATOM 1674 O O . HIS A 1 220 ? 6.240 15.830 -9.491 1.00 68.38 220 HIS A O 1
ATOM 1680 N N . ALA A 1 221 ? 6.866 13.896 -10.432 1.00 63.66 221 ALA A N 1
ATOM 1681 C CA . ALA A 1 221 ? 7.643 13.408 -9.287 1.00 63.66 221 ALA A CA 1
ATOM 1682 C C . ALA A 1 221 ? 8.648 14.447 -8.752 1.00 63.66 221 ALA A C 1
ATOM 1684 O O . ALA A 1 221 ? 8.883 14.528 -7.554 1.00 63.66 221 ALA A O 1
ATOM 1685 N N . GLU A 1 222 ? 9.228 15.238 -9.657 1.00 63.25 222 GLU A N 1
ATOM 1686 C CA . GLU A 1 222 ? 10.221 16.279 -9.373 1.00 63.25 222 GLU A CA 1
ATOM 1687 C C . GLU A 1 222 ? 9.623 17.493 -8.645 1.00 63.25 222 GLU A C 1
ATOM 1689 O O . GLU A 1 222 ? 10.337 18.181 -7.916 1.00 63.25 222 GLU A O 1
ATOM 1694 N N . THR A 1 223 ? 8.312 17.722 -8.785 1.00 63.94 223 THR A N 1
ATOM 1695 C CA . THR A 1 223 ? 7.565 18.738 -8.032 1.00 63.94 223 THR A CA 1
ATOM 1696 C C . THR A 1 223 ? 7.495 18.370 -6.546 1.00 63.94 223 THR A C 1
ATOM 1698 O O . THR A 1 223 ? 7.437 19.238 -5.673 1.00 63.94 223 THR A O 1
ATOM 1701 N N . PHE A 1 224 ? 7.580 17.077 -6.222 1.00 63.09 224 PHE A N 1
ATOM 1702 C CA . PHE A 1 224 ? 7.551 16.590 -4.852 1.00 63.09 224 PHE A CA 1
ATOM 1703 C C . PHE A 1 224 ? 8.967 16.457 -4.290 1.00 63.09 224 PHE A C 1
ATOM 1705 O O . PHE A 1 224 ? 9.702 15.522 -4.593 1.00 63.09 224 PHE A O 1
ATOM 1712 N N . ARG A 1 225 ? 9.357 17.366 -3.387 1.00 56.59 225 ARG A N 1
ATOM 1713 C CA . ARG A 1 225 ? 10.571 17.190 -2.568 1.00 56.59 225 ARG A CA 1
ATOM 1714 C C . ARG A 1 225 ? 10.355 16.062 -1.549 1.00 56.59 225 ARG A C 1
ATOM 1716 O O . ARG A 1 225 ? 10.001 16.327 -0.404 1.00 56.59 225 ARG A O 1
ATOM 1723 N N . THR A 1 226 ? 10.522 14.809 -1.951 1.00 53.75 226 THR A N 1
ATOM 1724 C CA . THR A 1 226 ? 10.301 13.622 -1.108 1.00 53.75 226 THR A CA 1
ATOM 1725 C C . THR A 1 226 ? 11.253 13.606 0.092 1.00 53.75 226 THR A C 1
ATOM 1727 O O . THR A 1 226 ? 12.446 13.351 -0.036 1.00 53.75 226 THR A O 1
ATOM 1730 N N . GLY A 1 227 ? 10.722 13.929 1.266 1.00 51.91 227 GLY A N 1
ATOM 1731 C CA . GLY A 1 227 ? 11.423 13.931 2.544 1.00 51.91 227 GLY A CA 1
ATOM 1732 C C . GLY A 1 227 ? 10.475 14.434 3.626 1.00 51.91 227 GLY A C 1
ATOM 1733 O O . GLY A 1 227 ? 9.721 15.379 3.366 1.00 51.91 227 GLY A O 1
ATOM 1734 N N . TYR A 1 228 ? 10.505 13.798 4.803 1.00 47.44 228 TYR A N 1
ATOM 1735 C CA . TYR A 1 228 ? 9.816 14.278 6.003 1.00 47.44 228 TYR A CA 1
ATOM 1736 C C . TYR A 1 228 ? 10.267 15.720 6.245 1.00 47.44 228 TYR A C 1
ATOM 1738 O O . TYR A 1 228 ? 11.434 15.980 6.533 1.00 47.44 228 TYR A O 1
ATOM 1746 N N . LYS A 1 229 ? 9.368 16.678 6.039 1.00 50.16 229 LYS A N 1
ATOM 1747 C CA . LYS A 1 229 ? 9.594 18.065 6.432 1.00 50.16 229 LYS A CA 1
ATOM 1748 C C . LYS A 1 229 ? 8.382 18.494 7.225 1.00 50.16 229 LYS A C 1
ATOM 1750 O O . LYS A 1 229 ? 7.262 18.290 6.767 1.00 50.16 229 LYS A O 1
ATOM 1755 N N . THR A 1 230 ? 8.623 19.127 8.363 1.00 48.66 230 THR A N 1
ATOM 1756 C CA . THR A 1 230 ? 7.659 20.017 9.003 1.00 48.66 230 THR A CA 1
ATOM 1757 C C . THR A 1 230 ? 7.074 20.923 7.908 1.00 48.66 230 THR A C 1
ATOM 1759 O O . THR A 1 230 ? 7.828 21.636 7.246 1.00 48.66 230 THR A O 1
ATOM 1762 N N . ASN A 1 231 ? 5.760 20.825 7.649 1.00 53.59 231 ASN A N 1
ATOM 1763 C CA . ASN A 1 231 ? 4.983 21.520 6.594 1.00 53.59 231 ASN A CA 1
ATOM 1764 C C . ASN A 1 231 ? 4.760 20.787 5.250 1.00 53.59 231 ASN A C 1
ATOM 1766 O O . ASN A 1 231 ? 4.673 21.435 4.203 1.00 53.59 231 ASN A O 1
ATOM 1770 N N . SER A 1 232 ? 4.621 19.462 5.232 1.00 55.97 232 SER A N 1
ATOM 1771 C CA . SER A 1 232 ? 4.208 18.707 4.034 1.00 55.97 232 SER A CA 1
ATOM 1772 C C . SER A 1 232 ? 2.858 19.163 3.453 1.00 55.97 232 SER A C 1
ATOM 1774 O O . SER A 1 232 ? 2.751 19.290 2.231 1.00 55.97 232 SER A O 1
ATOM 1776 N N . PHE A 1 233 ? 1.898 19.553 4.300 1.00 55.81 233 PHE A N 1
ATOM 1777 C CA . PHE A 1 233 ? 0.583 20.067 3.888 1.00 55.81 233 PHE A CA 1
ATOM 1778 C C . PHE A 1 233 ? 0.626 21.353 3.049 1.00 55.81 233 PHE A C 1
ATOM 1780 O O . PHE A 1 233 ? -0.170 21.519 2.127 1.00 55.81 233 PHE A O 1
ATOM 1787 N N . ASN A 1 234 ? 1.593 22.245 3.291 1.00 56.75 234 ASN A N 1
ATOM 1788 C CA . ASN A 1 234 ? 1.694 23.498 2.532 1.00 56.75 234 ASN A CA 1
ATOM 1789 C C . ASN A 1 234 ? 2.002 23.257 1.046 1.00 56.75 234 ASN A C 1
ATOM 1791 O O . ASN A 1 234 ? 1.642 24.077 0.213 1.00 56.75 234 ASN A O 1
ATOM 1795 N N . ARG A 1 235 ? 2.583 22.105 0.686 1.00 59.28 235 ARG A N 1
ATOM 1796 C CA . ARG A 1 235 ? 2.857 21.754 -0.720 1.00 59.28 235 ARG A CA 1
ATOM 1797 C C . ARG A 1 235 ? 1.604 21.383 -1.502 1.00 59.28 235 ARG A C 1
ATOM 1799 O O . ARG A 1 235 ? 1.628 21.392 -2.726 1.00 59.28 235 ARG A O 1
ATOM 1806 N N . MET A 1 236 ? 0.513 21.058 -0.811 1.00 61.50 236 MET A N 1
ATOM 1807 C CA . MET A 1 236 ? -0.777 20.828 -1.459 1.00 61.50 236 MET A CA 1
ATOM 1808 C C . MET A 1 236 ? -1.349 22.111 -2.061 1.00 61.50 236 MET A C 1
ATOM 1810 O O . MET A 1 236 ? -2.111 22.032 -3.019 1.00 61.50 236 MET A O 1
ATOM 1814 N N . LEU A 1 237 ? -0.969 23.272 -1.511 1.00 58.53 237 LEU A N 1
ATOM 1815 C CA . LEU A 1 237 ? -1.350 24.585 -2.036 1.00 58.53 237 LEU A CA 1
ATOM 1816 C C . LEU A 1 237 ? -0.631 24.905 -3.353 1.00 58.53 237 LEU A C 1
ATOM 1818 O O . LEU A 1 237 ? -1.148 25.680 -4.152 1.00 58.53 237 LEU A O 1
ATOM 1822 N N . ASP A 1 238 ? 0.528 24.285 -3.587 1.00 64.69 238 ASP A N 1
ATOM 1823 C CA . ASP A 1 238 ? 1.324 24.474 -4.803 1.00 64.69 238 ASP A CA 1
ATOM 1824 C C . ASP A 1 238 ? 0.912 23.514 -5.934 1.00 64.69 238 ASP A C 1
ATOM 1826 O O . ASP A 1 238 ? 1.281 23.718 -7.092 1.00 64.69 238 ASP A O 1
ATOM 1830 N N . ALA A 1 239 ? 0.162 22.452 -5.619 1.00 71.31 239 ALA A N 1
ATOM 1831 C CA . ALA A 1 239 ? -0.283 21.472 -6.600 1.00 71.31 239 ALA A CA 1
ATOM 1832 C C . ALA A 1 239 ? -1.445 22.020 -7.442 1.00 71.31 239 ALA A C 1
ATOM 1834 O O . ALA A 1 239 ? -2.448 22.518 -6.936 1.00 71.31 239 ALA A O 1
ATOM 1835 N N . THR A 1 240 ? -1.330 21.877 -8.761 1.00 69.00 240 THR A N 1
ATOM 1836 C CA . THR A 1 240 ? -2.318 22.366 -9.736 1.00 69.00 240 THR A CA 1
ATOM 1837 C C . THR A 1 240 ? -3.494 21.411 -9.916 1.00 69.00 240 THR A C 1
ATOM 1839 O O . THR A 1 240 ? -4.542 21.789 -10.441 1.00 69.00 240 THR A O 1
ATOM 1842 N N . THR A 1 241 ? -3.324 20.155 -9.499 1.00 75.94 241 THR A N 1
ATOM 1843 C CA . THR A 1 241 ? -4.326 19.098 -9.636 1.00 75.94 241 THR A CA 1
ATOM 1844 C C . THR A 1 241 ? -4.403 18.269 -8.362 1.00 75.94 241 THR A C 1
ATOM 1846 O O . THR A 1 241 ? -3.802 17.204 -8.268 1.00 75.94 241 THR A O 1
ATOM 1849 N N . THR A 1 242 ? -5.147 18.765 -7.377 1.00 83.25 242 THR A N 1
ATOM 1850 C CA . THR A 1 242 ? -5.363 18.074 -6.099 1.00 83.25 242 THR A CA 1
ATOM 1851 C C . THR A 1 242 ? -6.776 17.505 -6.037 1.00 83.25 242 THR A C 1
ATOM 1853 O O . THR A 1 242 ? -7.746 18.207 -6.321 1.00 83.25 242 THR A O 1
ATOM 1856 N N . GLY A 1 243 ? -6.894 16.232 -5.663 1.00 87.19 243 GLY A N 1
ATOM 1857 C CA . GLY A 1 243 ? -8.159 15.612 -5.268 1.00 87.19 243 GLY A CA 1
ATOM 1858 C C . GLY A 1 243 ? -8.145 15.301 -3.776 1.00 87.19 243 GLY A C 1
ATOM 1859 O O . GLY A 1 243 ? -7.116 14.873 -3.264 1.00 87.19 243 GLY A O 1
ATOM 1860 N N . VAL A 1 244 ? -9.267 15.499 -3.085 1.00 89.44 244 VAL A N 1
ATOM 1861 C CA . VAL A 1 244 ? -9.407 15.164 -1.660 1.00 89.44 244 VAL A CA 1
ATOM 1862 C C . VAL A 1 244 ? -10.574 14.202 -1.488 1.00 89.44 244 VAL A C 1
ATOM 1864 O O . VAL A 1 244 ? -11.652 14.439 -2.031 1.00 89.44 244 VAL A O 1
ATOM 1867 N N . LEU A 1 245 ? -10.355 13.127 -0.737 1.00 93.31 245 LEU A N 1
ATOM 1868 C CA . LEU A 1 245 ? -11.366 12.139 -0.377 1.00 93.31 245 LEU A CA 1
ATOM 1869 C C . LEU A 1 245 ? -11.330 11.908 1.130 1.00 93.31 245 LEU A C 1
ATOM 1871 O O . LEU A 1 245 ? -10.259 11.794 1.718 1.00 93.31 245 LEU A O 1
ATOM 1875 N N . ILE A 1 246 ? -12.500 11.820 1.751 1.00 94.62 246 ILE A N 1
ATOM 1876 C CA . ILE A 1 246 ? -12.633 11.445 3.157 1.00 94.62 246 ILE A CA 1
ATOM 1877 C C . ILE A 1 246 ? -13.108 9.998 3.192 1.00 94.62 246 ILE A C 1
ATOM 1879 O O . ILE A 1 246 ? -14.158 9.692 2.641 1.00 94.62 246 ILE A O 1
ATOM 1883 N N . GLN A 1 247 ? -12.324 9.136 3.825 1.00 95.25 247 GLN A N 1
ATOM 1884 C CA . GLN A 1 247 ? -12.648 7.747 4.101 1.00 95.25 247 GLN A CA 1
ATOM 1885 C C . GLN A 1 247 ? -13.126 7.634 5.548 1.00 95.25 247 GLN A C 1
ATOM 1887 O O . GLN A 1 247 ? -12.375 7.940 6.477 1.00 95.25 247 GLN A O 1
ATOM 1892 N N . ARG A 1 248 ? -14.364 7.194 5.737 1.00 94.62 248 ARG A N 1
ATOM 1893 C CA . ARG A 1 248 ? -15.005 6.958 7.031 1.00 94.62 248 ARG A CA 1
ATOM 1894 C C . ARG A 1 248 ? -14.917 5.478 7.435 1.00 94.62 248 ARG A C 1
ATOM 1896 O O . ARG A 1 248 ? -14.544 4.634 6.617 1.00 94.62 248 ARG A O 1
ATOM 1903 N N . PRO A 1 249 ? -15.240 5.134 8.692 1.00 93.44 249 PRO A N 1
ATOM 1904 C CA . PRO A 1 249 ? -15.403 3.744 9.110 1.00 93.44 249 PRO A CA 1
ATOM 1905 C C . PRO A 1 249 ? -16.440 3.028 8.237 1.00 93.44 249 PRO A C 1
ATOM 1907 O O . PRO A 1 249 ? -17.540 3.531 8.049 1.00 93.44 249 PRO A O 1
ATOM 1910 N N . GLY A 1 250 ? -16.078 1.865 7.693 1.00 92.00 250 GLY A N 1
ATOM 1911 C CA . GLY A 1 250 ? -16.890 1.126 6.720 1.00 92.00 250 GLY A CA 1
ATOM 1912 C C . GLY A 1 250 ? -16.537 1.395 5.252 1.00 92.00 250 GLY A C 1
ATOM 1913 O O . GLY A 1 250 ? -16.805 0.543 4.407 1.00 92.00 250 GLY A O 1
ATOM 1914 N N . ASP A 1 251 ? -15.857 2.502 4.946 1.00 93.31 251 ASP A N 1
ATOM 1915 C CA . ASP A 1 251 ? -15.510 2.854 3.568 1.00 93.31 251 ASP A CA 1
ATOM 1916 C C . ASP A 1 251 ? -14.287 2.078 3.064 1.00 93.31 251 ASP A C 1
ATOM 1918 O O . ASP A 1 251 ? -13.315 1.825 3.794 1.00 93.31 251 ASP A O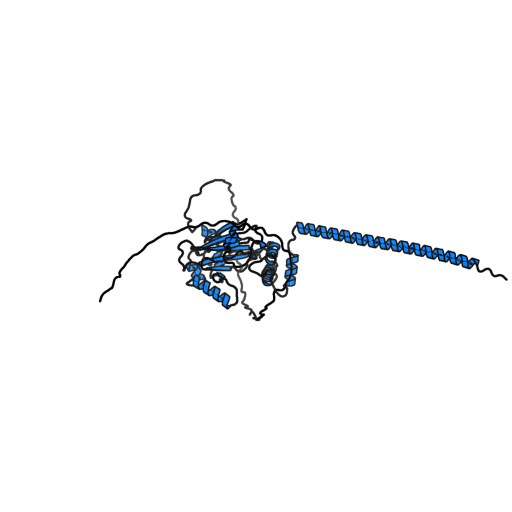 1
ATOM 1922 N N . VAL A 1 252 ? -14.279 1.804 1.758 1.00 92.81 252 VAL A N 1
ATOM 1923 C CA . VAL A 1 252 ? -13.160 1.175 1.048 1.00 92.81 252 VAL A CA 1
ATOM 1924 C C . VAL A 1 252 ? -12.592 2.125 0.003 1.00 92.81 252 VAL A C 1
ATOM 1926 O O . VAL A 1 252 ? -13.289 2.608 -0.883 1.00 92.81 252 VAL A O 1
ATOM 1929 N N . VAL A 1 253 ? -11.283 2.350 0.063 1.00 93.50 253 VAL A N 1
ATOM 1930 C CA . VAL A 1 253 ? -10.532 3.122 -0.926 1.00 93.50 253 VAL A CA 1
ATOM 1931 C C . VAL A 1 253 ? -9.728 2.168 -1.799 1.00 93.50 253 VAL A C 1
ATOM 1933 O O . VAL A 1 253 ? -8.925 1.381 -1.303 1.00 93.50 253 VAL A O 1
ATOM 1936 N N . CYS A 1 254 ? -9.924 2.269 -3.115 1.00 92.50 254 CYS A N 1
ATOM 1937 C CA . CYS A 1 254 ? -9.144 1.549 -4.118 1.00 92.50 254 CYS A CA 1
ATOM 1938 C C . CYS A 1 254 ? -8.236 2.521 -4.881 1.00 92.50 254 CYS A C 1
ATOM 1940 O O . CYS A 1 254 ? -8.711 3.313 -5.697 1.00 92.50 254 CYS A O 1
ATOM 1942 N N . LEU A 1 255 ? -6.924 2.435 -4.670 1.00 89.81 255 LEU A N 1
ATOM 1943 C CA . LEU A 1 255 ? -5.929 3.205 -5.407 1.00 89.81 255 LEU A CA 1
ATOM 1944 C C . LEU A 1 255 ? -5.334 2.400 -6.555 1.00 89.81 255 LEU A C 1
ATOM 1946 O O . LEU A 1 255 ? -4.924 1.247 -6.422 1.00 89.81 255 LEU A O 1
ATOM 1950 N N . ASN A 1 256 ? -5.269 3.045 -7.716 1.00 88.31 256 ASN A N 1
ATOM 1951 C CA . ASN A 1 256 ? -4.579 2.510 -8.879 1.00 88.31 256 ASN A CA 1
ATOM 1952 C C . ASN A 1 256 ? -3.056 2.692 -8.728 1.00 88.31 256 ASN A C 1
ATOM 1954 O O . ASN A 1 256 ? -2.586 3.445 -7.879 1.00 88.31 256 ASN A O 1
ATOM 1958 N N . ASN A 1 257 ? -2.275 2.047 -9.594 1.00 85.06 257 ASN A N 1
ATOM 1959 C CA . ASN A 1 257 ? -0.826 2.248 -9.608 1.00 85.06 257 ASN A CA 1
ATOM 1960 C C . ASN A 1 257 ? -0.476 3.715 -9.921 1.00 85.06 257 ASN A C 1
ATOM 1962 O O . ASN A 1 257 ? -1.161 4.355 -10.720 1.00 85.06 257 ASN A O 1
ATOM 1966 N N . PHE A 1 258 ? 0.660 4.198 -9.411 1.00 78.50 258 PHE A N 1
ATOM 1967 C CA . PHE A 1 258 ? 1.199 5.541 -9.701 1.00 78.50 258 PHE A CA 1
ATOM 1968 C C . PHE A 1 258 ? 0.364 6.717 -9.211 1.00 78.50 258 PHE A C 1
ATOM 1970 O O . PHE A 1 258 ? 0.532 7.831 -9.706 1.00 78.50 258 PHE A O 1
ATOM 1977 N N . VAL A 1 259 ? -0.500 6.505 -8.223 1.00 83.88 259 VAL A N 1
ATOM 1978 C CA . VAL A 1 259 ? -1.193 7.612 -7.570 1.00 83.88 259 VAL A CA 1
ATOM 1979 C C . VAL A 1 259 ? -0.293 8.158 -6.466 1.00 83.88 259 VAL A C 1
ATOM 1981 O O . VAL A 1 259 ? -0.105 7.514 -5.436 1.00 83.88 259 VAL A O 1
ATOM 1984 N N . TYR A 1 260 ? 0.273 9.347 -6.689 1.00 83.69 260 TYR A N 1
ATOM 1985 C CA . TYR A 1 260 ? 0.885 10.109 -5.605 1.00 83.69 260 TYR A CA 1
ATOM 1986 C C . TYR A 1 260 ? -0.197 10.514 -4.620 1.00 83.69 260 TYR A C 1
ATOM 1988 O O . TYR A 1 260 ? -1.207 11.101 -5.023 1.00 83.69 260 TYR A O 1
ATOM 1996 N N . HIS A 1 261 ? 0.021 10.210 -3.347 1.00 86.62 261 HIS A N 1
ATOM 1997 C CA . HIS A 1 261 ? -0.938 10.533 -2.312 1.00 86.62 261 HIS A CA 1
ATOM 1998 C C . HIS A 1 261 ? -0.285 10.804 -0.958 1.00 86.62 261 HIS A C 1
ATOM 2000 O O . HIS A 1 261 ? 0.824 10.353 -0.674 1.00 86.62 261 HIS A O 1
ATOM 2006 N N . ALA A 1 262 ? -0.994 11.572 -0.141 1.00 86.62 262 ALA A N 1
ATOM 2007 C CA . ALA A 1 262 ? -0.753 11.749 1.284 1.00 86.62 262 ALA A CA 1
ATOM 2008 C C . ALA A 1 262 ? -2.024 11.357 2.042 1.00 86.62 262 ALA A C 1
ATOM 2010 O O . ALA A 1 262 ? -3.126 11.405 1.485 1.00 86.62 262 ALA A O 1
ATOM 2011 N N . VAL A 1 263 ? -1.870 10.959 3.301 1.00 89.31 263 VAL A N 1
ATOM 2012 C CA . VAL A 1 263 ? -2.993 10.498 4.126 1.00 89.31 263 VAL A CA 1
ATOM 2013 C C . VAL A 1 263 ? -2.898 11.128 5.498 1.00 89.31 263 VAL A C 1
ATOM 2015 O O . VAL A 1 263 ? -1.842 11.069 6.121 1.00 89.31 263 VAL A O 1
ATOM 2018 N N . LEU A 1 264 ? -4.002 11.688 5.977 1.00 89.62 264 LEU A N 1
ATOM 2019 C CA . LEU A 1 264 ? -4.123 12.179 7.343 1.00 89.62 264 LEU A CA 1
ATOM 2020 C C . LEU A 1 264 ? -5.081 11.304 8.112 1.00 89.62 264 LEU A C 1
ATOM 2022 O O . LEU A 1 264 ? -6.168 11.006 7.621 1.00 89.62 264 LEU A O 1
ATOM 2026 N N . LEU A 1 265 ? -4.690 10.960 9.328 1.00 92.31 265 LEU A N 1
ATOM 2027 C CA . LEU A 1 265 ? -5.602 10.434 10.322 1.00 92.31 265 LEU A CA 1
ATOM 2028 C C . LEU A 1 265 ? -6.183 11.591 11.134 1.00 92.31 265 LEU A C 1
ATOM 2030 O O . LEU A 1 265 ? -5.439 12.425 11.652 1.00 92.31 265 LEU A O 1
ATOM 2034 N N . VAL A 1 266 ? -7.509 11.636 11.223 1.00 92.38 266 VAL A N 1
ATOM 2035 C CA . VAL A 1 266 ? -8.256 12.687 11.916 1.00 92.38 266 VAL A CA 1
ATOM 2036 C C . VAL A 1 266 ? -9.371 12.048 12.747 1.00 92.38 266 VAL A C 1
ATOM 2038 O O . VAL A 1 266 ? -9.829 10.945 12.442 1.00 92.38 266 VAL A O 1
ATOM 2041 N N . TYR A 1 267 ? -9.808 12.745 13.795 1.00 93.81 267 TYR A N 1
ATOM 2042 C CA . TYR A 1 267 ? -10.828 12.276 14.733 1.00 93.81 267 TYR A CA 1
ATOM 2043 C C . TYR A 1 267 ? -12.060 13.168 14.742 1.00 93.81 267 TYR A C 1
ATOM 2045 O O . TYR A 1 267 ? -12.004 14.344 14.365 1.00 93.81 267 TYR A O 1
ATOM 2053 N N . GLN A 1 268 ? -13.172 12.611 15.214 1.00 92.31 268 GLN A N 1
ATOM 2054 C CA . GLN A 1 268 ? -14.359 13.400 15.504 1.00 92.31 268 GLN A CA 1
ATOM 2055 C C . GLN A 1 268 ? -14.056 14.454 16.591 1.00 92.31 268 GLN A C 1
ATOM 2057 O O . GLN A 1 268 ? -13.243 14.226 17.495 1.00 92.31 268 GLN A O 1
ATOM 2062 N N . PRO A 1 269 ? -14.683 15.641 16.534 1.00 92.12 269 PRO A N 1
ATOM 2063 C CA . PRO A 1 269 ? -14.556 16.619 17.606 1.00 92.12 269 PRO A CA 1
ATOM 2064 C C . PRO A 1 269 ? -14.948 16.015 18.959 1.00 92.12 269 PRO A C 1
ATOM 2066 O O . PRO A 1 269 ? -16.009 15.414 19.094 1.00 92.12 269 PRO A O 1
ATOM 2069 N N . GLY A 1 270 ? -14.098 16.197 19.970 1.00 93.44 270 GLY A N 1
ATOM 2070 C CA . GLY A 1 270 ? -14.348 15.683 21.318 1.00 93.44 270 GLY A CA 1
ATOM 2071 C C . GLY A 1 270 ? -13.916 14.235 21.560 1.00 93.44 270 GLY A C 1
ATOM 2072 O O . GLY A 1 270 ? -14.095 13.767 22.681 1.00 93.44 270 GLY A O 1
ATOM 2073 N N . THR A 1 271 ? -13.308 13.543 20.583 1.00 93.75 271 THR A N 1
ATOM 2074 C CA . THR A 1 271 ? -12.710 12.218 20.819 1.00 93.75 271 THR A CA 1
ATOM 2075 C C . THR A 1 271 ? -11.700 12.288 21.982 1.00 93.75 271 THR A C 1
ATOM 2077 O O . THR A 1 271 ? -10.7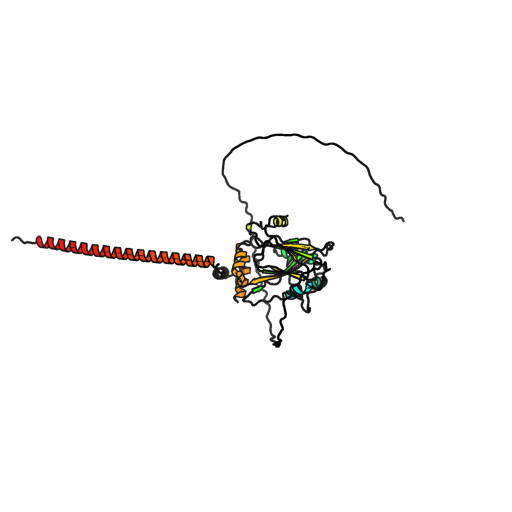51 13.089 21.903 1.00 93.75 271 THR A O 1
ATOM 2080 N N . PRO A 1 272 ? -11.894 11.484 23.052 1.00 92.31 272 PRO A N 1
ATOM 2081 C CA . PRO A 1 272 ? -10.983 11.411 24.194 1.00 92.31 272 PRO A CA 1
ATOM 2082 C C . PRO A 1 272 ? -9.573 11.013 23.770 1.00 92.31 272 PRO A C 1
ATOM 2084 O O . PRO A 1 272 ? -9.417 10.245 22.825 1.00 92.31 272 PRO A O 1
ATOM 2087 N N . ASP A 1 273 ? -8.552 11.486 24.486 1.00 90.81 273 ASP A N 1
ATOM 2088 C CA . ASP A 1 273 ? -7.153 11.215 24.130 1.00 90.81 273 ASP A CA 1
ATOM 2089 C C . ASP A 1 273 ? -6.847 9.709 24.062 1.00 90.81 273 ASP A C 1
ATOM 2091 O O . ASP A 1 273 ? -6.199 9.277 23.112 1.00 90.81 273 ASP A O 1
ATOM 2095 N N . ASP A 1 274 ? -7.409 8.905 24.971 1.00 89.69 274 ASP A N 1
ATOM 2096 C CA . ASP A 1 274 ? -7.243 7.441 24.996 1.00 89.69 274 ASP A CA 1
ATOM 2097 C C . ASP A 1 274 ? -7.868 6.722 23.782 1.00 89.69 274 ASP A C 1
ATOM 2099 O O . ASP A 1 274 ? -7.496 5.595 23.454 1.00 89.69 274 ASP A O 1
ATOM 2103 N N . ASP A 1 275 ? -8.792 7.387 23.084 1.00 89.94 275 ASP A N 1
ATOM 2104 C CA . ASP A 1 275 ? -9.454 6.896 21.874 1.00 89.94 275 ASP A CA 1
ATOM 2105 C C . ASP A 1 275 ? -8.902 7.556 20.591 1.00 89.94 275 ASP A C 1
ATOM 2107 O O . ASP A 1 275 ? -9.428 7.327 19.500 1.00 89.94 275 ASP A O 1
ATOM 2111 N N . ARG A 1 276 ? -7.813 8.340 20.678 1.00 93.25 276 ARG A N 1
ATOM 2112 C CA . ARG A 1 276 ? -7.127 8.929 19.510 1.00 93.25 276 ARG A CA 1
ATOM 2113 C C . ARG A 1 276 ? -6.175 7.946 18.842 1.00 93.25 276 ARG A C 1
ATOM 2115 O O .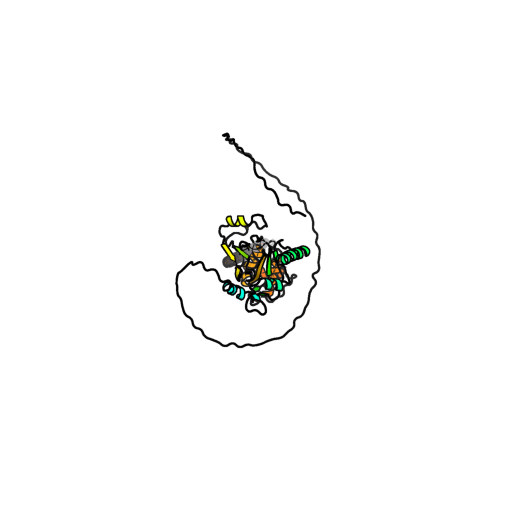 ARG A 1 276 ? -4.958 8.145 18.788 1.00 93.25 276 ARG A O 1
ATOM 2122 N N . TRP A 1 277 ? -6.766 6.893 18.304 1.00 93.62 277 TRP A N 1
ATOM 2123 C CA . TRP A 1 277 ? -6.108 5.919 17.451 1.00 93.62 277 TRP A CA 1
ATOM 2124 C C . TRP A 1 277 ? -6.957 5.627 16.218 1.00 93.62 277 TRP A C 1
ATOM 2126 O O . TRP A 1 277 ? -8.182 5.746 16.220 1.00 93.62 277 TRP A O 1
ATOM 2136 N N . GLY A 1 278 ? -6.295 5.220 15.146 1.00 93.88 278 GLY A N 1
ATOM 2137 C CA . GLY A 1 278 ? -6.937 4.822 13.909 1.00 93.88 278 GLY A CA 1
ATOM 2138 C C . GLY A 1 278 ? -6.331 3.549 13.370 1.00 93.88 278 GLY A C 1
ATOM 2139 O O . GLY A 1 278 ? -5.182 3.207 13.655 1.00 93.88 278 GLY A O 1
ATOM 2140 N N . CYS A 1 279 ? -7.111 2.853 12.555 1.00 93.06 279 CYS A N 1
ATOM 2141 C CA . CYS A 1 279 ? -6.630 1.678 11.861 1.00 93.06 279 CYS A CA 1
ATOM 2142 C C . CYS A 1 279 ? -7.140 1.631 10.427 1.00 93.06 279 CYS A C 1
ATOM 2144 O O . CYS A 1 279 ? -8.201 2.162 10.086 1.00 93.06 279 CYS A O 1
ATOM 2146 N N . SER A 1 280 ? -6.360 1.002 9.560 1.00 93.56 280 SER A N 1
ATOM 2147 C CA . SER A 1 280 ? -6.832 0.604 8.243 1.00 93.56 280 SER A CA 1
ATOM 2148 C C . SER A 1 280 ? -6.309 -0.770 7.898 1.00 93.56 280 SER A C 1
ATOM 2150 O O . SER A 1 280 ? -5.164 -1.094 8.200 1.00 93.56 280 SER A O 1
ATOM 2152 N N . PHE A 1 281 ? -7.161 -1.562 7.265 1.00 93.12 281 PHE A N 1
ATOM 2153 C CA . PHE A 1 281 ? -6.830 -2.897 6.791 1.00 93.12 281 PHE A CA 1
ATOM 2154 C C . PHE A 1 281 ? -6.773 -2.849 5.286 1.00 93.12 281 PHE A C 1
ATOM 2156 O O . PHE A 1 281 ? -7.697 -2.312 4.659 1.00 93.12 281 PHE A O 1
ATOM 2163 N N . GLY A 1 282 ? -5.728 -3.412 4.704 1.00 91.75 282 GLY A N 1
ATOM 2164 C CA . GLY A 1 282 ? -5.646 -3.414 3.265 1.00 91.75 282 GLY A CA 1
ATOM 2165 C C . GLY A 1 282 ? -4.667 -4.384 2.665 1.00 91.75 282 GLY A C 1
ATOM 2166 O O . GLY A 1 282 ? -3.853 -5.012 3.331 1.00 91.75 282 GLY A O 1
ATOM 2167 N N . ASP A 1 283 ? -4.793 -4.474 1.353 1.00 92.69 283 ASP A N 1
ATOM 2168 C CA . ASP A 1 283 ? -4.012 -5.344 0.504 1.00 92.69 283 ASP A CA 1
ATOM 2169 C C . ASP A 1 283 ? -3.286 -4.491 -0.527 1.00 92.69 283 ASP A C 1
ATOM 2171 O O . ASP A 1 283 ? -3.880 -3.607 -1.161 1.00 92.69 283 ASP A O 1
ATOM 2175 N N . MET A 1 284 ? -2.011 -4.806 -0.742 1.00 92.12 284 MET A N 1
ATOM 2176 C CA . MET A 1 284 ? -1.288 -4.311 -1.901 1.00 92.12 284 MET A CA 1
ATOM 2177 C C . MET A 1 284 ? -1.305 -5.354 -3.011 1.00 92.12 284 MET A C 1
ATOM 2179 O O . MET A 1 284 ? -1.000 -6.524 -2.793 1.00 92.12 284 MET A O 1
ATOM 2183 N N . ILE A 1 285 ? -1.686 -4.937 -4.216 1.00 94.56 285 ILE A N 1
ATOM 2184 C CA . ILE A 1 285 ? -1.985 -5.840 -5.324 1.00 94.56 285 ILE A CA 1
ATOM 2185 C C . ILE A 1 285 ? -1.195 -5.425 -6.555 1.00 94.56 285 ILE A C 1
ATOM 2187 O O . ILE A 1 285 ? -1.294 -4.295 -7.034 1.00 94.56 285 ILE A O 1
ATOM 2191 N N . ILE A 1 286 ? -0.478 -6.376 -7.141 1.00 94.44 286 ILE A N 1
ATOM 2192 C CA . ILE A 1 286 ? 0.165 -6.216 -8.445 1.00 94.44 286 ILE A CA 1
ATOM 2193 C C . ILE A 1 286 ? -0.541 -7.134 -9.431 1.00 94.44 286 ILE A C 1
ATOM 2195 O O . ILE A 1 286 ? -0.738 -8.318 -9.161 1.00 94.44 286 ILE A O 1
ATOM 2199 N N . ARG A 1 287 ? -0.925 -6.604 -10.595 1.00 94.81 287 ARG A N 1
ATOM 2200 C CA . ARG A 1 287 ? -1.479 -7.410 -11.690 1.00 94.81 287 ARG A CA 1
ATOM 2201 C C . ARG A 1 287 ? -0.409 -7.794 -12.704 1.00 94.81 287 ARG A C 1
ATOM 2203 O O . ARG A 1 287 ? 0.551 -7.058 -12.912 1.00 94.81 287 ARG A O 1
ATOM 2210 N N . SER A 1 288 ? -0.646 -8.875 -13.444 1.00 92.25 288 SER A N 1
ATOM 2211 C CA . SER A 1 288 ? 0.179 -9.279 -14.593 1.00 92.25 288 SER A CA 1
ATOM 2212 C C . SER A 1 288 ? 0.371 -8.149 -15.609 1.00 92.25 288 SER A C 1
ATOM 2214 O O . SER A 1 288 ? 1.434 -8.019 -16.214 1.00 92.25 288 SER A O 1
ATOM 2216 N N . ASP A 1 289 ? -0.660 -7.319 -15.773 1.00 91.81 289 ASP A N 1
ATOM 2217 C CA . ASP A 1 289 ? -0.703 -6.213 -16.732 1.00 91.81 289 ASP A CA 1
ATOM 2218 C C . ASP A 1 289 ? 0.038 -4.964 -16.221 1.00 91.81 289 ASP A C 1
ATOM 2220 O O . ASP A 1 289 ? 0.306 -4.034 -16.983 1.00 91.81 289 ASP A O 1
ATOM 2224 N N . ASP A 1 290 ? 0.415 -4.940 -14.938 1.00 91.25 290 ASP A N 1
ATOM 2225 C CA . ASP A 1 290 ? 1.054 -3.792 -14.303 1.00 91.25 290 ASP A CA 1
ATOM 2226 C C . ASP A 1 290 ? 2.574 -3.741 -14.552 1.00 91.25 290 ASP A C 1
ATOM 2228 O O . ASP A 1 290 ? 3.218 -2.804 -14.097 1.00 91.25 290 ASP A O 1
ATOM 2232 N N . ARG A 1 291 ? 3.168 -4.639 -15.358 1.00 90.25 291 ARG A N 1
ATOM 2233 C CA . ARG A 1 291 ? 4.629 -4.707 -15.624 1.00 90.25 291 ARG A CA 1
ATOM 2234 C C . ARG A 1 291 ? 5.281 -3.359 -15.930 1.00 90.25 291 ARG A C 1
ATOM 2236 O O . ARG A 1 291 ? 6.296 -3.000 -15.335 1.00 90.25 291 ARG A O 1
ATOM 2243 N N . ARG A 1 292 ? 4.693 -2.574 -16.842 1.00 87.75 292 ARG A N 1
ATOM 2244 C CA . ARG A 1 292 ? 5.214 -1.237 -17.197 1.00 87.75 292 ARG A CA 1
ATOM 2245 C C . ARG A 1 292 ? 5.113 -0.264 -16.029 1.00 87.75 292 ARG A C 1
ATOM 2247 O O . ARG A 1 292 ? 5.987 0.583 -15.859 1.00 87.75 292 ARG A O 1
ATOM 2254 N N . ASN A 1 293 ? 4.024 -0.362 -15.282 1.00 87.44 293 ASN A N 1
ATOM 2255 C CA . ASN A 1 293 ? 3.782 0.423 -14.092 1.00 87.44 293 ASN A CA 1
ATOM 2256 C C . ASN A 1 293 ? 4.817 0.016 -13.036 1.00 87.44 293 ASN A C 1
ATOM 2258 O O . ASN A 1 293 ? 5.703 0.810 -12.772 1.00 87.44 293 ASN A O 1
ATOM 2262 N N . SER A 1 294 ? 4.870 -1.226 -12.577 1.00 89.19 294 SER A N 1
ATOM 2263 C CA . SER A 1 294 ? 5.911 -1.731 -11.676 1.00 89.19 294 SER A CA 1
ATOM 2264 C C . SER A 1 294 ? 7.345 -1.308 -12.046 1.00 89.19 294 SER A C 1
ATOM 2266 O O . SER A 1 294 ? 8.094 -0.833 -11.196 1.00 89.19 294 SER A O 1
ATOM 2268 N N . PHE A 1 295 ? 7.720 -1.366 -13.330 1.00 87.44 295 PHE A N 1
ATOM 2269 C CA . PHE A 1 295 ? 9.017 -0.854 -13.787 1.00 87.44 295 PHE A CA 1
ATOM 2270 C C . PHE A 1 295 ? 9.199 0.648 -13.531 1.00 87.44 295 PHE A C 1
ATOM 2272 O O . PHE A 1 295 ? 10.236 1.077 -13.027 1.00 87.44 295 PHE A O 1
ATOM 2279 N N . LYS A 1 296 ? 8.198 1.476 -13.859 1.00 84.19 296 LYS A N 1
ATOM 2280 C CA . LYS A 1 296 ? 8.238 2.912 -13.552 1.00 84.19 296 LYS A CA 1
ATOM 2281 C C . LYS A 1 296 ? 8.402 3.156 -12.054 1.00 84.19 296 LYS A C 1
ATOM 2283 O O . LYS A 1 296 ? 9.075 4.123 -11.719 1.00 84.19 296 LYS A O 1
ATOM 2288 N N . TYR A 1 297 ? 7.829 2.314 -11.192 1.00 82.06 297 TYR A N 1
ATOM 2289 C CA . TYR A 1 297 ? 7.868 2.481 -9.734 1.00 82.06 297 TYR A CA 1
ATOM 2290 C C . TYR A 1 297 ? 9.314 2.375 -9.290 1.00 82.06 297 TYR A C 1
ATOM 2292 O O . TYR A 1 297 ? 9.888 3.351 -8.829 1.00 82.06 297 TYR A O 1
ATOM 2300 N N . ILE A 1 298 ? 9.956 1.251 -9.597 1.00 83.12 298 ILE A N 1
ATOM 2301 C CA . ILE A 1 298 ? 11.353 1.010 -9.229 1.00 83.12 298 ILE A CA 1
ATOM 2302 C C . ILE A 1 298 ? 12.282 2.104 -9.773 1.00 83.12 298 ILE A C 1
ATOM 2304 O O . ILE A 1 298 ? 13.240 2.529 -9.121 1.00 83.12 298 ILE A O 1
ATOM 2308 N N . MET A 1 299 ? 12.000 2.585 -10.984 1.00 80.00 299 MET A N 1
ATOM 2309 C CA . MET A 1 299 ? 12.851 3.560 -11.660 1.00 80.00 299 MET A CA 1
ATOM 2310 C C . MET A 1 299 ? 12.624 5.008 -11.220 1.00 80.00 299 MET A C 1
ATOM 2312 O O . MET A 1 299 ? 13.516 5.834 -11.460 1.00 80.00 299 MET A O 1
ATOM 2316 N N . ARG A 1 300 ? 11.458 5.338 -10.648 1.00 71.00 300 ARG A N 1
ATOM 2317 C CA . ARG A 1 300 ? 11.028 6.715 -10.334 1.00 71.00 300 ARG A CA 1
ATOM 2318 C C . ARG A 1 300 ? 10.675 6.950 -8.872 1.00 71.00 300 ARG A C 1
ATOM 2320 O O . ARG A 1 300 ? 10.547 8.115 -8.512 1.00 71.00 300 ARG A O 1
ATOM 2327 N N . ALA A 1 301 ? 10.501 5.910 -8.061 1.00 63.06 301 ALA A N 1
ATOM 2328 C CA . ALA A 1 301 ? 10.216 6.050 -6.643 1.00 63.06 301 ALA A CA 1
ATOM 2329 C C . ALA A 1 301 ? 11.351 6.856 -6.004 1.00 63.06 301 ALA A C 1
ATOM 2331 O O . ALA A 1 301 ? 12.491 6.406 -5.898 1.00 63.06 301 ALA A O 1
ATOM 2332 N N . ALA A 1 302 ? 11.039 8.109 -5.686 1.00 53.53 302 ALA A N 1
ATOM 2333 C CA . ALA A 1 302 ? 11.895 8.999 -4.918 1.00 53.53 302 ALA A CA 1
ATOM 2334 C C . ALA A 1 302 ? 11.605 8.867 -3.408 1.00 53.53 302 ALA A C 1
ATOM 2336 O O . ALA A 1 302 ? 12.378 9.353 -2.589 1.00 53.53 302 ALA A O 1
ATOM 2337 N N . CYS A 1 303 ? 10.512 8.183 -3.042 1.00 50.25 303 CYS A N 1
ATOM 2338 C CA . CYS A 1 303 ? 10.030 7.989 -1.677 1.00 50.25 303 CYS A CA 1
ATOM 2339 C C . CYS A 1 303 ? 9.978 6.500 -1.289 1.00 50.25 303 CYS A C 1
ATOM 2341 O O . CYS A 1 303 ? 9.604 5.655 -2.101 1.00 50.25 303 CYS A O 1
ATOM 2343 N N . GLY A 1 304 ? 10.299 6.200 -0.027 1.00 48.19 304 GLY A N 1
ATOM 2344 C CA . GLY A 1 304 ? 10.053 4.906 0.627 1.00 48.19 304 GLY A CA 1
ATOM 2345 C C . GLY A 1 304 ? 11.097 3.826 0.354 1.00 48.19 304 GLY A C 1
ATOM 2346 O O . GLY A 1 304 ? 11.573 3.193 1.288 1.00 48.19 304 GLY A O 1
ATOM 2347 N N . VAL A 1 305 ? 11.530 3.666 -0.895 1.00 53.00 305 VAL A N 1
ATOM 2348 C CA . VAL A 1 305 ? 12.575 2.704 -1.261 1.00 53.00 305 VAL A CA 1
ATOM 2349 C C . VAL A 1 305 ? 13.610 3.417 -2.121 1.00 53.00 305 VAL A C 1
ATOM 2351 O O . VAL A 1 305 ? 13.251 4.187 -3.014 1.00 53.00 305 VAL A O 1
ATOM 2354 N N . ARG A 1 306 ? 14.909 3.233 -1.829 1.00 57.78 306 ARG A N 1
ATOM 2355 C CA . ARG A 1 306 ? 15.977 3.893 -2.600 1.00 57.78 306 ARG A CA 1
ATOM 2356 C C . ARG A 1 306 ? 15.764 3.567 -4.078 1.00 57.78 306 ARG A C 1
ATOM 2358 O O . ARG A 1 306 ? 15.623 2.405 -4.446 1.00 57.78 306 ARG A O 1
ATOM 2365 N N . ARG A 1 307 ? 15.722 4.596 -4.926 1.00 66.81 307 ARG A N 1
ATOM 2366 C CA . ARG A 1 307 ? 15.550 4.456 -6.377 1.00 66.81 307 ARG A CA 1
ATOM 2367 C C . ARG A 1 307 ? 16.472 3.352 -6.913 1.00 66.81 307 ARG A C 1
ATOM 2369 O O . ARG A 1 307 ? 17.686 3.463 -6.765 1.00 66.81 307 ARG A O 1
ATOM 2376 N N . LYS A 1 308 ? 15.902 2.341 -7.582 1.00 69.81 308 LYS A N 1
ATOM 2377 C CA . LYS A 1 308 ? 16.618 1.158 -8.107 1.00 69.81 308 LYS A CA 1
ATOM 2378 C C . LYS A 1 308 ? 17.320 0.288 -7.044 1.00 69.81 308 LYS A C 1
ATOM 2380 O O . LYS A 1 308 ? 18.305 -0.365 -7.387 1.00 69.81 308 LYS A O 1
ATOM 2385 N N . SER A 1 309 ? 16.868 0.280 -5.790 1.00 79.44 309 SER A N 1
ATOM 2386 C CA . SER A 1 309 ? 17.441 -0.620 -4.782 1.00 79.44 309 SER A CA 1
ATOM 2387 C C . SER A 1 309 ? 17.224 -2.084 -5.152 1.00 79.44 309 SER A C 1
ATOM 2389 O O . SER A 1 309 ? 16.296 -2.421 -5.893 1.00 79.44 309 SER A O 1
ATOM 2391 N N . HIS A 1 310 ? 18.084 -2.942 -4.608 1.00 84.81 310 HIS A N 1
ATOM 2392 C CA . HIS A 1 310 ? 17.939 -4.387 -4.714 1.00 84.81 310 HIS A CA 1
ATOM 2393 C C . HIS A 1 310 ? 16.600 -4.840 -4.116 1.00 84.81 310 HIS A C 1
ATOM 2395 O O . HIS A 1 310 ? 15.816 -5.469 -4.810 1.00 84.81 310 HIS A O 1
ATOM 2401 N N . ASP A 1 311 ? 16.262 -4.372 -2.912 1.00 82.00 311 ASP A N 1
ATOM 2402 C CA . ASP A 1 311 ? 15.025 -4.735 -2.203 1.00 82.00 311 ASP A CA 1
ATOM 2403 C C . ASP A 1 311 ? 13.744 -4.417 -2.997 1.00 82.00 311 ASP A C 1
ATOM 2405 O O . ASP A 1 311 ? 12.782 -5.191 -2.994 1.00 82.00 311 ASP A O 1
ATOM 2409 N N . ALA A 1 312 ? 13.726 -3.285 -3.717 1.00 82.75 312 ALA A N 1
ATOM 2410 C CA . ALA A 1 312 ? 12.603 -2.912 -4.578 1.00 82.75 312 ALA A CA 1
ATOM 2411 C C . ALA A 1 312 ? 12.455 -3.880 -5.757 1.00 82.75 312 ALA A C 1
ATOM 2413 O O . ALA A 1 312 ? 11.339 -4.213 -6.161 1.00 82.75 312 ALA A O 1
ATOM 2414 N N . TRP A 1 313 ? 13.584 -4.302 -6.330 1.00 89.44 313 TRP A N 1
ATOM 2415 C CA . TRP A 1 313 ? 13.605 -5.297 -7.391 1.00 89.44 313 TRP A CA 1
ATOM 2416 C C . TRP A 1 313 ? 13.217 -6.677 -6.868 1.00 89.44 313 TRP A C 1
ATOM 2418 O O . TRP A 1 313 ? 12.354 -7.289 -7.481 1.00 89.44 313 TRP A O 1
ATOM 2428 N N . ASP A 1 314 ? 13.755 -7.134 -5.739 1.00 90.19 314 ASP A N 1
ATOM 2429 C CA . ASP A 1 314 ? 13.440 -8.444 -5.149 1.00 90.19 314 ASP A CA 1
ATOM 2430 C C . ASP A 1 314 ? 11.946 -8.602 -4.875 1.00 90.19 314 ASP A C 1
ATOM 2432 O O . ASP A 1 314 ? 11.314 -9.577 -5.296 1.00 90.19 314 ASP A O 1
ATOM 2436 N N . SER A 1 315 ? 11.353 -7.592 -4.235 1.00 87.94 315 SER A N 1
ATOM 2437 C CA . SER A 1 315 ? 9.918 -7.570 -3.947 1.00 87.94 315 SER A CA 1
ATOM 2438 C C . SER A 1 315 ? 9.093 -7.664 -5.229 1.00 87.94 315 SER A C 1
ATOM 2440 O O . SER A 1 315 ? 8.066 -8.332 -5.267 1.00 87.94 315 SER A O 1
ATOM 2442 N N . LEU A 1 316 ? 9.549 -7.041 -6.319 1.00 91.38 316 LEU A N 1
ATOM 2443 C CA . LEU A 1 316 ? 8.826 -7.077 -7.582 1.00 91.38 316 LEU A CA 1
ATOM 2444 C C . LEU A 1 316 ? 9.042 -8.370 -8.373 1.00 91.38 316 LEU A C 1
ATOM 2446 O O . LEU A 1 316 ? 8.098 -8.918 -8.948 1.00 91.38 316 LEU A O 1
ATOM 2450 N N . LEU A 1 317 ? 10.284 -8.832 -8.465 1.00 93.94 317 LEU A N 1
ATOM 2451 C CA . LEU A 1 317 ? 10.634 -10.027 -9.221 1.00 93.94 317 LEU A CA 1
ATOM 2452 C C . LEU A 1 317 ? 9.978 -11.250 -8.594 1.00 93.94 317 LEU A C 1
ATOM 2454 O O . LEU A 1 317 ? 9.374 -12.031 -9.327 1.00 93.94 317 LEU A O 1
ATOM 2458 N N . SER A 1 318 ? 9.967 -11.345 -7.262 1.00 94.56 318 SER A N 1
ATOM 2459 C CA . SER A 1 318 ? 9.290 -12.435 -6.555 1.00 94.56 318 SER A CA 1
ATOM 2460 C C . SER A 1 318 ? 7.811 -12.561 -6.931 1.00 94.56 318 SER A C 1
ATOM 2462 O O . SER A 1 318 ? 7.323 -13.659 -7.215 1.00 94.56 318 SER A O 1
ATOM 2464 N N . VAL A 1 319 ? 7.120 -11.429 -7.060 1.00 94.50 319 VAL A N 1
ATOM 2465 C CA . VAL A 1 319 ? 5.727 -11.365 -7.506 1.00 94.50 319 VAL A CA 1
ATOM 2466 C C . VAL A 1 319 ? 5.553 -11.878 -8.936 1.00 94.50 319 VAL A C 1
ATOM 2468 O O . VAL A 1 319 ? 4.648 -12.670 -9.216 1.00 94.50 319 VAL A O 1
ATOM 2471 N N . TYR A 1 320 ? 6.410 -11.460 -9.869 1.00 95.25 320 TYR A N 1
ATOM 2472 C CA . TYR A 1 320 ? 6.299 -11.918 -11.255 1.00 95.25 320 TYR A CA 1
ATOM 2473 C C . TYR A 1 320 ? 6.741 -13.370 -11.449 1.00 95.25 320 TYR A C 1
ATOM 2475 O O . TYR A 1 320 ? 6.190 -14.027 -12.334 1.00 95.25 320 TYR A O 1
ATOM 2483 N N . CYS A 1 321 ? 7.663 -13.887 -10.635 1.00 95.19 321 CYS A N 1
ATOM 2484 C CA . CYS A 1 321 ? 7.976 -15.315 -10.575 1.00 95.19 321 CYS A CA 1
ATOM 2485 C C . CYS A 1 321 ? 6.749 -16.110 -10.110 1.00 95.19 321 CYS A C 1
ATOM 2487 O O . CYS A 1 321 ? 6.302 -17.018 -10.814 1.00 95.19 321 CYS A O 1
ATOM 2489 N N . PHE A 1 322 ? 6.096 -15.680 -9.023 1.00 94.62 322 PHE A N 1
ATOM 2490 C CA . PHE A 1 322 ? 4.860 -16.308 -8.548 1.00 94.62 322 PHE A CA 1
ATOM 2491 C C . PHE A 1 322 ? 3.789 -16.389 -9.646 1.00 94.62 322 PHE A C 1
ATOM 2493 O O . PHE A 1 322 ? 3.198 -17.449 -9.865 1.00 94.62 322 PHE A O 1
ATOM 2500 N N . MET A 1 323 ? 3.561 -15.298 -10.386 1.00 95.56 323 MET A N 1
ATOM 2501 C CA . MET A 1 323 ? 2.576 -15.275 -11.478 1.00 95.56 323 MET A CA 1
ATOM 2502 C C . MET A 1 323 ? 2.944 -16.192 -12.651 1.00 95.56 323 MET A C 1
ATOM 2504 O O . MET A 1 323 ? 2.052 -16.674 -13.349 1.00 95.56 323 MET A O 1
ATOM 2508 N N . LYS A 1 324 ? 4.241 -16.439 -12.879 1.00 94.06 324 LYS A N 1
ATOM 2509 C CA . LYS A 1 324 ? 4.751 -17.399 -13.873 1.00 94.06 324 LYS A CA 1
ATOM 2510 C C . LYS A 1 324 ? 4.732 -18.848 -13.366 1.00 94.06 324 LYS A C 1
ATOM 2512 O O . LYS A 1 324 ? 5.136 -19.738 -14.107 1.00 94.06 324 LYS A O 1
ATOM 2517 N N . ASN A 1 325 ? 4.281 -19.092 -12.133 1.00 93.56 325 ASN A N 1
ATOM 2518 C CA . ASN A 1 325 ? 4.403 -20.384 -11.460 1.00 93.56 325 ASN A CA 1
ATOM 2519 C C . ASN A 1 325 ? 5.870 -20.836 -11.287 1.00 93.56 325 ASN A C 1
ATOM 2521 O O . ASN A 1 325 ? 6.159 -22.030 -11.331 1.00 93.56 325 ASN A O 1
ATOM 2525 N N . SER A 1 326 ? 6.785 -19.882 -11.096 1.00 93.06 326 SER A N 1
ATOM 2526 C CA . SER A 1 326 ? 8.172 -20.132 -10.705 1.00 93.06 326 SER A CA 1
ATOM 2527 C C . SER A 1 326 ? 8.421 -19.716 -9.253 1.00 93.06 326 SER A C 1
ATOM 2529 O O . SER A 1 326 ? 7.681 -18.916 -8.674 1.00 93.06 326 SER A O 1
ATOM 2531 N N . ILE A 1 327 ? 9.455 -20.301 -8.650 1.00 92.50 327 ILE A N 1
ATOM 2532 C CA . ILE A 1 327 ? 9.901 -19.973 -7.294 1.00 92.50 327 ILE A CA 1
ATOM 2533 C C . ILE A 1 327 ? 10.904 -18.827 -7.402 1.00 92.50 327 ILE A C 1
ATOM 2535 O O . ILE A 1 327 ? 11.793 -18.865 -8.249 1.00 92.50 327 ILE A O 1
ATOM 2539 N N . TRP A 1 328 ? 10.734 -17.801 -6.570 1.00 94.56 328 TRP A N 1
ATOM 2540 C CA . TRP A 1 328 ? 11.722 -16.737 -6.453 1.00 94.56 328 TRP A CA 1
ATOM 2541 C C . TRP A 1 328 ? 12.966 -17.253 -5.739 1.00 94.56 328 TRP A C 1
ATOM 2543 O O . TRP A 1 328 ? 12.865 -17.769 -4.627 1.00 94.56 328 TRP A O 1
ATOM 2553 N N . ASP A 1 329 ? 14.120 -17.068 -6.366 1.00 94.31 329 ASP A N 1
ATOM 2554 C CA . ASP A 1 329 ? 15.419 -17.367 -5.783 1.00 94.31 329 ASP A CA 1
ATOM 2555 C C . ASP A 1 329 ? 16.367 -16.188 -6.089 1.00 94.31 329 ASP A C 1
ATOM 2557 O O . ASP A 1 329 ? 16.621 -15.893 -7.265 1.00 94.31 329 ASP A O 1
ATOM 2561 N N . PRO A 1 330 ? 16.880 -15.495 -5.051 1.00 94.06 330 PRO A N 1
ATOM 2562 C CA . PRO A 1 330 ? 17.774 -14.349 -5.207 1.00 94.06 330 PRO A CA 1
ATOM 2563 C C . PRO A 1 330 ? 19.045 -14.637 -6.017 1.00 94.06 330 PRO A C 1
ATOM 2565 O O . PRO A 1 330 ? 19.633 -13.714 -6.577 1.00 94.06 330 PRO A O 1
ATOM 2568 N N . THR A 1 331 ? 19.480 -15.896 -6.129 1.00 95.69 331 THR A N 1
ATOM 2569 C CA . THR A 1 331 ? 20.661 -16.257 -6.931 1.00 95.69 331 THR A CA 1
ATOM 2570 C C . THR A 1 331 ? 20.457 -16.014 -8.430 1.00 95.69 331 THR A C 1
ATOM 2572 O O . THR A 1 331 ? 21.423 -15.732 -9.141 1.00 95.69 331 THR A O 1
ATOM 2575 N N . PHE A 1 332 ? 19.206 -16.016 -8.907 1.00 94.25 332 PHE A N 1
ATOM 2576 C CA . PHE A 1 332 ? 18.845 -15.718 -10.298 1.00 94.25 332 PHE A CA 1
ATOM 2577 C C . PHE A 1 332 ? 18.435 -14.256 -10.518 1.00 94.25 332 PHE A C 1
ATOM 2579 O O . PHE A 1 332 ? 17.840 -13.932 -11.547 1.00 94.25 332 PHE A O 1
ATOM 2586 N N . PHE A 1 333 ? 18.757 -13.349 -9.587 1.00 94.44 333 PHE A N 1
ATOM 2587 C CA . PHE A 1 333 ? 18.319 -11.950 -9.629 1.00 94.44 333 PHE A CA 1
ATOM 2588 C C . PHE A 1 333 ? 18.557 -11.267 -10.982 1.00 94.44 333 PHE A C 1
ATOM 2590 O O . PHE A 1 333 ? 17.628 -10.722 -11.582 1.00 94.44 333 PHE A O 1
ATOM 2597 N N . GLU A 1 334 ? 19.790 -11.307 -11.499 1.00 94.56 334 GLU A N 1
ATOM 2598 C CA . GLU A 1 334 ? 20.115 -10.641 -12.767 1.00 94.56 334 GLU A CA 1
ATOM 2599 C C . GLU A 1 334 ? 19.452 -11.322 -13.974 1.00 94.56 334 GLU A C 1
ATOM 2601 O O . GLU A 1 334 ? 19.091 -10.644 -14.944 1.00 94.56 334 GLU A O 1
ATOM 2606 N N . GLU A 1 335 ? 19.225 -12.637 -13.915 1.00 94.81 335 GLU A N 1
ATOM 2607 C CA . GLU A 1 335 ? 18.500 -13.361 -14.957 1.00 94.81 335 GLU A CA 1
ATOM 2608 C C . GLU A 1 335 ? 17.021 -12.956 -14.972 1.00 94.81 335 GLU A C 1
ATOM 2610 O O . GLU A 1 335 ? 16.518 -12.506 -16.004 1.00 94.81 335 GLU A O 1
ATOM 2615 N N . GLU A 1 336 ? 16.330 -13.032 -13.833 1.00 95.06 336 GLU A N 1
ATOM 2616 C CA . GLU A 1 336 ? 14.909 -12.683 -13.733 1.00 95.06 336 GLU A CA 1
ATOM 2617 C C . GLU A 1 336 ? 14.665 -11.204 -14.034 1.00 95.06 336 GLU A C 1
ATOM 2619 O O . GLU A 1 336 ? 13.715 -10.858 -14.740 1.00 95.06 336 GLU A O 1
ATOM 2624 N N . LYS A 1 337 ? 15.566 -10.315 -13.603 1.00 93.62 337 LYS A N 1
ATOM 2625 C CA . LYS A 1 337 ? 15.548 -8.899 -13.985 1.00 93.62 337 LYS A CA 1
ATOM 2626 C C . LYS A 1 337 ? 15.695 -8.719 -15.493 1.00 93.62 337 LYS A C 1
ATOM 2628 O O . LYS A 1 337 ? 14.940 -7.950 -16.091 1.00 93.62 337 LYS A O 1
ATOM 2633 N N . THR A 1 338 ? 16.609 -9.448 -16.133 1.00 93.19 338 THR A N 1
ATOM 2634 C CA . THR A 1 338 ? 16.781 -9.415 -17.595 1.00 93.19 338 THR A CA 1
ATOM 2635 C C . THR A 1 338 ? 15.523 -9.911 -18.311 1.00 93.19 338 THR A C 1
ATOM 2637 O O . THR A 1 338 ? 15.028 -9.239 -19.221 1.00 93.19 338 THR A O 1
ATOM 2640 N N . GLN A 1 339 ? 14.949 -11.036 -17.874 1.00 92.44 339 GLN A N 1
ATOM 2641 C CA . GLN A 1 339 ? 13.703 -11.569 -18.428 1.00 92.44 339 GLN A CA 1
ATOM 2642 C C . GLN A 1 339 ? 12.527 -10.605 -18.225 1.00 92.44 339 GLN A C 1
ATOM 2644 O O . GLN A 1 339 ? 11.720 -10.391 -19.134 1.00 92.44 339 GLN A O 1
ATOM 2649 N N . PHE A 1 340 ? 12.427 -9.989 -17.047 1.00 92.56 340 PHE A N 1
ATOM 2650 C CA . PHE A 1 340 ? 11.409 -8.994 -16.745 1.00 92.56 340 PHE A CA 1
ATOM 2651 C C . PHE A 1 340 ? 11.511 -7.800 -17.698 1.00 92.56 340 PHE A C 1
ATOM 2653 O O . PHE A 1 340 ? 10.515 -7.446 -18.332 1.00 92.56 340 PHE A O 1
ATOM 2660 N N . LEU A 1 341 ? 12.707 -7.229 -17.868 1.00 90.44 341 LEU A N 1
ATOM 2661 C CA . LEU A 1 341 ? 12.945 -6.116 -18.790 1.00 90.44 341 LEU A CA 1
ATOM 2662 C C . LEU A 1 341 ? 12.604 -6.488 -20.240 1.00 90.44 341 LEU A C 1
ATOM 2664 O O . LEU A 1 341 ? 11.989 -5.686 -20.943 1.00 90.44 341 LEU A O 1
ATOM 2668 N N . ALA A 1 342 ? 12.937 -7.708 -20.671 1.00 89.38 342 ALA A N 1
ATOM 2669 C CA . ALA A 1 342 ? 12.587 -8.218 -21.996 1.00 89.38 342 ALA A CA 1
ATOM 2670 C C . ALA A 1 342 ? 11.069 -8.394 -22.191 1.00 89.38 342 ALA A C 1
ATOM 2672 O O . ALA A 1 342 ? 10.568 -8.246 -23.304 1.00 89.38 342 ALA A O 1
ATOM 2673 N N . SER A 1 343 ? 10.330 -8.674 -21.113 1.00 89.00 343 SER A N 1
ATOM 2674 C CA . SER A 1 343 ? 8.869 -8.831 -21.124 1.00 89.00 343 SER A CA 1
ATOM 2675 C C . SER A 1 343 ? 8.088 -7.513 -21.070 1.00 89.00 343 SER A C 1
ATOM 2677 O O . SER A 1 343 ? 6.856 -7.531 -21.136 1.00 89.00 343 SER A O 1
ATOM 2679 N N . LEU A 1 344 ? 8.765 -6.370 -20.899 1.00 88.75 344 LEU A N 1
ATOM 2680 C CA . LEU A 1 344 ? 8.082 -5.088 -20.773 1.00 88.75 344 LEU A CA 1
ATOM 2681 C C . LEU A 1 344 ? 7.308 -4.767 -22.058 1.00 88.75 344 LEU A C 1
ATOM 2683 O O . LEU A 1 344 ? 7.889 -4.785 -23.147 1.00 88.75 344 LEU A O 1
ATOM 2687 N N . PRO A 1 345 ? 6.014 -4.413 -21.957 1.00 78.75 345 PRO A N 1
ATOM 2688 C CA . PRO A 1 345 ? 5.244 -4.047 -23.131 1.00 78.75 345 PRO A CA 1
ATOM 2689 C C . PRO A 1 345 ? 5.843 -2.779 -23.746 1.00 78.75 345 PRO A C 1
ATOM 2691 O O . PRO A 1 345 ? 5.932 -1.728 -23.098 1.00 78.75 345 PRO A O 1
ATOM 2694 N N . LEU A 1 346 ? 6.271 -2.882 -25.005 1.00 70.56 346 LEU A N 1
ATOM 2695 C CA . LEU A 1 346 ? 6.759 -1.740 -25.765 1.00 70.56 346 LEU A CA 1
ATOM 2696 C C . LEU A 1 346 ? 5.595 -0.799 -26.060 1.00 70.56 346 LEU A C 1
ATOM 2698 O O . LEU A 1 346 ? 4.525 -1.214 -26.503 1.00 70.56 346 LEU A O 1
ATOM 2702 N N . ASP A 1 347 ? 5.825 0.493 -25.847 1.00 70.81 347 ASP A N 1
ATOM 2703 C CA . ASP A 1 347 ? 4.900 1.519 -26.309 1.00 70.81 347 ASP A CA 1
ATOM 2704 C C . ASP A 1 347 ? 4.728 1.386 -27.835 1.00 70.81 347 ASP A C 1
ATOM 2706 O O . ASP A 1 347 ? 5.741 1.257 -28.528 1.00 70.81 347 ASP A O 1
ATOM 2710 N N . PRO A 1 348 ? 3.509 1.443 -28.401 1.00 69.88 348 PRO A N 1
ATOM 2711 C CA . PRO A 1 348 ? 3.317 1.416 -29.849 1.00 69.88 348 PRO A CA 1
ATOM 2712 C C . PRO A 1 348 ? 4.187 2.437 -30.599 1.00 69.88 348 PRO A C 1
ATOM 2714 O O . PRO A 1 348 ? 4.662 2.157 -31.701 1.00 69.88 348 PRO A O 1
ATOM 2717 N N . ALA A 1 349 ? 4.447 3.609 -30.007 1.00 68.06 349 ALA A N 1
ATOM 2718 C CA . ALA A 1 349 ? 5.364 4.595 -30.576 1.00 68.06 349 ALA A CA 1
ATOM 2719 C C . ALA A 1 349 ? 6.826 4.114 -30.558 1.00 68.06 349 ALA A C 1
ATOM 2721 O O . ALA A 1 349 ? 7.538 4.268 -31.553 1.00 68.06 349 ALA A O 1
ATOM 2722 N N . ALA A 1 350 ? 7.256 3.477 -29.467 1.00 63.59 350 ALA A N 1
ATOM 2723 C CA . ALA A 1 350 ? 8.583 2.880 -29.348 1.00 63.59 350 ALA A CA 1
ATOM 2724 C C . ALA A 1 350 ? 8.756 1.683 -30.296 1.00 63.59 350 ALA A C 1
ATOM 2726 O O . ALA A 1 350 ? 9.797 1.567 -30.938 1.00 63.59 350 ALA A O 1
ATOM 2727 N N . LEU A 1 351 ? 7.724 0.851 -30.468 1.00 69.81 351 LEU A N 1
ATOM 2728 C CA . LEU A 1 351 ? 7.719 -0.269 -31.408 1.00 69.81 351 LEU A CA 1
ATOM 2729 C C . LEU A 1 351 ? 7.851 0.218 -32.859 1.00 69.81 351 LEU A C 1
ATOM 2731 O O . LEU A 1 351 ? 8.663 -0.308 -33.626 1.00 69.81 351 LEU A O 1
ATOM 2735 N N . ARG A 1 352 ? 7.116 1.277 -33.232 1.00 72.50 352 ARG A N 1
ATOM 2736 C CA . ARG A 1 352 ? 7.266 1.937 -34.542 1.00 72.50 352 ARG A CA 1
ATOM 2737 C C . ARG A 1 352 ? 8.673 2.506 -34.728 1.00 72.50 352 ARG A C 1
ATOM 2739 O O . ARG A 1 352 ? 9.280 2.299 -35.778 1.00 72.50 352 ARG A O 1
ATOM 2746 N N . GLY A 1 353 ? 9.211 3.171 -33.705 1.00 70.50 353 GLY A N 1
ATOM 2747 C CA . GLY A 1 353 ? 10.575 3.703 -33.707 1.00 70.50 353 GLY A CA 1
ATOM 2748 C C . GLY A 1 353 ? 11.638 2.617 -33.887 1.00 70.50 353 GLY A C 1
ATOM 2749 O O . GLY A 1 353 ? 12.507 2.744 -34.749 1.00 70.50 353 GLY A O 1
ATOM 2750 N N . GLN A 1 354 ? 11.533 1.516 -33.142 1.00 71.75 354 GLN A N 1
ATOM 2751 C CA . GLN A 1 354 ? 12.442 0.371 -33.218 1.00 71.75 354 GLN A CA 1
ATOM 2752 C C . GLN A 1 354 ? 12.375 -0.313 -34.589 1.00 71.75 354 GLN A C 1
ATOM 2754 O O . GLN A 1 354 ? 13.409 -0.588 -35.198 1.00 71.75 354 GLN A O 1
ATOM 2759 N N . THR A 1 355 ? 11.166 -0.519 -35.115 1.00 74.19 355 THR A N 1
ATOM 2760 C CA . THR A 1 355 ? 10.948 -1.080 -36.457 1.00 74.19 355 THR A CA 1
ATOM 2761 C C . THR A 1 355 ? 11.570 -0.180 -37.526 1.00 74.19 355 THR A C 1
ATOM 2763 O O . THR A 1 355 ? 12.311 -0.652 -38.390 1.00 74.19 355 THR A O 1
ATOM 2766 N N . GLY A 1 356 ? 11.356 1.136 -37.426 1.00 76.31 356 GLY A N 1
ATOM 2767 C CA . GLY A 1 356 ? 11.957 2.120 -38.324 1.00 76.31 356 GLY A CA 1
ATOM 2768 C C . GLY A 1 356 ? 13.486 2.159 -38.239 1.00 76.31 356 GLY A C 1
ATOM 2769 O O . GLY A 1 356 ? 14.162 2.241 -39.267 1.00 76.31 356 GLY A O 1
ATOM 2770 N N . ALA A 1 357 ? 14.056 2.057 -37.036 1.00 76.56 357 ALA A N 1
ATOM 2771 C CA . ALA A 1 357 ? 15.501 1.997 -36.830 1.00 76.56 357 ALA A CA 1
ATOM 2772 C C . ALA A 1 357 ? 16.110 0.724 -37.437 1.00 76.56 357 ALA A C 1
ATOM 2774 O O . ALA A 1 357 ? 17.112 0.803 -38.152 1.00 76.56 357 ALA A O 1
ATOM 2775 N N . ARG A 1 358 ? 15.468 -0.433 -37.234 1.00 80.06 358 ARG A N 1
ATOM 2776 C CA . ARG A 1 358 ? 15.890 -1.718 -37.807 1.00 80.06 358 ARG A CA 1
ATOM 2777 C C . ARG A 1 358 ? 15.827 -1.699 -39.336 1.00 80.06 358 ARG A C 1
ATOM 2779 O O . ARG A 1 358 ? 16.803 -2.065 -39.985 1.00 80.06 358 ARG A O 1
ATOM 2786 N N . ALA A 1 359 ? 14.758 -1.147 -39.913 1.00 85.50 359 ALA A N 1
ATOM 2787 C CA . ALA A 1 359 ? 14.635 -0.959 -41.359 1.00 85.50 359 ALA A CA 1
ATOM 2788 C C . ALA A 1 359 ? 15.731 -0.037 -41.930 1.00 85.50 359 ALA A C 1
ATOM 2790 O O . ALA A 1 359 ? 16.322 -0.330 -42.973 1.00 85.50 359 ALA A O 1
ATOM 2791 N N . LYS A 1 360 ? 16.060 1.064 -41.236 1.00 87.62 360 LYS A N 1
ATOM 2792 C CA . LYS A 1 360 ? 17.173 1.954 -41.619 1.00 87.62 360 LYS A CA 1
ATOM 2793 C C . LYS A 1 360 ? 18.521 1.238 -41.552 1.00 87.62 360 LYS A C 1
ATOM 2795 O O . LYS A 1 360 ? 19.334 1.397 -42.464 1.00 87.62 360 LYS A O 1
ATOM 2800 N N . HIS A 1 361 ? 18.758 0.455 -40.501 1.00 84.19 361 HIS A N 1
ATOM 2801 C CA . HIS A 1 361 ? 19.973 -0.339 -40.352 1.00 84.19 361 HIS A CA 1
ATOM 2802 C C . HIS A 1 361 ? 20.112 -1.368 -41.481 1.00 84.19 361 HIS A C 1
ATOM 2804 O O . HIS A 1 361 ? 21.151 -1.421 -42.137 1.00 84.19 361 HIS A O 1
ATOM 2810 N N . ASP A 1 362 ? 19.050 -2.114 -41.789 1.00 89.31 362 ASP A N 1
ATOM 2811 C CA . ASP A 1 362 ? 19.051 -3.086 -42.884 1.00 89.31 362 ASP A CA 1
ATOM 2812 C C . ASP A 1 362 ? 19.300 -2.435 -44.243 1.00 89.31 362 ASP A C 1
ATOM 2814 O O . ASP A 1 362 ? 20.076 -2.957 -45.048 1.00 89.31 362 ASP A O 1
ATOM 2818 N N . LYS A 1 363 ? 18.714 -1.257 -44.489 1.00 91.06 363 LYS A N 1
ATOM 2819 C CA . LYS A 1 363 ? 18.984 -0.478 -45.703 1.00 91.06 363 LYS A CA 1
ATOM 2820 C C . LYS A 1 363 ? 20.459 -0.072 -45.794 1.00 91.06 363 LYS A C 1
ATOM 2822 O O . LYS A 1 363 ? 21.058 -0.209 -46.861 1.00 91.06 363 LYS A O 1
ATOM 2827 N N . ARG A 1 364 ? 21.061 0.387 -44.688 1.00 89.00 364 ARG A N 1
ATOM 2828 C CA . ARG A 1 364 ? 22.494 0.735 -44.627 1.00 89.00 364 ARG A CA 1
ATOM 2829 C C . ARG A 1 364 ? 23.385 -0.481 -44.869 1.00 89.00 364 ARG A C 1
ATOM 2831 O O . ARG A 1 364 ? 24.321 -0.380 -45.658 1.00 89.00 364 ARG A O 1
ATOM 2838 N N . ARG A 1 365 ? 23.071 -1.624 -44.252 1.00 93.31 365 ARG A N 1
ATOM 2839 C CA . ARG A 1 365 ? 23.797 -2.885 -44.456 1.00 93.31 365 ARG A CA 1
ATOM 2840 C C . ARG A 1 365 ? 23.773 -3.300 -45.929 1.00 93.31 365 ARG A C 1
ATOM 2842 O O . ARG A 1 365 ? 24.830 -3.404 -46.536 1.00 93.31 365 ARG A O 1
ATOM 2849 N N . ARG A 1 366 ? 22.586 -3.383 -46.545 1.00 93.12 366 ARG A N 1
ATOM 2850 C CA . ARG A 1 366 ? 22.439 -3.740 -47.972 1.00 93.12 366 ARG A CA 1
ATOM 2851 C C . ARG A 1 366 ? 23.207 -2.795 -48.901 1.00 93.12 366 ARG A C 1
ATOM 2853 O O . ARG A 1 366 ? 23.787 -3.232 -49.891 1.00 93.12 366 ARG A O 1
ATOM 2860 N N . MET A 1 367 ? 23.224 -1.495 -48.598 1.00 91.50 367 MET A N 1
ATOM 2861 C CA . MET A 1 367 ? 23.991 -0.519 -49.376 1.00 91.50 367 MET A CA 1
ATOM 2862 C C . MET A 1 367 ? 25.503 -0.735 -49.238 1.00 91.50 367 MET A C 1
ATOM 2864 O O . MET A 1 367 ? 26.216 -0.670 -50.239 1.00 91.50 367 MET A O 1
ATOM 2868 N N . LYS A 1 368 ? 25.986 -1.027 -48.024 1.00 91.56 368 LYS A N 1
ATOM 2869 C CA . LYS A 1 368 ? 27.393 -1.361 -47.768 1.00 91.56 368 LYS A CA 1
ATOM 2870 C C . LYS A 1 368 ? 27.804 -2.621 -48.533 1.00 91.56 368 LYS A C 1
ATOM 2872 O O . LYS A 1 368 ? 28.828 -2.595 -49.211 1.00 91.56 368 LYS A O 1
ATOM 2877 N N . ASP A 1 369 ? 26.971 -3.658 -48.508 1.00 93.19 369 ASP A N 1
ATOM 2878 C CA . ASP A 1 369 ? 27.221 -4.918 -49.217 1.00 93.19 369 ASP A CA 1
ATOM 2879 C C . ASP A 1 369 ? 27.258 -4.702 -50.737 1.00 93.19 369 ASP A C 1
ATOM 2881 O O . ASP A 1 369 ? 28.164 -5.175 -51.425 1.00 93.19 369 ASP A O 1
ATOM 2885 N N . ARG A 1 370 ? 26.334 -3.891 -51.273 1.00 92.88 370 ARG A N 1
ATOM 2886 C CA . ARG A 1 370 ? 26.322 -3.520 -52.696 1.00 92.88 370 ARG A CA 1
ATOM 2887 C C . ARG A 1 370 ? 27.575 -2.743 -53.102 1.00 92.88 370 ARG A C 1
ATOM 2889 O O . ARG A 1 370 ? 28.153 -3.022 -54.149 1.00 92.88 370 ARG A O 1
ATOM 2896 N N . LEU A 1 371 ? 28.008 -1.776 -52.292 1.00 92.19 371 LEU A N 1
ATOM 2897 C CA . LEU A 1 371 ? 29.232 -1.013 -52.556 1.00 92.19 371 LEU A CA 1
ATOM 2898 C C . LEU A 1 371 ? 30.480 -1.899 -52.491 1.00 92.19 371 LEU A C 1
ATOM 2900 O O . LEU A 1 371 ? 31.372 -1.745 -53.324 1.00 92.19 371 LEU A O 1
ATOM 2904 N N . ALA A 1 372 ? 30.537 -2.839 -51.546 1.00 91.31 372 ALA A N 1
ATOM 2905 C CA . ALA A 1 372 ? 31.615 -3.819 -51.464 1.00 91.31 372 ALA A CA 1
ATOM 2906 C C . ALA A 1 372 ? 31.654 -4.713 -52.715 1.00 91.31 372 ALA A C 1
ATOM 2908 O O . ALA A 1 372 ? 32.714 -4.873 -53.319 1.00 91.31 372 ALA A O 1
ATOM 2909 N N . SER A 1 373 ? 30.497 -5.205 -53.168 1.00 91.62 373 SER A N 1
ATOM 2910 C CA . SER A 1 373 ? 30.381 -5.994 -54.400 1.00 91.62 373 SER A CA 1
ATOM 2911 C C . SER A 1 373 ? 30.843 -5.212 -55.639 1.00 91.62 373 SER A C 1
ATOM 2913 O O . SER A 1 373 ? 31.659 -5.706 -56.417 1.00 91.62 373 SER A O 1
ATOM 2915 N N . LEU A 1 374 ? 30.427 -3.947 -55.783 1.00 91.06 374 LEU A N 1
ATOM 2916 C CA . LEU A 1 374 ? 30.867 -3.086 -56.888 1.00 91.06 374 LEU A CA 1
ATOM 2917 C C . LEU A 1 374 ? 32.378 -2.822 -56.867 1.00 91.06 374 LEU A C 1
ATOM 2919 O O . LEU A 1 374 ? 33.009 -2.795 -57.923 1.00 91.06 374 LEU A O 1
ATOM 2923 N N . ARG A 1 375 ? 32.973 -2.638 -55.681 1.00 91.31 375 ARG A N 1
ATOM 2924 C CA . ARG A 1 375 ? 34.431 -2.494 -55.536 1.00 91.31 375 ARG A CA 1
ATOM 2925 C C . ARG A 1 375 ? 35.159 -3.765 -55.966 1.00 91.31 375 ARG A C 1
ATOM 2927 O O . ARG A 1 375 ? 36.133 -3.665 -56.703 1.00 91.31 375 ARG A O 1
ATOM 2934 N N . MET A 1 376 ? 34.657 -4.937 -55.578 1.00 88.31 376 MET A N 1
ATOM 2935 C CA . MET A 1 376 ? 35.214 -6.226 -56.001 1.00 88.31 376 MET A CA 1
ATOM 2936 C C . MET A 1 376 ? 35.116 -6.427 -57.517 1.00 88.31 376 MET A C 1
ATOM 2938 O O . MET A 1 376 ? 36.083 -6.863 -58.132 1.00 88.31 376 MET A O 1
ATOM 2942 N N . MET A 1 377 ? 33.992 -6.062 -58.142 1.00 88.38 377 MET A N 1
ATOM 2943 C CA . MET A 1 377 ? 33.840 -6.130 -59.601 1.00 88.38 377 MET A CA 1
ATOM 2944 C C . MET A 1 377 ? 34.790 -5.177 -60.332 1.00 88.38 377 MET A C 1
ATOM 2946 O O . MET A 1 377 ? 35.414 -5.571 -61.312 1.00 88.38 377 MET A O 1
ATOM 2950 N N . LYS A 1 378 ? 34.937 -3.935 -59.849 1.00 86.81 378 LYS A N 1
ATOM 2951 C CA . LYS A 1 378 ? 35.895 -2.976 -60.420 1.00 86.81 378 LYS A CA 1
ATOM 2952 C C . LYS A 1 378 ? 37.333 -3.458 -60.284 1.00 86.81 378 LYS A C 1
ATOM 2954 O O . LYS A 1 378 ? 38.087 -3.314 -61.237 1.00 86.81 378 LYS A O 1
ATOM 2959 N N . LYS A 1 379 ? 37.689 -4.041 -59.135 1.00 85.81 379 LYS A N 1
ATOM 2960 C CA . LYS A 1 379 ? 39.009 -4.631 -58.916 1.00 85.81 379 LYS A CA 1
ATOM 2961 C C . LYS A 1 379 ? 39.261 -5.774 -59.900 1.00 85.81 379 LYS A C 1
ATOM 2963 O O . LYS A 1 379 ? 40.210 -5.688 -60.655 1.00 85.81 379 LYS A O 1
ATOM 2968 N N . LYS A 1 380 ? 38.342 -6.741 -60.009 1.00 82.94 380 LYS A N 1
ATOM 2969 C CA . LYS A 1 380 ? 38.448 -7.834 -60.994 1.00 82.94 380 LYS A CA 1
ATOM 2970 C C . LYS A 1 380 ? 38.596 -7.337 -62.433 1.00 82.94 380 LYS A C 1
ATOM 2972 O O . LYS A 1 380 ? 39.376 -7.899 -63.182 1.00 82.94 380 LYS A O 1
ATOM 2977 N N . LYS A 1 381 ? 37.864 -6.284 -62.814 1.00 81.44 381 LYS A N 1
ATOM 2978 C CA . LYS A 1 381 ? 37.980 -5.678 -64.147 1.00 81.44 381 LYS A CA 1
ATOM 2979 C C . LYS A 1 381 ? 39.322 -4.965 -64.352 1.00 81.44 381 LYS A C 1
ATOM 2981 O O . LYS A 1 381 ? 39.854 -4.981 -65.451 1.00 81.44 381 LYS A O 1
ATOM 2986 N N . ALA A 1 382 ? 39.850 -4.303 -63.325 1.00 74.12 382 ALA A N 1
ATOM 2987 C CA . ALA A 1 382 ? 41.168 -3.678 -63.392 1.00 74.12 382 ALA A CA 1
ATOM 2988 C C . ALA A 1 382 ? 42.281 -4.734 -63.462 1.00 74.12 382 ALA A C 1
ATOM 2990 O O . ALA A 1 382 ? 43.204 -4.575 -64.253 1.00 74.12 382 ALA A O 1
ATOM 2991 N N . ASP A 1 383 ? 42.145 -5.818 -62.698 1.00 76.00 383 ASP A N 1
ATOM 2992 C CA . ASP A 1 383 ? 43.068 -6.952 -62.703 1.00 76.00 383 ASP A CA 1
ATOM 2993 C C . ASP A 1 383 ? 43.052 -7.648 -64.079 1.00 76.00 383 ASP A C 1
ATOM 2995 O O . ASP A 1 383 ? 44.111 -7.856 -64.660 1.00 76.00 383 ASP A O 1
ATOM 2999 N N . SER A 1 384 ? 41.873 -7.882 -64.679 1.00 71.06 384 SER A N 1
ATOM 3000 C CA . SER A 1 384 ? 41.768 -8.480 -66.022 1.00 71.06 384 SER A CA 1
ATOM 3001 C C . SER A 1 384 ? 42.333 -7.582 -67.130 1.00 71.06 384 SER A C 1
ATOM 3003 O O . SER A 1 384 ? 42.970 -8.067 -68.056 1.00 71.06 384 SER A O 1
ATOM 3005 N N . VAL A 1 385 ? 42.134 -6.261 -67.036 1.00 71.00 385 VAL A N 1
ATOM 3006 C CA . VAL A 1 385 ? 42.734 -5.295 -67.976 1.00 71.00 385 VAL A CA 1
ATOM 3007 C C . VAL A 1 385 ? 44.255 -5.220 -67.785 1.00 71.00 385 VAL A C 1
ATOM 3009 O O . VAL A 1 385 ? 44.989 -5.061 -68.757 1.00 71.00 385 VAL A O 1
ATOM 3012 N N . GLY A 1 386 ? 44.742 -5.355 -66.549 1.00 64.75 386 GLY A N 1
ATOM 3013 C CA . GLY A 1 386 ? 46.169 -5.441 -66.240 1.00 64.75 386 GLY A CA 1
ATOM 3014 C C . GLY A 1 386 ? 46.830 -6.688 -66.831 1.00 64.75 386 GLY A C 1
ATOM 3015 O O . GLY A 1 386 ? 47.912 -6.572 -67.403 1.00 64.75 386 GLY A O 1
ATOM 3016 N N . GLU A 1 387 ? 46.162 -7.842 -66.756 1.00 61.34 387 GLU A N 1
ATOM 3017 C CA . GLU A 1 387 ? 46.613 -9.105 -67.360 1.00 61.34 387 GLU A CA 1
ATOM 3018 C C . GLU A 1 387 ? 46.599 -9.063 -68.899 1.00 61.34 387 GLU A C 1
ATOM 3020 O O . GLU A 1 387 ? 47.540 -9.532 -69.540 1.00 61.34 387 GLU A O 1
ATOM 3025 N N . GLU A 1 388 ? 45.591 -8.438 -69.520 1.00 60.09 388 GLU A N 1
ATOM 3026 C CA . GLU A 1 388 ? 45.569 -8.223 -70.978 1.00 60.09 388 GLU A CA 1
ATOM 3027 C C . GLU A 1 388 ? 46.715 -7.304 -71.442 1.00 60.09 388 GLU A C 1
ATOM 3029 O O . GLU A 1 388 ? 47.363 -7.566 -72.458 1.00 60.09 388 GLU A O 1
ATOM 3034 N N . LEU A 1 389 ? 47.021 -6.247 -70.679 1.00 58.88 389 LEU A N 1
ATOM 3035 C CA . LEU A 1 389 ? 48.122 -5.320 -70.970 1.00 58.88 389 LEU A CA 1
ATOM 3036 C C . LEU A 1 389 ? 49.510 -5.927 -70.728 1.00 58.88 389 LEU A C 1
ATOM 3038 O O . LEU A 1 389 ? 50.451 -5.562 -71.439 1.00 58.88 389 LEU A O 1
ATOM 3042 N N . SER A 1 390 ? 49.670 -6.825 -69.750 1.00 57.28 390 SER A N 1
ATOM 3043 C CA . SER A 1 390 ? 50.927 -7.561 -69.562 1.00 57.28 390 SER A CA 1
ATOM 3044 C C . SER A 1 390 ? 51.130 -8.590 -70.672 1.00 57.28 390 SER A C 1
ATOM 3046 O O . SER A 1 390 ? 52.201 -8.623 -71.269 1.00 57.28 390 SER A O 1
ATOM 3048 N N . CYS A 1 391 ? 50.078 -9.330 -71.044 1.00 56.91 391 CYS A N 1
ATOM 3049 C CA . CYS A 1 391 ? 50.117 -10.281 -72.155 1.00 56.91 391 CYS A CA 1
ATOM 3050 C C . CYS A 1 391 ? 50.493 -9.597 -73.483 1.00 56.91 391 CYS A C 1
ATOM 3052 O O . CYS A 1 391 ? 51.372 -10.077 -74.198 1.00 56.91 391 CYS A O 1
ATOM 3054 N N . ALA A 1 392 ? 49.920 -8.420 -73.771 1.00 57.56 392 ALA A N 1
ATOM 3055 C CA . ALA A 1 392 ? 50.244 -7.647 -74.972 1.00 57.56 392 ALA A CA 1
ATOM 3056 C C . ALA A 1 392 ? 51.715 -7.176 -75.015 1.00 57.56 392 ALA A C 1
ATOM 3058 O O . ALA A 1 392 ? 52.343 -7.183 -76.081 1.00 57.56 392 ALA A O 1
ATOM 3059 N N . LYS A 1 393 ? 52.291 -6.794 -73.866 1.00 58.28 393 LYS A N 1
ATOM 3060 C CA . LYS A 1 393 ? 53.708 -6.406 -73.758 1.00 58.28 393 LYS A CA 1
ATOM 3061 C C . LYS A 1 393 ? 54.649 -7.591 -73.961 1.00 58.28 393 LYS A C 1
ATOM 3063 O O . LYS A 1 393 ? 55.663 -7.432 -74.643 1.00 58.28 393 LYS A O 1
ATOM 3068 N N . ASP A 1 394 ? 54.299 -8.768 -73.458 1.00 56.91 394 ASP A N 1
ATOM 3069 C CA . ASP A 1 394 ? 55.117 -9.972 -73.625 1.00 56.91 394 ASP A CA 1
ATOM 3070 C C . ASP A 1 394 ? 55.147 -10.434 -75.093 1.00 56.91 394 ASP A C 1
ATOM 3072 O O . ASP A 1 394 ? 56.216 -10.760 -75.614 1.00 56.91 394 ASP A O 1
ATOM 3076 N N . THR A 1 395 ? 54.031 -10.325 -75.827 1.00 57.75 395 THR A N 1
ATOM 3077 C CA . THR A 1 395 ? 54.010 -10.566 -77.285 1.00 57.75 395 THR A CA 1
ATOM 3078 C C . THR A 1 395 ? 54.830 -9.552 -78.088 1.00 57.75 395 THR A C 1
ATOM 3080 O O . THR A 1 395 ? 55.511 -9.933 -79.040 1.00 57.75 395 THR A O 1
ATOM 3083 N N . CYS A 1 396 ? 54.825 -8.270 -77.705 1.00 54.75 396 CYS A N 1
ATOM 3084 C CA . CYS A 1 396 ? 55.644 -7.247 -78.368 1.00 54.75 396 CYS A CA 1
ATOM 3085 C C . CYS A 1 396 ? 57.146 -7.453 -78.109 1.00 54.75 396 CYS A C 1
ATOM 3087 O O . CYS A 1 396 ? 57.970 -7.249 -79.000 1.00 54.75 396 CYS A O 1
ATOM 3089 N N . THR A 1 397 ? 57.507 -7.903 -76.905 1.00 56.09 397 THR A N 1
ATOM 3090 C CA . THR A 1 397 ? 58.905 -8.158 -76.526 1.00 56.09 397 THR A CA 1
ATOM 3091 C C . THR A 1 397 ? 59.445 -9.427 -77.201 1.00 56.09 397 THR A C 1
ATOM 3093 O O . THR A 1 397 ? 60.582 -9.433 -77.674 1.00 56.09 397 THR A O 1
ATOM 3096 N N . ALA A 1 398 ? 58.615 -10.466 -77.355 1.00 56.03 398 ALA A N 1
ATOM 3097 C CA . ALA A 1 398 ? 58.961 -11.682 -78.097 1.00 56.03 398 ALA A CA 1
ATOM 3098 C C . ALA A 1 398 ? 59.186 -11.424 -79.603 1.00 56.03 398 ALA A C 1
ATOM 3100 O O . ALA A 1 398 ? 60.119 -11.973 -80.190 1.00 56.03 398 ALA A O 1
ATOM 3101 N N . LEU A 1 399 ? 58.391 -10.539 -80.220 1.00 54.00 399 LEU A N 1
ATOM 3102 C CA . LEU A 1 399 ? 58.580 -10.123 -81.618 1.00 54.00 399 LEU A CA 1
ATOM 3103 C C . LEU A 1 399 ? 59.878 -9.324 -81.825 1.00 54.00 399 LEU A C 1
ATOM 3105 O O . LEU A 1 399 ? 60.541 -9.482 -82.849 1.00 54.00 399 LEU A O 1
ATOM 3109 N N . HIS A 1 400 ? 60.287 -8.521 -80.839 1.00 53.44 400 HIS A N 1
ATOM 3110 C CA . HIS A 1 400 ? 61.544 -7.769 -80.901 1.00 53.44 400 HIS A CA 1
ATOM 3111 C C . HIS A 1 400 ? 62.788 -8.668 -80.763 1.00 53.44 400 HIS A C 1
ATOM 3113 O O . HIS A 1 400 ? 63.811 -8.416 -81.404 1.00 53.44 400 HIS A O 1
ATOM 3119 N N . TRP A 1 401 ? 62.702 -9.744 -79.973 1.00 53.47 401 TRP A N 1
ATOM 3120 C CA . TRP A 1 401 ? 63.777 -10.737 -79.848 1.00 53.47 401 TRP A CA 1
ATOM 3121 C C . TRP A 1 401 ? 63.921 -11.618 -81.097 1.00 53.47 401 TRP A C 1
ATOM 3123 O O . TRP A 1 401 ? 65.042 -11.875 -81.533 1.00 53.47 401 TRP A O 1
ATOM 3133 N N . ALA A 1 402 ? 62.812 -12.009 -81.735 1.00 54.03 402 ALA A N 1
ATOM 3134 C CA . ALA A 1 402 ? 62.841 -12.790 -82.975 1.00 54.03 402 ALA A CA 1
ATOM 3135 C C . ALA A 1 402 ? 63.454 -12.021 -84.166 1.00 54.03 402 ALA A C 1
ATOM 3137 O O . ALA A 1 402 ? 64.078 -12.629 -85.032 1.00 54.03 402 ALA A O 1
ATOM 3138 N N . ALA A 1 403 ? 63.344 -10.688 -84.191 1.00 54.56 403 ALA A N 1
ATOM 3139 C CA . ALA A 1 403 ? 63.943 -9.845 -85.231 1.00 54.56 403 ALA A CA 1
ATOM 3140 C C . ALA A 1 403 ? 65.459 -9.601 -85.054 1.00 54.56 403 ALA A C 1
ATOM 3142 O O . ALA A 1 403 ? 66.111 -9.116 -85.974 1.00 54.56 403 ALA A O 1
ATOM 3143 N N . SER A 1 404 ? 66.027 -9.939 -83.890 1.00 54.50 404 SER A N 1
ATOM 3144 C CA . SER A 1 404 ? 67.430 -9.648 -83.546 1.00 54.50 404 SER A CA 1
ATOM 3145 C C . SER A 1 404 ? 68.372 -10.847 -83.734 1.00 54.50 404 SER A C 1
ATOM 3147 O O . SER A 1 404 ? 69.588 -10.692 -83.667 1.00 54.50 404 SER A O 1
ATOM 3149 N N . ALA A 1 405 ? 67.830 -12.042 -83.984 1.00 53.91 405 ALA A N 1
ATOM 3150 C CA . ALA A 1 405 ? 68.593 -13.269 -84.194 1.00 53.91 405 ALA A CA 1
ATOM 3151 C C . ALA A 1 405 ? 68.669 -13.624 -85.690 1.00 53.91 405 ALA A C 1
ATOM 3153 O O . ALA A 1 405 ? 68.142 -14.642 -86.127 1.00 53.91 405 ALA A O 1
ATOM 3154 N N . SER A 1 406 ? 69.317 -12.773 -86.490 1.00 50.03 406 SER A N 1
ATOM 3155 C CA . SER A 1 406 ? 69.846 -13.197 -87.794 1.00 50.03 406 SER A CA 1
ATOM 3156 C C . SER A 1 406 ? 71.328 -13.543 -87.636 1.00 50.03 406 SER A C 1
ATOM 3158 O O . SER A 1 406 ? 72.093 -12.689 -87.184 1.00 50.03 406 SER A O 1
ATOM 3160 N N . PRO A 1 407 ? 71.758 -14.769 -87.979 1.00 52.22 407 PRO A N 1
ATOM 3161 C CA . PRO A 1 407 ? 73.165 -15.132 -87.968 1.00 52.22 407 PRO A CA 1
ATOM 3162 C C . PRO A 1 407 ? 73.826 -14.566 -89.228 1.00 52.22 407 PRO A C 1
ATOM 3164 O O . PRO A 1 407 ? 73.430 -14.908 -90.340 1.00 52.22 407 PRO A O 1
ATOM 3167 N N . MET A 1 408 ? 74.834 -13.710 -89.068 1.00 43.84 408 MET A N 1
ATOM 3168 C CA . MET A 1 408 ? 75.770 -13.432 -90.157 1.00 43.84 408 MET A CA 1
ATOM 3169 C C . MET A 1 408 ? 76.970 -14.368 -90.026 1.00 43.84 408 MET A C 1
ATOM 3171 O O . MET A 1 408 ? 77.836 -14.183 -89.172 1.00 43.84 408 MET A O 1
ATOM 3175 N N . THR A 1 409 ? 76.928 -15.409 -90.856 1.00 47.47 409 THR A N 1
ATOM 3176 C CA . THR A 1 409 ? 78.084 -16.034 -91.513 1.00 47.47 409 THR A CA 1
ATOM 3177 C C . THR A 1 409 ? 78.788 -15.061 -92.439 1.00 47.47 409 THR A C 1
ATOM 3179 O O . THR A 1 409 ? 78.050 -14.282 -93.091 1.00 47.47 409 THR A O 1
#